Protein AF-A0A535DW64-F1 (afdb_monomer_lite)

pLDDT: mean 76.98, std 19.55, range [24.2, 96.94]

Foldseek 3Di:
DPPPPPVVVVLVVVVVVVVVVVVPDDPVVVVPDPPVVVVVVVVVSVVVCVVVVVDDPPDPVVVVVVVVCVVVPPPPPDVDDDDDDDPDDDPDDDDPAAAEFEEEEAEDLQCLLLLLLVVVLLVVRHQYKYFYDQCPDDDDQQLLLLLSLLPGLAYEYAAEDNDPLPDQDDLVSLCVSCQVVQVSVLSRVLSLHQAEYEHACSNPCVNPDDPNYHYDYDRPVQSPDPDNRPCSVVVSVSSNVSSVVSVVSVVVQVVDDDDADPQEEEEDDPDQPDPQSVLQVVLVVCLSVVVPHHYHYADPPHDPDPVVVVVLRNGSAYEHEQADLSCQVVLLVCSNNSHRYAYEYEDEDDPDDPDPDDDDRSNCCSVPVPRDPDDDPRYHYDHGSVRSNVSVNVSVCSSPDDTDIDSDSVSSSVVSQLSSAAAAAEEEQDDPVCCVLCVQLLVLNVNHHNHYDDLPPPVQADPPDPSVVSNVVSLVRGAEYEYEDDPRQVPDPVSVVSVVSQVVCVVVVRHDYEYEYSDPDPDDPSCVVDDYHYVVPDGSNVVVVVVVQVVCVVVPHDRPPDD

Sequence (563 aa):
MPERLAAPLLAIAAAVTLYLGLVVLPPDLRRDLDQWRWIEVLAVALGLLGLYGLVGPRSVAVRLAAGAVRRLGLGLRSPIYRSQQDRSAPRLTAAPAKPTFEAFLSHRYQCPDDNLYFFHLLQDVANVQFQVDEDSSRSLSTTRLERLIRHADAFIGIYSIDYDRQRTPDRNELLRQSRYFRLELDMAIRSGRPTFLFFDERYGGLFGSLPGVTYCPYDAQEILSTAPPPARDRQERQLSEFCGRVAADQELRRIGPGVPANRVVGVFQPPLMAPDDLRSAEAIDDVLRGEGCSIRRFPWPPVLDLPTQTVLAGCDWILVETSAPECAAVVAHLHGRFIPMMRMRHAGPSVGSEGDGEPIPAADAVLFGGLEVGYVRDVLSWSGSDALRGSLRDRVRRTLEPATRMNDTQSAVAYFQKAAKRKERVFLSYAGVDTATAAPLVHAFEERFQFVFDFRNRSLIGHGRPWREVIFDTLSKATVGVPLMSHAAVTRERWRDEVEVMLTARDEGRMKVFPIKLDEVPTPVHLQPLQYLRVADYSPSEMVEQLIDQLDEMGGGPPRTRW

Structure (mmCIF, N/CA/C/O backbone):
data_AF-A0A535DW64-F1
#
_entry.id   AF-A0A535DW64-F1
#
loop_
_atom_site.group_PDB
_atom_site.id
_atom_site.type_symbol
_atom_site.label_atom_id
_atom_site.label_alt_id
_atom_site.label_comp_id
_atom_site.label_asym_id
_atom_site.label_entity_id
_atom_site.label_seq_id
_atom_site.pdbx_PDB_ins_code
_atom_site.Cartn_x
_atom_site.Cartn_y
_atom_site.Cartn_z
_atom_site.occupancy
_atom_site.B_iso_or_equiv
_atom_site.auth_seq_id
_atom_site.auth_comp_id
_atom_site.auth_asym_id
_atom_site.auth_atom_id
_atom_site.pdbx_PDB_model_num
ATOM 1 N N . MET A 1 1 ? -38.396 -40.139 37.213 1.00 41.16 1 MET A N 1
ATOM 2 C CA . MET A 1 1 ? -38.473 -38.812 36.560 1.00 41.16 1 MET A CA 1
ATOM 3 C C . MET A 1 1 ? -39.269 -37.796 37.407 1.00 41.16 1 MET A C 1
ATOM 5 O O . MET A 1 1 ? -40.357 -37.426 36.985 1.00 41.16 1 MET A O 1
ATOM 9 N N . PRO A 1 2 ? -38.793 -37.315 38.576 1.00 43.78 2 PRO A N 1
ATOM 10 C CA . PRO A 1 2 ? -39.519 -36.283 39.335 1.00 43.78 2 PRO A CA 1
ATOM 11 C C . PRO A 1 2 ? -38.955 -34.858 39.150 1.00 43.78 2 PRO A C 1
ATOM 13 O O . PRO A 1 2 ? -39.642 -33.887 39.440 1.00 43.78 2 PRO A O 1
ATOM 16 N N . GLU A 1 3 ? -37.740 -34.694 38.619 1.00 43.44 3 GLU A N 1
ATOM 17 C CA . GLU A 1 3 ? -37.036 -33.396 38.628 1.00 43.44 3 GLU A CA 1
ATOM 18 C C . GLU A 1 3 ? -37.447 -32.419 37.512 1.00 43.44 3 GLU A C 1
ATOM 20 O O . GLU A 1 3 ? -37.151 -31.231 37.593 1.00 43.44 3 GLU A O 1
ATOM 25 N N . ARG A 1 4 ? -38.185 -32.863 36.484 1.00 45.88 4 ARG A N 1
ATOM 26 C CA . ARG A 1 4 ? -38.565 -32.000 35.342 1.00 45.88 4 ARG A CA 1
ATOM 27 C C . ARG A 1 4 ? -39.824 -31.148 35.554 1.00 45.88 4 ARG A C 1
ATOM 29 O O . ARG A 1 4 ? -40.126 -30.319 34.703 1.00 45.88 4 ARG A O 1
ATOM 36 N N . LEU A 1 5 ? -40.541 -31.314 36.668 1.00 45.78 5 LEU A N 1
ATOM 37 C CA . LEU A 1 5 ? -41.765 -30.548 36.972 1.00 45.78 5 LEU A CA 1
ATOM 38 C C . LEU A 1 5 ? -41.598 -29.531 38.115 1.00 45.78 5 LEU A C 1
ATOM 40 O O . LEU A 1 5 ? -42.466 -28.682 38.296 1.00 45.78 5 LEU A O 1
ATOM 44 N N . ALA A 1 6 ? -40.481 -29.560 38.849 1.00 48.09 6 ALA A N 1
ATOM 45 C CA . ALA A 1 6 ? -40.267 -28.692 40.010 1.00 48.09 6 ALA A CA 1
ATOM 46 C C . ALA A 1 6 ? -40.044 -27.216 39.628 1.00 48.09 6 ALA A C 1
ATOM 48 O O . ALA A 1 6 ? -40.668 -26.328 40.202 1.00 48.09 6 ALA A O 1
ATOM 49 N N . ALA A 1 7 ? -39.212 -26.946 38.618 1.00 48.66 7 ALA A N 1
ATOM 50 C CA . ALA A 1 7 ? -38.900 -25.587 38.167 1.00 48.66 7 ALA A CA 1
ATOM 51 C C . ALA A 1 7 ? -40.116 -24.790 37.629 1.00 48.66 7 ALA A C 1
ATOM 53 O O . ALA A 1 7 ? -40.302 -23.648 38.054 1.00 48.66 7 ALA A O 1
ATOM 54 N N . PRO A 1 8 ? -40.988 -25.346 36.759 1.00 49.00 8 PRO A N 1
ATOM 55 C CA . PRO A 1 8 ? -42.156 -24.608 36.272 1.00 49.00 8 PRO A CA 1
ATOM 56 C C . PRO A 1 8 ? -43.218 -24.380 37.358 1.00 49.00 8 PRO A C 1
ATOM 58 O O . PRO A 1 8 ? -43.843 -23.321 37.379 1.00 49.00 8 PRO A O 1
ATOM 61 N N . LEU A 1 9 ? -43.392 -25.313 38.302 1.00 48.22 9 LEU A N 1
ATOM 62 C CA . LEU A 1 9 ? -44.293 -25.117 39.445 1.00 48.22 9 LEU A CA 1
ATOM 63 C C . LEU A 1 9 ? -43.782 -24.027 40.400 1.00 48.22 9 LEU A C 1
ATOM 65 O O . LEU A 1 9 ? -44.583 -23.233 40.891 1.00 48.22 9 LEU A O 1
ATOM 69 N N . LEU A 1 10 ? -42.462 -23.927 40.599 1.00 54.41 10 LEU A N 1
ATOM 70 C CA . LEU A 1 10 ? -41.847 -22.857 41.391 1.00 54.41 10 LEU A CA 1
ATOM 71 C C . LEU A 1 10 ? -42.025 -21.479 40.732 1.00 54.41 10 LEU A C 1
ATOM 73 O O . LEU A 1 10 ? -42.316 -20.501 41.416 1.00 54.41 10 LEU A O 1
ATOM 77 N N . ALA A 1 11 ? -41.900 -21.405 39.403 1.00 50.72 11 ALA A N 1
ATOM 78 C CA . ALA A 1 11 ? -42.095 -20.169 38.643 1.00 50.72 11 ALA A CA 1
ATOM 79 C C . ALA A 1 11 ? -43.559 -19.694 38.671 1.00 50.72 11 ALA A C 1
ATOM 81 O O . ALA A 1 11 ? -43.822 -18.502 38.837 1.00 50.72 11 ALA A O 1
ATOM 82 N N . ILE A 1 12 ? -44.517 -20.623 38.575 1.00 55.94 12 ILE A N 1
ATOM 83 C CA . ILE A 1 12 ? -45.949 -20.319 38.709 1.00 55.94 12 ILE A CA 1
ATOM 84 C C . ILE A 1 12 ? -46.266 -19.861 40.138 1.00 55.94 12 ILE A C 1
ATOM 86 O O . ILE A 1 12 ? -46.943 -18.849 40.314 1.00 55.94 12 ILE A O 1
ATOM 90 N N . ALA A 1 13 ? -45.736 -20.540 41.159 1.00 51.91 13 ALA A N 1
ATOM 91 C CA . ALA A 1 13 ? -45.915 -20.141 42.553 1.00 51.91 13 ALA A CA 1
ATOM 92 C C . ALA A 1 13 ? -45.314 -18.752 42.837 1.00 51.91 13 ALA A C 1
ATOM 94 O O . ALA A 1 13 ? -45.956 -17.935 43.495 1.00 51.91 13 ALA A O 1
ATOM 95 N N . ALA A 1 14 ? -44.136 -18.438 42.288 1.00 54.94 14 ALA A N 1
ATOM 96 C CA . ALA A 1 14 ? -43.512 -17.122 42.413 1.00 54.94 14 ALA A CA 1
ATOM 97 C C . ALA A 1 14 ? -44.342 -16.023 41.727 1.00 54.94 14 ALA A C 1
ATOM 99 O O . ALA A 1 14 ? -44.580 -14.978 42.328 1.00 54.94 14 ALA A O 1
ATOM 100 N N . ALA A 1 15 ? -44.857 -16.273 40.518 1.00 53.28 15 ALA A N 1
ATOM 101 C CA . ALA A 1 15 ? -45.704 -15.322 39.795 1.00 53.28 15 ALA A CA 1
ATOM 102 C C . ALA A 1 15 ? -47.050 -15.073 40.501 1.00 53.28 15 ALA A C 1
ATOM 104 O O . ALA A 1 15 ? -47.497 -13.930 40.596 1.00 53.28 15 ALA A O 1
ATOM 105 N N . VAL A 1 16 ? -47.672 -16.122 41.050 1.00 56.59 16 VAL A N 1
ATOM 106 C CA . VAL A 1 16 ? -48.921 -16.026 41.826 1.00 56.59 16 VAL A CA 1
ATOM 107 C C . VAL A 1 16 ? -48.692 -15.306 43.157 1.00 56.59 16 VAL A C 1
ATOM 109 O O . VAL A 1 16 ? -49.518 -14.487 43.551 1.00 56.59 16 VAL A O 1
ATOM 112 N N . THR A 1 17 ? -47.555 -15.537 43.817 1.00 56.41 17 THR A N 1
ATOM 113 C CA . THR A 1 17 ? -47.187 -14.844 45.064 1.00 56.41 17 THR A CA 1
ATOM 114 C C . THR A 1 17 ? -46.896 -13.362 44.811 1.00 56.41 17 THR A C 1
ATOM 116 O O . THR A 1 17 ? -47.346 -12.517 45.582 1.00 56.41 17 THR A O 1
ATOM 119 N N . LEU A 1 18 ? -46.232 -13.023 43.698 1.00 55.97 18 LEU A N 1
ATOM 120 C CA . LEU A 1 18 ? -46.012 -11.632 43.288 1.00 55.97 18 LEU A CA 1
ATOM 121 C C . LEU A 1 18 ? -47.347 -10.931 42.996 1.00 55.97 18 LEU A C 1
ATOM 123 O O . LEU A 1 18 ? -47.587 -9.821 43.464 1.00 55.97 18 LEU A O 1
ATOM 127 N N . TYR A 1 19 ? -48.244 -11.609 42.274 1.00 56.12 19 TYR A N 1
ATOM 128 C CA . TYR A 1 19 ? -49.575 -11.100 41.944 1.00 56.12 19 TYR A CA 1
ATOM 129 C C . TYR A 1 19 ? -50.445 -10.895 43.193 1.00 56.12 19 TYR A C 1
ATOM 131 O O . TYR A 1 19 ? -51.049 -9.838 43.353 1.00 56.12 19 TYR A O 1
ATOM 139 N N . LEU A 1 20 ? -50.472 -11.859 44.118 1.00 50.44 20 LEU A N 1
ATOM 140 C CA . LEU A 1 20 ? -51.238 -11.755 45.365 1.00 50.44 20 LEU A CA 1
ATOM 141 C C . LEU A 1 20 ? -50.657 -10.701 46.319 1.00 50.44 20 LEU A C 1
ATOM 143 O O . LEU A 1 20 ? -51.424 -9.935 46.896 1.00 50.44 20 LEU A O 1
ATOM 147 N N . GLY A 1 21 ? -49.328 -10.584 46.424 1.00 53.72 21 GLY A N 1
ATOM 148 C CA . GLY A 1 21 ? -48.677 -9.508 47.182 1.00 53.72 21 GLY A CA 1
ATOM 149 C C . GLY A 1 21 ? -49.010 -8.111 46.640 1.00 53.72 21 GLY A C 1
ATOM 150 O O . GLY A 1 21 ? -49.184 -7.168 47.408 1.00 53.72 21 GLY A O 1
ATOM 151 N N . LEU A 1 22 ? -49.197 -7.993 45.322 1.00 51.09 22 LEU A N 1
ATOM 152 C CA . LEU A 1 22 ? -49.601 -6.756 44.646 1.00 51.09 22 LEU A CA 1
ATOM 153 C C . LEU A 1 22 ? -51.104 -6.442 44.798 1.00 51.09 22 LEU A C 1
ATOM 155 O O . LEU A 1 22 ? -51.495 -5.273 44.850 1.00 51.09 22 LEU A O 1
ATOM 159 N N . VAL A 1 23 ? -51.958 -7.464 44.925 1.00 51.62 23 VAL A N 1
ATOM 160 C CA . VAL A 1 23 ? -53.409 -7.311 45.150 1.00 51.62 23 VAL A CA 1
ATOM 161 C C . VAL A 1 23 ? -53.739 -6.918 46.601 1.00 51.62 23 VAL A C 1
ATOM 163 O O . VAL A 1 23 ? -54.774 -6.297 46.834 1.00 51.62 23 VAL A O 1
ATOM 166 N N . VAL A 1 24 ? -52.852 -7.176 47.564 1.00 50.56 24 VAL A N 1
ATOM 167 C CA . VAL A 1 24 ? -53.069 -6.865 48.994 1.00 50.56 24 VAL A CA 1
ATOM 168 C C . VAL A 1 24 ? -52.539 -5.476 49.404 1.00 50.56 24 VAL A C 1
ATOM 170 O O . VAL A 1 24 ? -52.786 -5.023 50.519 1.00 50.56 24 VAL A O 1
ATOM 173 N N . LEU A 1 25 ? -51.870 -4.743 48.505 1.00 48.91 25 LEU A N 1
ATOM 174 C CA . LEU A 1 25 ? -51.393 -3.385 48.795 1.00 48.91 25 LEU A CA 1
ATOM 175 C C . LEU A 1 25 ? -52.553 -2.409 49.092 1.00 48.91 25 LEU A C 1
ATOM 177 O O . LEU A 1 25 ? -53.516 -2.372 48.313 1.00 48.91 25 LEU A O 1
ATOM 181 N N . PRO A 1 26 ? -52.447 -1.588 50.161 1.00 49.00 26 PRO A N 1
ATOM 182 C CA . PRO A 1 26 ? -53.436 -0.570 50.496 1.00 49.00 26 PRO A CA 1
ATOM 183 C C . PRO A 1 26 ? -53.686 0.395 49.323 1.00 49.00 26 PRO A C 1
ATOM 185 O O . PRO A 1 26 ? -52.753 0.680 48.563 1.00 49.00 26 PRO A O 1
ATOM 188 N N . PRO A 1 27 ? -54.910 0.938 49.174 1.00 53.22 27 PRO A N 1
ATOM 189 C CA . PRO A 1 27 ? -55.294 1.795 48.045 1.00 53.22 27 PRO A CA 1
ATOM 190 C C . PRO A 1 27 ? -54.370 3.002 47.833 1.00 53.22 27 PRO A C 1
ATOM 192 O O . PRO A 1 27 ? -54.187 3.447 46.700 1.00 53.22 27 PRO A O 1
ATOM 195 N N . ASP A 1 28 ? -53.755 3.485 48.909 1.00 49.34 28 ASP A N 1
ATOM 196 C CA . ASP A 1 28 ? -52.926 4.688 48.915 1.00 49.34 28 ASP A CA 1
ATOM 197 C C . ASP A 1 28 ? -51.543 4.451 48.284 1.00 49.34 28 ASP A C 1
ATOM 199 O O . ASP A 1 28 ? -51.034 5.318 47.584 1.00 49.34 28 ASP A O 1
ATOM 203 N N . LEU A 1 29 ? -50.989 3.235 48.397 1.00 50.09 29 LEU A N 1
ATOM 204 C CA . LEU A 1 29 ? -49.731 2.841 47.741 1.00 50.09 29 LEU A CA 1
ATOM 205 C C . LEU A 1 29 ? -49.901 2.483 46.254 1.00 50.09 29 LEU A C 1
ATOM 207 O O . LEU A 1 29 ? -48.919 2.409 45.519 1.00 50.09 29 LEU A O 1
ATOM 211 N N . ARG A 1 30 ? -51.137 2.267 45.780 1.00 53.59 30 ARG A N 1
ATOM 212 C CA . ARG A 1 30 ? -51.415 2.007 44.355 1.00 53.59 30 ARG A CA 1
ATOM 213 C C . ARG A 1 30 ? -51.407 3.266 43.491 1.00 53.59 30 ARG A C 1
ATOM 215 O O . ARG A 1 30 ? -51.307 3.134 42.274 1.00 53.59 30 ARG A O 1
ATOM 222 N N . ARG A 1 31 ? -51.531 4.457 44.085 1.00 49.44 31 ARG A N 1
ATOM 223 C CA . ARG A 1 31 ? -51.543 5.732 43.347 1.00 49.44 31 ARG A CA 1
ATOM 224 C C . ARG A 1 31 ? -50.153 6.208 42.917 1.00 49.44 31 ARG A C 1
ATOM 226 O O . ARG A 1 31 ? -50.071 6.868 41.890 1.00 49.44 31 ARG A O 1
ATOM 233 N N . ASP A 1 32 ? -49.097 5.811 43.628 1.00 48.31 32 ASP A N 1
ATOM 234 C CA . ASP A 1 32 ? -47.711 6.247 43.365 1.00 48.31 32 ASP A CA 1
ATOM 235 C C . ASP A 1 32 ? -46.925 5.325 42.414 1.00 48.31 32 ASP A C 1
ATOM 237 O O . ASP A 1 32 ? -45.773 5.592 42.068 1.00 48.31 32 ASP A O 1
ATOM 241 N N . LEU A 1 33 ? -47.533 4.228 41.957 1.00 50.16 33 LEU A N 1
ATOM 242 C CA . LEU A 1 33 ? -46.955 3.366 40.930 1.00 50.16 33 LEU A CA 1
ATOM 243 C C . LEU A 1 33 ? -47.497 3.771 39.559 1.00 50.16 33 LEU A C 1
ATOM 245 O O . LEU A 1 33 ? -48.623 3.423 39.201 1.00 50.16 33 LEU A O 1
ATOM 249 N N . ASP A 1 34 ? -46.665 4.484 38.796 1.00 51.19 34 ASP A N 1
ATOM 250 C CA . ASP A 1 34 ? -46.931 4.881 37.412 1.00 51.19 34 ASP A CA 1
ATOM 251 C C . ASP A 1 34 ? -47.498 3.714 36.590 1.00 51.19 34 ASP A C 1
ATOM 253 O O . ASP A 1 34 ? -46.949 2.607 36.580 1.00 51.19 34 ASP A O 1
ATOM 257 N N . GLN A 1 35 ? -48.579 3.971 35.846 1.00 49.97 35 GLN A N 1
ATOM 258 C CA . GLN A 1 35 ? -49.263 2.978 35.001 1.00 49.97 35 GLN A CA 1
ATOM 259 C C . GLN A 1 35 ? -48.318 2.263 34.014 1.00 49.97 35 GLN A C 1
ATOM 261 O O . GLN A 1 35 ? -48.587 1.133 33.610 1.00 49.97 35 GLN A O 1
ATOM 266 N N . TRP A 1 36 ? -47.182 2.879 33.679 1.00 44.06 36 TRP A N 1
ATOM 267 C CA . TRP A 1 36 ? -46.125 2.308 32.844 1.00 44.06 36 TRP A CA 1
ATOM 268 C C . TRP A 1 36 ? -45.369 1.149 33.508 1.00 44.06 36 TRP A C 1
ATOM 270 O O . TRP A 1 36 ? -45.087 0.150 32.846 1.00 44.06 36 TRP A O 1
ATOM 280 N N . ARG A 1 37 ? -45.133 1.201 34.827 1.00 50.91 37 ARG A N 1
ATOM 281 C CA . ARG A 1 37 ? -44.439 0.125 35.560 1.00 50.91 37 ARG A CA 1
ATOM 282 C C . ARG A 1 37 ? -45.274 -1.151 35.652 1.00 50.91 37 ARG A C 1
ATOM 284 O O . ARG A 1 37 ? -44.727 -2.250 35.629 1.00 50.91 37 ARG A O 1
ATOM 291 N N . TRP A 1 38 ? -46.602 -1.028 35.674 1.00 48.97 38 TRP A N 1
ATOM 292 C CA . TRP A 1 38 ? -47.511 -2.179 35.621 1.00 48.97 38 TRP A CA 1
ATOM 293 C C . TRP A 1 38 ? -47.435 -2.934 34.290 1.00 48.97 38 TRP A C 1
ATOM 295 O O . TRP A 1 38 ? -47.546 -4.160 34.267 1.00 48.97 38 TRP A O 1
ATOM 305 N N . ILE A 1 39 ? -47.215 -2.213 33.189 1.00 51.62 39 ILE A N 1
ATOM 306 C CA . ILE A 1 39 ? -47.109 -2.785 31.842 1.00 51.62 39 ILE A CA 1
ATOM 307 C C . ILE A 1 39 ? -45.762 -3.493 31.666 1.00 51.62 39 ILE A C 1
ATOM 309 O O . ILE A 1 39 ? -45.723 -4.587 31.105 1.00 51.62 39 ILE A O 1
ATOM 313 N N . GLU A 1 40 ? -44.679 -2.927 32.202 1.00 48.56 40 GLU A N 1
ATOM 314 C CA . GLU A 1 40 ? -43.347 -3.545 32.169 1.00 48.56 40 GLU A CA 1
ATOM 315 C C . GLU A 1 40 ? -43.293 -4.841 32.983 1.00 48.56 40 GLU A C 1
ATOM 317 O O . GLU A 1 40 ? -42.812 -5.859 32.488 1.00 48.56 40 GLU A O 1
ATOM 322 N N . VAL A 1 41 ? -43.871 -4.857 34.188 1.00 51.44 41 VAL A N 1
ATOM 323 C CA . VAL A 1 41 ? -43.932 -6.070 35.021 1.00 51.44 41 VAL A CA 1
ATOM 324 C C . VAL A 1 41 ? -44.756 -7.171 34.340 1.00 51.44 41 VAL A C 1
ATOM 326 O O . VAL A 1 41 ? -44.363 -8.340 34.353 1.00 51.44 41 VAL A O 1
ATOM 329 N N . LEU A 1 42 ? -45.862 -6.816 33.678 1.00 53.91 42 LEU A N 1
ATOM 330 C CA . LEU A 1 42 ? -46.692 -7.774 32.943 1.00 53.91 42 LEU A CA 1
ATOM 331 C C . LEU A 1 42 ? -45.997 -8.291 31.669 1.00 53.91 42 LEU A C 1
ATOM 333 O O . LEU A 1 42 ? -46.096 -9.478 31.352 1.00 53.91 42 LEU A O 1
ATOM 337 N N . ALA A 1 43 ? -45.266 -7.427 30.958 1.00 52.75 43 ALA A N 1
ATOM 338 C CA . ALA A 1 43 ? -44.497 -7.789 29.769 1.00 52.75 43 ALA A CA 1
ATOM 339 C C . ALA A 1 43 ? -43.316 -8.710 30.109 1.00 52.75 43 ALA A C 1
ATOM 341 O O . ALA A 1 43 ? -43.075 -9.681 29.393 1.00 52.75 43 ALA A O 1
ATOM 342 N N . VAL A 1 44 ? -42.632 -8.467 31.232 1.00 52.44 44 VAL A N 1
ATOM 343 C CA . VAL A 1 44 ? -41.552 -9.329 31.734 1.00 52.44 44 VAL A CA 1
ATOM 344 C C . VAL A 1 44 ? -42.100 -10.688 32.176 1.00 52.44 44 VAL A C 1
ATOM 346 O O . VAL A 1 44 ? -41.532 -11.718 31.820 1.00 52.44 44 VAL A O 1
ATOM 349 N N . ALA A 1 45 ? -43.245 -10.725 32.865 1.00 53.09 45 ALA A N 1
ATOM 350 C CA . ALA A 1 45 ? -43.889 -11.980 33.261 1.00 53.09 45 ALA A CA 1
ATOM 351 C C . ALA A 1 45 ? -44.348 -12.820 32.051 1.00 53.09 45 ALA A C 1
ATOM 353 O O . ALA A 1 45 ? -44.148 -14.036 32.022 1.00 53.09 45 ALA A O 1
ATOM 354 N N . LEU A 1 46 ? -44.917 -12.183 31.021 1.00 54.72 46 LEU A N 1
ATOM 355 C CA . LEU A 1 46 ? -45.324 -12.851 29.778 1.00 54.72 46 LEU A CA 1
ATOM 356 C C . LEU A 1 46 ? -44.124 -13.270 28.916 1.00 54.72 46 LEU A C 1
ATOM 358 O O . LEU A 1 46 ? -44.157 -14.341 28.309 1.00 54.72 46 LEU A O 1
ATOM 362 N N . GLY A 1 47 ? -43.056 -12.469 28.901 1.00 51.44 47 GLY A N 1
ATOM 363 C CA . GLY A 1 47 ? -41.790 -12.796 28.246 1.00 51.44 47 GLY A CA 1
ATOM 364 C C . GLY A 1 47 ? -41.115 -14.010 28.879 1.00 51.44 47 GLY A C 1
ATOM 365 O O . GLY A 1 47 ? -40.695 -14.915 28.164 1.00 51.44 47 GLY A O 1
ATOM 366 N N . LEU A 1 48 ? -41.108 -14.091 30.213 1.00 48.12 48 LEU A N 1
ATOM 367 C CA . LEU A 1 48 ? -40.608 -15.252 30.953 1.00 48.12 48 LEU A CA 1
ATOM 368 C C . LEU A 1 48 ? -41.451 -16.509 30.681 1.00 48.12 48 LEU A C 1
ATOM 370 O O . LEU A 1 48 ? -40.891 -17.575 30.447 1.00 48.12 48 LEU A O 1
ATOM 374 N N . LEU A 1 49 ? -42.782 -16.397 30.613 1.00 50.78 49 LEU A N 1
ATOM 375 C CA . LEU A 1 49 ? -43.663 -17.522 30.254 1.00 50.78 49 LEU A CA 1
ATOM 376 C C . LEU A 1 49 ? -43.471 -18.006 28.803 1.00 50.78 49 LEU A C 1
ATOM 378 O O . LEU A 1 49 ? -43.592 -19.204 28.536 1.00 50.78 49 LEU A O 1
ATOM 382 N N . GLY A 1 50 ? -43.146 -17.097 27.878 1.00 51.28 50 GLY A N 1
ATOM 383 C CA . GLY A 1 50 ? -42.783 -17.427 26.497 1.00 51.28 50 GLY A CA 1
ATOM 384 C C . GLY A 1 50 ? -41.407 -18.091 26.376 1.00 51.28 50 GLY A C 1
ATOM 385 O O . GLY A 1 50 ? -41.263 -19.054 25.624 1.00 51.28 50 GLY A O 1
ATOM 386 N N . LEU A 1 51 ? -40.419 -17.636 27.157 1.00 44.19 51 LEU A N 1
ATOM 387 C CA . LEU A 1 51 ? -39.042 -18.152 27.145 1.00 44.19 51 LEU A CA 1
ATOM 388 C C . LEU A 1 51 ? -38.949 -19.623 27.592 1.00 44.19 51 LEU A C 1
ATOM 390 O O . LEU A 1 51 ? -38.098 -20.362 27.110 1.00 44.19 51 LEU A O 1
ATOM 394 N N . TYR A 1 52 ? -39.851 -20.056 28.479 1.00 46.12 52 TYR A N 1
ATOM 395 C CA . TYR A 1 52 ? -39.941 -21.443 28.954 1.00 46.12 52 TYR A CA 1
ATOM 396 C C . TYR A 1 52 ? -40.859 -22.340 28.099 1.00 46.12 52 TYR A C 1
ATOM 398 O O . TYR A 1 52 ? -41.141 -23.475 28.483 1.00 46.12 52 TYR A O 1
ATOM 406 N N . GLY A 1 53 ? -41.337 -21.861 26.942 1.00 44.62 53 GLY A N 1
ATOM 407 C CA . GLY A 1 53 ? -42.090 -22.670 25.972 1.00 44.62 53 GLY A CA 1
ATOM 408 C C . GLY A 1 53 ? -43.489 -23.108 26.426 1.00 44.62 53 GLY A C 1
ATOM 409 O O . GLY A 1 53 ? -44.103 -23.959 25.785 1.00 44.62 53 GLY A O 1
ATOM 410 N N . LEU A 1 54 ? -44.013 -22.532 27.512 1.00 49.94 54 LEU A N 1
ATOM 411 C CA . LEU A 1 54 ? -45.291 -22.928 28.117 1.00 49.94 54 LEU A CA 1
ATOM 412 C C . LEU A 1 54 ? -46.519 -22.368 27.384 1.00 49.94 54 LEU A C 1
ATOM 414 O O . LEU A 1 54 ? -47.630 -22.854 27.594 1.00 49.94 54 LEU A O 1
ATOM 418 N N . VAL A 1 55 ? -46.353 -21.372 26.505 1.00 47.91 55 VAL A N 1
ATOM 419 C CA . VAL A 1 55 ? -47.461 -20.776 25.745 1.00 47.91 55 VAL A CA 1
ATOM 420 C C . VAL A 1 55 ? -47.027 -20.460 24.313 1.00 47.91 55 VAL A C 1
ATOM 422 O O . VAL A 1 55 ? -46.206 -19.580 24.075 1.00 47.91 55 VAL A O 1
ATOM 425 N N . GLY A 1 56 ? -47.616 -21.153 23.336 1.00 45.06 56 GLY A N 1
ATOM 426 C CA . GLY A 1 56 ? -47.387 -20.867 21.919 1.00 45.06 56 GLY A CA 1
ATOM 427 C C . GLY A 1 56 ? -48.011 -19.531 21.466 1.00 45.06 56 GLY A C 1
ATOM 428 O O . GLY A 1 56 ? -49.033 -19.108 22.020 1.00 45.06 56 GLY A O 1
ATOM 429 N N . PRO A 1 57 ? -47.486 -18.901 20.395 1.00 46.28 57 PRO A N 1
ATOM 430 C CA . PRO A 1 57 ? -47.857 -17.552 19.927 1.00 46.28 57 PRO A CA 1
ATOM 431 C C . PRO A 1 57 ? -49.316 -17.390 19.451 1.00 46.28 57 PRO A C 1
ATOM 433 O O . PRO A 1 57 ? -49.728 -16.309 19.038 1.00 46.28 57 PRO A O 1
ATOM 436 N N . ARG A 1 58 ? -50.127 -18.454 19.501 1.00 43.94 58 ARG A N 1
ATOM 437 C CA . ARG A 1 58 ? -51.544 -18.464 19.098 1.00 43.94 58 ARG A CA 1
ATOM 438 C C . ARG A 1 58 ? -52.535 -18.471 20.266 1.00 43.94 58 ARG A C 1
ATOM 440 O O . ARG A 1 58 ? -53.744 -18.491 20.007 1.00 43.94 58 ARG A O 1
ATOM 447 N N . SER A 1 59 ? -52.057 -18.460 21.510 1.00 48.03 59 SER A N 1
ATOM 448 C CA . SER A 1 59 ? -52.898 -18.614 22.699 1.00 48.03 59 SER A CA 1
ATOM 449 C C . SER A 1 59 ? -53.870 -17.445 22.917 1.00 48.03 59 SER A C 1
ATOM 451 O O . SER A 1 59 ? -53.619 -16.288 22.570 1.00 48.03 59 SER A O 1
ATOM 453 N N . VAL A 1 60 ? -55.016 -17.770 23.518 1.00 42.25 60 VAL A N 1
ATOM 454 C CA . VAL A 1 60 ? -56.107 -16.834 23.836 1.00 42.25 60 VAL A CA 1
ATOM 455 C C . VAL A 1 60 ? -55.640 -15.717 24.784 1.00 42.25 60 VAL A C 1
ATOM 457 O O . VAL A 1 60 ? -56.118 -14.591 24.676 1.00 42.25 60 VAL A O 1
ATOM 460 N N . ALA A 1 61 ? -54.639 -15.983 25.631 1.00 41.62 61 ALA A N 1
ATOM 461 C CA . ALA A 1 61 ? -54.057 -15.010 26.556 1.00 41.62 61 ALA A CA 1
ATOM 462 C C . ALA A 1 61 ? -53.385 -13.821 25.839 1.00 41.62 61 ALA A C 1
ATOM 464 O O . ALA A 1 61 ? -53.587 -12.675 26.234 1.00 41.62 61 ALA A O 1
ATOM 465 N N . VAL A 1 62 ? -52.673 -14.064 24.729 1.00 49.31 62 VAL A N 1
ATOM 466 C CA . VAL A 1 62 ? -52.043 -12.998 23.922 1.00 49.31 62 VAL A CA 1
ATOM 467 C C . VAL A 1 62 ? -53.103 -12.138 23.221 1.00 49.31 62 VAL A C 1
ATOM 469 O O . VAL A 1 62 ? -52.959 -10.920 23.114 1.00 49.31 62 VAL A O 1
ATOM 472 N N . ARG A 1 63 ? -54.224 -12.742 22.802 1.00 45.34 63 ARG A N 1
ATOM 473 C CA . ARG A 1 63 ? -55.345 -12.012 22.180 1.00 45.34 63 ARG A CA 1
ATOM 474 C C . ARG A 1 63 ? -56.144 -11.191 23.191 1.00 45.34 63 ARG A C 1
ATOM 476 O O . ARG A 1 63 ? -56.594 -10.099 22.854 1.00 45.34 63 ARG A O 1
ATOM 483 N N . LEU A 1 64 ? -56.290 -11.681 24.422 1.00 40.81 64 LEU A N 1
ATOM 484 C CA . LEU A 1 64 ? -56.914 -10.935 25.518 1.00 40.81 64 LEU A CA 1
ATOM 485 C C . LEU A 1 64 ? -56.044 -9.745 25.952 1.00 40.81 64 LEU A C 1
ATOM 487 O O . LEU A 1 64 ? -56.579 -8.656 26.152 1.00 40.81 64 LEU A O 1
ATOM 491 N N . ALA A 1 65 ? -54.716 -9.908 25.982 1.00 44.09 65 ALA A N 1
ATOM 492 C CA . ALA A 1 65 ? -53.777 -8.814 26.230 1.00 44.09 65 ALA A CA 1
ATOM 493 C C . ALA A 1 65 ? -53.833 -7.737 25.126 1.00 44.09 65 ALA A C 1
ATOM 495 O O . ALA A 1 65 ? -53.950 -6.548 25.421 1.00 44.09 65 ALA A O 1
ATOM 496 N N . ALA A 1 66 ? -53.869 -8.139 23.849 1.00 44.84 66 ALA A N 1
ATOM 497 C CA . ALA A 1 66 ? -54.036 -7.213 22.723 1.00 44.84 66 ALA A CA 1
ATOM 498 C C . ALA A 1 66 ? -55.410 -6.503 22.722 1.00 44.84 66 ALA A C 1
ATOM 500 O O . ALA A 1 66 ? -55.522 -5.341 22.325 1.00 44.84 66 ALA A O 1
ATOM 501 N N . GLY A 1 67 ? -56.462 -7.180 23.198 1.00 37.00 67 GLY A N 1
ATOM 502 C CA . GLY A 1 67 ? -57.804 -6.614 23.358 1.00 37.00 67 GLY A CA 1
ATOM 503 C C . GLY A 1 67 ? -57.910 -5.585 24.490 1.00 37.00 67 GLY A C 1
ATOM 504 O O . GLY A 1 67 ? -58.617 -4.587 24.339 1.00 37.00 67 GLY A O 1
ATOM 505 N N . ALA A 1 68 ? -57.176 -5.785 25.589 1.00 39.56 68 ALA A N 1
ATOM 506 C CA . ALA A 1 68 ? -57.110 -4.843 26.707 1.00 39.56 68 ALA A CA 1
ATOM 507 C C . ALA A 1 68 ? -56.373 -3.545 26.324 1.00 39.56 68 ALA A C 1
ATOM 509 O O . ALA A 1 68 ? -56.859 -2.456 26.625 1.00 39.56 68 ALA A O 1
ATOM 510 N N . VAL A 1 69 ? -55.279 -3.648 25.557 1.00 43.25 69 VAL A N 1
ATOM 511 C CA . VAL A 1 69 ? -54.524 -2.488 25.037 1.00 43.25 69 VAL A CA 1
ATOM 512 C C . VAL A 1 69 ? -55.385 -1.625 24.100 1.00 43.25 69 VAL A C 1
ATOM 514 O O . VAL A 1 69 ? -55.322 -0.399 24.154 1.00 43.25 69 VAL A O 1
ATOM 517 N N . ARG A 1 70 ? -56.268 -2.243 23.299 1.00 40.66 70 ARG A N 1
ATOM 518 C CA . ARG A 1 70 ? -57.208 -1.524 22.415 1.00 40.66 70 ARG A CA 1
ATOM 519 C C . ARG A 1 70 ? -58.340 -0.802 23.151 1.00 40.66 70 ARG A C 1
ATOM 521 O O . ARG A 1 70 ? -58.789 0.235 22.672 1.00 40.66 70 ARG A O 1
ATOM 528 N N . ARG A 1 71 ? -58.825 -1.335 24.279 1.00 36.03 71 ARG A N 1
ATOM 529 C CA . ARG A 1 71 ? -59.917 -0.716 25.062 1.00 36.03 71 ARG A CA 1
ATOM 530 C C . ARG A 1 71 ? -59.450 0.432 25.958 1.00 36.03 71 ARG A C 1
ATOM 532 O O . ARG A 1 71 ? -60.270 1.268 26.314 1.00 36.03 71 ARG A O 1
ATOM 539 N N . LEU A 1 72 ? -58.156 0.504 26.274 1.00 37.12 72 LEU A N 1
ATOM 540 C CA . LEU A 1 72 ? -57.558 1.562 27.101 1.00 37.12 72 LEU A CA 1
ATOM 541 C C . LEU A 1 72 ? -57.141 2.818 26.310 1.00 37.12 72 LEU A C 1
ATOM 543 O O . LEU A 1 72 ? -56.469 3.685 26.854 1.00 37.12 72 LEU A O 1
ATOM 547 N N . GLY A 1 73 ? -57.524 2.944 25.033 1.00 32.03 73 GLY A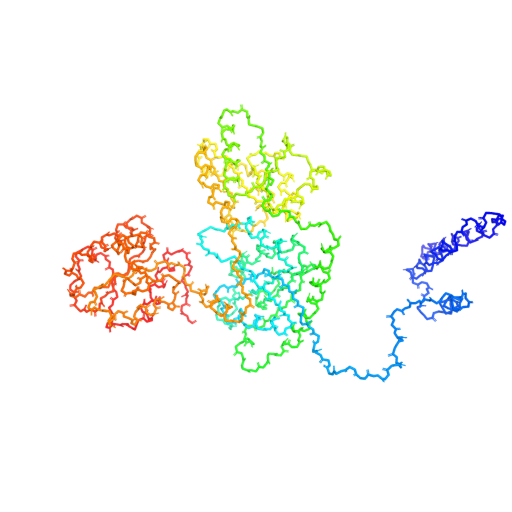 N 1
ATOM 548 C CA . GLY A 1 73 ? -57.268 4.159 24.246 1.00 32.03 73 GLY A CA 1
ATOM 549 C C . GLY A 1 73 ? -55.789 4.429 23.934 1.00 32.03 73 GLY A C 1
ATOM 550 O O . GLY A 1 73 ? -55.456 5.501 23.434 1.00 32.03 73 GLY A O 1
ATOM 551 N N . LEU A 1 74 ? -54.901 3.460 24.175 1.00 39.94 74 LEU A N 1
ATOM 552 C CA . LEU A 1 74 ? -53.491 3.531 23.803 1.00 39.94 74 LEU A CA 1
ATOM 553 C C . LEU A 1 74 ? -53.356 3.255 22.304 1.00 39.94 74 LEU A C 1
ATOM 555 O O . LEU A 1 74 ? -53.068 2.145 21.855 1.00 39.94 74 LEU A O 1
ATOM 559 N N . GLY A 1 75 ? -53.595 4.297 21.512 1.00 29.30 75 GLY A N 1
ATOM 560 C CA . GLY A 1 75 ? -53.155 4.342 20.129 1.00 29.30 75 GLY A CA 1
ATOM 561 C C . GLY A 1 75 ? -51.633 4.259 20.091 1.00 29.30 75 GLY A C 1
ATOM 562 O O . GLY A 1 75 ? -50.956 5.277 20.210 1.00 29.30 75 GLY A O 1
ATOM 563 N N . LEU A 1 76 ? -51.093 3.054 19.900 1.00 31.05 76 LEU A N 1
ATOM 564 C CA . LEU A 1 76 ? -49.753 2.868 19.357 1.00 31.05 76 LEU A CA 1
ATOM 565 C C . LEU A 1 76 ? -49.727 3.595 18.009 1.00 31.05 76 LEU A C 1
ATOM 567 O O . LEU A 1 76 ? -50.185 3.059 16.999 1.00 31.05 76 LEU A O 1
ATOM 571 N N . ARG A 1 77 ? -49.231 4.837 18.001 1.00 28.38 77 ARG A N 1
ATOM 572 C CA . ARG A 1 77 ? -48.813 5.538 16.787 1.00 28.38 77 ARG A CA 1
ATOM 573 C C . ARG A 1 77 ? -47.647 4.755 16.195 1.00 28.38 77 ARG A C 1
ATOM 575 O O . ARG A 1 77 ? -46.485 5.036 16.453 1.00 28.38 77 ARG A O 1
ATOM 582 N N . SER A 1 78 ? -47.988 3.728 15.434 1.00 27.72 78 SER A N 1
ATOM 583 C CA . SER A 1 78 ? -47.104 3.103 14.463 1.00 27.72 78 SER A CA 1
ATOM 584 C C . SER A 1 78 ? -46.972 4.104 13.309 1.00 27.72 78 SER A C 1
ATOM 586 O O . SER A 1 78 ? -48.000 4.519 12.769 1.00 27.72 78 SER A O 1
ATOM 588 N N . PRO A 1 79 ? -45.765 4.538 12.911 1.00 27.39 79 PRO A N 1
ATOM 589 C CA . PRO A 1 79 ? -45.602 5.438 11.779 1.00 27.39 79 PRO A CA 1
ATOM 590 C C . PRO A 1 79 ? -45.602 4.624 10.482 1.00 27.39 79 PRO A C 1
ATOM 592 O O . PRO A 1 79 ? -44.640 4.651 9.732 1.00 27.39 79 PRO A O 1
ATOM 595 N N . ILE A 1 80 ? -46.655 3.845 10.227 1.00 32.22 80 ILE A N 1
ATOM 596 C CA . ILE A 1 80 ? -46.860 3.167 8.946 1.00 32.22 80 ILE A CA 1
ATOM 597 C C . ILE A 1 80 ? -48.370 3.189 8.661 1.00 32.22 80 ILE A C 1
ATOM 599 O O . ILE A 1 80 ? -49.158 2.658 9.437 1.00 32.22 80 ILE A O 1
ATOM 603 N N . TYR A 1 81 ? -48.740 3.815 7.536 1.00 29.14 81 TYR A N 1
ATOM 604 C CA . TYR A 1 81 ? -50.087 3.957 6.951 1.00 29.14 81 TYR A CA 1
ATOM 605 C C . TYR A 1 81 ? -51.029 5.061 7.490 1.00 29.14 81 TYR A C 1
ATOM 607 O O . TYR A 1 81 ? -52.024 4.799 8.164 1.00 29.14 81 TYR A O 1
ATOM 615 N N . ARG A 1 82 ? -50.801 6.306 7.035 1.00 24.20 82 ARG A N 1
ATOM 616 C CA . ARG A 1 82 ? -51.874 7.239 6.616 1.00 24.20 82 ARG A CA 1
ATOM 617 C C . ARG A 1 82 ? -51.318 8.389 5.760 1.00 24.20 82 ARG A C 1
ATOM 619 O O . ARG A 1 82 ? -50.896 9.406 6.290 1.00 24.20 82 ARG A O 1
ATOM 626 N N . SER A 1 83 ? -51.385 8.238 4.439 1.00 29.92 83 SER A N 1
ATOM 627 C CA . SER A 1 83 ? -51.591 9.353 3.497 1.00 29.92 83 SER A CA 1
ATOM 628 C C . SER A 1 83 ? -52.032 8.820 2.124 1.00 29.92 83 SER A C 1
ATOM 630 O O . SER A 1 83 ? -51.325 8.881 1.127 1.00 29.92 83 SER A O 1
ATOM 632 N N . GLN A 1 84 ? -53.255 8.293 2.059 1.00 34.75 84 GLN A N 1
ATOM 633 C CA . GLN A 1 84 ? -54.032 8.304 0.819 1.00 34.75 84 GLN A CA 1
ATOM 634 C C . GLN A 1 84 ? -55.186 9.279 1.015 1.00 34.75 84 GLN A C 1
ATOM 636 O O . GLN A 1 84 ? -56.244 8.893 1.496 1.00 34.75 84 GLN A O 1
ATOM 641 N N . GLN A 1 85 ? -54.921 10.550 0.715 1.00 33.91 85 GLN A N 1
ATOM 642 C CA . GLN A 1 85 ? -55.844 11.539 0.149 1.00 33.91 85 GLN A CA 1
ATOM 643 C C . GLN A 1 85 ? -55.164 12.907 0.222 1.00 33.91 85 GLN A C 1
ATOM 645 O O . GLN A 1 85 ? -55.479 13.732 1.067 1.00 33.91 85 GLN A O 1
ATOM 650 N N . ASP A 1 86 ? -54.218 13.129 -0.688 1.00 29.22 86 ASP A N 1
ATOM 651 C CA . ASP A 1 86 ? -54.022 14.465 -1.232 1.00 29.22 86 ASP A CA 1
ATOM 652 C C . ASP A 1 86 ? -53.685 14.323 -2.721 1.00 29.22 86 ASP A C 1
ATOM 654 O O . ASP A 1 86 ? -52.612 13.865 -3.115 1.00 29.22 86 ASP A O 1
ATOM 658 N N . ARG A 1 87 ? -54.692 14.562 -3.567 1.00 36.09 87 ARG A N 1
ATOM 659 C CA . ARG A 1 87 ? -54.569 14.531 -5.027 1.00 36.09 87 ARG A CA 1
ATOM 660 C C . ARG A 1 87 ? -54.072 15.898 -5.483 1.00 36.09 87 ARG A C 1
ATOM 662 O O . ARG A 1 87 ? -54.849 16.731 -5.930 1.00 36.09 87 ARG A O 1
ATOM 669 N N . SER A 1 88 ? -52.766 16.090 -5.427 1.00 31.72 88 SER A N 1
ATOM 670 C CA . SER A 1 88 ? -52.059 17.029 -6.294 1.00 31.72 88 SER A CA 1
ATOM 671 C C . SER A 1 88 ? -50.726 16.383 -6.658 1.00 31.72 88 SER A C 1
ATOM 673 O O . SER A 1 88 ? -49.878 16.135 -5.811 1.00 31.72 88 SER A O 1
ATOM 675 N N . ALA A 1 89 ? -50.607 15.963 -7.917 1.00 34.38 89 ALA A N 1
ATOM 676 C CA . ALA A 1 89 ? -49.508 15.139 -8.400 1.00 34.38 89 ALA A CA 1
ATOM 677 C C . ALA A 1 89 ? -48.155 15.867 -8.275 1.00 34.38 89 ALA A C 1
ATOM 679 O O . ALA A 1 89 ? -47.958 16.873 -8.964 1.00 34.38 89 ALA A O 1
ATOM 680 N N . PRO A 1 90 ? -47.183 15.352 -7.496 1.00 35.06 90 PRO A N 1
ATOM 681 C CA . PRO A 1 90 ? -45.792 15.693 -7.705 1.00 35.06 90 PRO A CA 1
ATOM 682 C C . PRO A 1 90 ? -45.279 14.867 -8.887 1.00 35.06 90 PRO A C 1
ATOM 684 O O . PRO A 1 90 ? -45.485 13.656 -8.984 1.00 35.06 90 PRO A O 1
ATOM 687 N N . ARG A 1 91 ? -44.641 15.568 -9.818 1.00 34.28 91 ARG A N 1
ATOM 688 C CA . ARG A 1 91 ? -43.988 15.019 -11.004 1.00 34.28 91 ARG A CA 1
ATOM 689 C C . ARG A 1 91 ? -43.021 13.890 -10.625 1.00 34.28 91 ARG A C 1
ATOM 691 O O . ARG A 1 91 ? -42.252 14.039 -9.685 1.00 34.28 91 ARG A O 1
ATOM 698 N N . LEU A 1 92 ? -43.093 12.810 -11.407 1.00 36.59 92 LEU A N 1
ATOM 699 C CA . LEU A 1 92 ? -42.084 11.773 -11.658 1.00 36.59 92 LEU A CA 1
ATOM 700 C C . LEU A 1 92 ? -40.848 11.809 -10.741 1.00 36.59 92 LEU A C 1
ATOM 702 O O . LEU A 1 92 ? -39.926 12.604 -10.904 1.00 36.59 92 LEU A O 1
ATOM 706 N N . THR A 1 93 ? -40.881 10.870 -9.804 1.00 37.44 93 THR A N 1
ATOM 707 C CA . THR A 1 93 ? -39.834 10.402 -8.900 1.00 37.44 93 THR A CA 1
ATOM 708 C C . THR A 1 93 ? -38.461 10.278 -9.562 1.00 37.44 93 THR A C 1
ATOM 710 O O . THR A 1 93 ? -38.283 9.486 -10.489 1.00 37.44 93 THR A O 1
ATOM 713 N N . ALA A 1 94 ? -37.473 10.990 -9.017 1.00 42.78 94 ALA A N 1
ATOM 714 C CA . ALA A 1 94 ? -36.074 10.603 -9.146 1.00 42.78 94 ALA A CA 1
ATOM 715 C C . ALA A 1 94 ? -35.885 9.209 -8.521 1.00 42.78 94 ALA A C 1
ATOM 717 O O . ALA A 1 94 ? -36.493 8.911 -7.488 1.00 42.78 94 ALA A O 1
ATOM 718 N N . ALA A 1 95 ? -35.072 8.353 -9.145 1.00 44.53 95 ALA A N 1
ATOM 719 C CA . ALA A 1 95 ? -34.645 7.095 -8.536 1.00 44.53 95 ALA A CA 1
ATOM 720 C C . ALA A 1 95 ? -34.074 7.366 -7.126 1.00 44.53 95 ALA A C 1
ATOM 722 O O . ALA A 1 95 ? -33.461 8.423 -6.932 1.00 44.53 95 ALA A O 1
ATOM 723 N N . PRO A 1 96 ? -34.272 6.468 -6.138 1.00 57.72 96 PRO A N 1
ATOM 724 C CA . PRO A 1 96 ? -33.658 6.637 -4.826 1.00 57.72 96 PRO A CA 1
ATOM 725 C C . PRO A 1 96 ? -32.153 6.845 -5.009 1.00 57.72 96 PRO A C 1
ATOM 727 O O . PRO A 1 96 ? -31.501 6.095 -5.738 1.00 57.72 96 PRO A O 1
ATOM 730 N N . ALA A 1 97 ? -31.620 7.910 -4.408 1.00 73.44 97 ALA A N 1
ATOM 731 C CA . ALA A 1 97 ? -30.208 8.235 -4.534 1.00 73.44 97 ALA A CA 1
ATOM 732 C C . ALA A 1 97 ? -29.373 7.060 -4.007 1.00 73.44 97 ALA A C 1
ATOM 734 O O . ALA A 1 97 ? -29.621 6.572 -2.902 1.00 73.44 97 ALA A O 1
ATOM 735 N N . LYS A 1 98 ? -28.403 6.603 -4.806 1.00 83.69 98 LYS A N 1
ATOM 736 C CA . LYS A 1 98 ? -27.460 5.559 -4.396 1.00 83.69 98 LYS A CA 1
ATOM 737 C C . LYS A 1 98 ? -26.750 5.981 -3.099 1.00 83.69 98 LYS A C 1
ATOM 739 O O . LYS A 1 98 ? -26.386 7.156 -2.984 1.00 83.69 98 LYS A O 1
ATOM 744 N N . PRO A 1 99 ? -26.542 5.063 -2.139 1.00 88.69 99 PRO A N 1
ATOM 745 C CA . PRO A 1 99 ? -25.801 5.366 -0.920 1.00 88.69 99 PRO A CA 1
ATOM 746 C C . PRO A 1 99 ? -24.381 5.814 -1.276 1.00 88.69 99 PRO A C 1
ATOM 748 O O . PRO A 1 99 ? -23.782 5.284 -2.210 1.00 88.69 99 PRO A O 1
ATOM 751 N N . THR A 1 100 ? -23.853 6.785 -0.534 1.00 92.50 100 THR A N 1
ATOM 752 C CA . THR A 1 100 ? -22.528 7.369 -0.774 1.00 92.50 100 THR A CA 1
ATOM 753 C C . THR A 1 100 ? -21.661 7.175 0.460 1.00 92.50 100 THR A C 1
ATOM 755 O O . THR A 1 100 ? -22.057 7.575 1.556 1.00 92.50 100 THR A O 1
ATOM 758 N N . PHE A 1 101 ? -20.484 6.580 0.289 1.00 94.12 101 PHE A N 1
ATOM 759 C CA . PHE A 1 101 ? -19.547 6.340 1.385 1.00 94.12 101 PHE A CA 1
ATOM 760 C C . PHE A 1 101 ? -18.114 6.169 0.878 1.00 94.12 101 PHE A C 1
ATOM 762 O O . PHE A 1 101 ? -17.873 5.932 -0.310 1.00 94.12 101 PHE A O 1
ATOM 769 N N . GLU A 1 102 ? -17.163 6.290 1.796 1.00 94.69 102 GLU A N 1
ATOM 770 C CA . GLU A 1 102 ? -15.742 6.083 1.538 1.00 94.69 102 GLU A CA 1
ATOM 771 C C . GLU A 1 102 ? -15.310 4.680 1.982 1.00 94.69 102 GLU A C 1
ATOM 773 O O . GLU A 1 102 ? -15.577 4.269 3.112 1.00 94.69 102 GLU A O 1
ATOM 778 N N . ALA A 1 103 ? -14.626 3.933 1.117 1.00 96.06 103 ALA A N 1
ATOM 779 C CA . ALA A 1 103 ? -14.161 2.586 1.434 1.00 96.06 103 ALA A CA 1
ATOM 780 C C . ALA A 1 103 ? -12.650 2.454 1.261 1.00 96.06 103 ALA A C 1
ATOM 782 O O . ALA A 1 103 ? -12.104 2.847 0.231 1.00 96.06 103 ALA A O 1
ATOM 783 N N . PHE A 1 104 ? -11.978 1.835 2.231 1.00 96.12 104 PHE A N 1
ATOM 784 C CA . PHE A 1 104 ? -10.619 1.350 2.017 1.00 96.12 104 PHE A CA 1
ATOM 785 C C . PHE A 1 104 ? -10.665 0.094 1.139 1.00 96.12 104 PHE A C 1
ATOM 787 O O . PHE A 1 104 ? -11.408 -0.842 1.447 1.00 96.12 104 PHE A O 1
ATOM 794 N N . LEU A 1 105 ? -9.883 0.079 0.058 1.00 95.50 105 LEU A N 1
ATOM 795 C CA . LEU A 1 105 ? -9.830 -1.012 -0.908 1.00 95.50 105 LEU A CA 1
ATOM 796 C C . LEU A 1 105 ? -8.542 -1.826 -0.766 1.00 95.50 105 LEU A C 1
ATOM 798 O O . LEU A 1 105 ? -7.471 -1.417 -1.216 1.00 95.50 105 LEU A O 1
ATOM 802 N N . SER A 1 106 ? -8.685 -3.033 -0.233 1.00 94.31 106 SER A N 1
ATOM 803 C CA . SER A 1 106 ? -7.649 -4.065 -0.229 1.00 94.31 106 SER A CA 1
ATOM 804 C C . SER A 1 106 ? -7.802 -4.936 -1.477 1.00 94.31 106 SER A C 1
ATOM 806 O O . SER A 1 106 ? -8.860 -5.522 -1.691 1.00 94.31 106 SER A O 1
ATOM 808 N N . HIS A 1 107 ? -6.795 -5.009 -2.345 1.00 92.81 107 HIS A N 1
ATOM 809 C CA . HIS A 1 107 ? -6.924 -5.727 -3.618 1.00 92.81 107 HIS A CA 1
ATOM 810 C C . HIS A 1 107 ? -5.584 -6.232 -4.156 1.00 92.81 107 HIS A C 1
ATOM 812 O O . HIS A 1 107 ? -4.517 -5.794 -3.719 1.00 92.81 107 HIS A O 1
ATOM 818 N N . ARG A 1 108 ? -5.624 -7.165 -5.118 1.00 89.56 108 ARG A N 1
ATOM 819 C CA . ARG A 1 108 ? -4.409 -7.658 -5.782 1.00 89.56 108 ARG A CA 1
ATOM 820 C C . ARG A 1 108 ? -4.029 -6.744 -6.939 1.00 89.56 108 ARG A C 1
ATOM 822 O O . ARG A 1 108 ? -4.778 -6.644 -7.905 1.00 89.56 108 ARG A O 1
ATOM 829 N N . TYR A 1 109 ? -2.831 -6.167 -6.910 1.00 86.25 109 TYR A N 1
ATOM 830 C CA . TYR A 1 109 ? -2.346 -5.332 -8.014 1.00 86.25 109 TYR A CA 1
ATOM 831 C C . TYR A 1 109 ? -2.243 -6.091 -9.345 1.00 86.25 109 TYR A C 1
ATOM 833 O O . TYR A 1 109 ? -2.562 -5.533 -10.386 1.00 86.25 109 TYR A O 1
ATOM 841 N N . GLN A 1 110 ? -1.876 -7.373 -9.314 1.00 85.81 110 GLN A N 1
ATOM 842 C CA . GLN A 1 110 ? -1.685 -8.207 -10.508 1.00 85.81 110 GLN A CA 1
ATOM 843 C C . GLN A 1 110 ? -2.990 -8.675 -11.183 1.00 85.81 110 GLN A C 1
ATOM 845 O O . GLN A 1 110 ? -2.924 -9.314 -12.227 1.00 85.81 110 GLN A O 1
ATOM 850 N N . CYS A 1 111 ? -4.168 -8.360 -10.632 1.00 87.69 111 CYS A N 1
ATOM 851 C CA . CYS A 1 111 ? -5.462 -8.796 -11.178 1.00 87.69 111 CYS A CA 1
ATOM 852 C C . CYS A 1 111 ? -6.357 -7.601 -11.561 1.00 87.69 111 CYS A C 1
ATOM 854 O O . CYS A 1 111 ? -7.442 -7.450 -10.996 1.00 87.69 111 CYS A O 1
ATOM 856 N N . PRO A 1 112 ? -5.927 -6.722 -12.490 1.00 90.12 112 PRO A N 1
ATOM 857 C CA . PRO A 1 112 ? -6.668 -5.505 -12.823 1.00 90.12 112 PRO A CA 1
ATOM 858 C C . PRO A 1 112 ? -8.087 -5.784 -13.340 1.00 90.12 112 PRO A C 1
ATOM 860 O O . PRO A 1 112 ? -8.994 -5.028 -13.005 1.00 90.12 112 PRO A O 1
ATOM 863 N N . ASP A 1 113 ? -8.296 -6.874 -14.083 1.00 89.19 113 ASP A N 1
ATOM 864 C CA . ASP A 1 113 ? -9.610 -7.234 -14.634 1.00 89.19 113 ASP A CA 1
ATOM 865 C C . ASP A 1 113 ? -10.624 -7.576 -13.535 1.00 89.19 113 ASP A C 1
ATOM 867 O O . ASP A 1 113 ? -11.745 -7.069 -13.540 1.00 89.19 113 ASP A O 1
ATOM 871 N N . ASP A 1 114 ? -10.213 -8.376 -12.547 1.00 90.88 114 ASP A N 1
ATOM 872 C CA . ASP A 1 114 ? -11.060 -8.731 -11.406 1.00 90.88 114 ASP A CA 1
ATOM 873 C C . ASP A 1 114 ? -11.389 -7.487 -10.571 1.00 90.88 114 ASP A C 1
ATOM 875 O O . ASP A 1 114 ? -12.540 -7.266 -10.187 1.00 90.88 114 ASP A O 1
ATOM 879 N N . ASN A 1 115 ? -10.385 -6.635 -10.334 1.00 92.56 115 ASN A N 1
ATOM 880 C CA . ASN A 1 115 ? -10.565 -5.384 -9.601 1.00 92.56 115 ASN A CA 1
ATOM 881 C C . ASN A 1 115 ? -11.570 -4.463 -10.300 1.00 92.56 115 ASN A C 1
ATOM 883 O O . ASN A 1 115 ? -12.440 -3.891 -9.644 1.00 92.56 115 ASN A O 1
ATOM 887 N N . LEU A 1 116 ? -11.471 -4.338 -11.627 1.00 91.81 116 LEU A N 1
ATOM 888 C CA . LEU A 1 116 ? -12.382 -3.529 -12.431 1.00 91.81 116 LEU A CA 1
ATOM 889 C C . LEU A 1 116 ? -13.796 -4.105 -12.448 1.00 91.81 116 LEU A C 1
ATOM 891 O O . LEU A 1 116 ? -14.751 -3.348 -12.279 1.00 91.81 116 LEU A O 1
ATOM 895 N N . TYR A 1 117 ? -13.944 -5.423 -12.585 1.00 91.25 117 TYR A N 1
ATOM 896 C CA . TYR A 1 117 ? -15.248 -6.083 -12.532 1.00 91.25 117 TYR A CA 1
ATOM 897 C C . TYR A 1 117 ? -15.992 -5.753 -11.229 1.00 91.25 117 TYR A C 1
ATOM 899 O O . TYR A 1 117 ? -17.119 -5.250 -11.260 1.00 91.25 117 TYR A O 1
ATOM 907 N N . PHE A 1 118 ? -15.351 -5.958 -10.073 1.00 92.44 118 PHE A N 1
ATOM 908 C CA . PHE A 1 118 ? -15.987 -5.679 -8.782 1.00 92.44 118 PHE A CA 1
ATOM 909 C C . PHE A 1 118 ? -16.126 -4.184 -8.494 1.00 92.44 118 PHE A C 1
ATOM 911 O O . PHE A 1 118 ? -17.092 -3.783 -7.842 1.00 92.44 118 PHE A O 1
ATOM 918 N N . PHE A 1 119 ? -15.222 -3.344 -9.008 1.00 92.31 119 PHE A N 1
ATOM 919 C CA . PHE A 1 119 ? -15.395 -1.894 -8.973 1.00 92.31 119 PHE A CA 1
ATOM 920 C C . PHE A 1 119 ? -16.692 -1.485 -9.682 1.00 92.31 119 PHE A C 1
ATOM 922 O O . PHE A 1 119 ? -17.498 -0.762 -9.098 1.00 92.31 119 PHE A O 1
ATOM 929 N N . HIS A 1 120 ? -16.935 -1.979 -10.900 1.00 90.19 120 HIS A N 1
ATOM 930 C CA . HIS A 1 120 ? -18.161 -1.688 -11.646 1.00 90.19 120 HIS A CA 1
ATOM 931 C C . HIS A 1 120 ? -19.408 -2.195 -10.925 1.00 90.19 120 HIS A C 1
ATOM 933 O O . HIS A 1 120 ? -20.363 -1.438 -10.755 1.00 90.19 120 HIS A O 1
ATOM 939 N N . LEU A 1 121 ? -19.363 -3.427 -10.415 1.00 90.06 121 LEU A N 1
ATOM 940 C CA . LEU A 1 121 ? -20.459 -4.005 -9.642 1.00 90.06 121 LEU A CA 1
ATOM 941 C C . LEU A 1 121 ? -20.816 -3.156 -8.407 1.00 90.06 121 LEU A C 1
ATOM 943 O O . LEU A 1 121 ? -21.988 -2.965 -8.092 1.00 90.06 121 LEU A O 1
ATOM 947 N N . LEU A 1 122 ? -19.814 -2.613 -7.712 1.00 91.75 122 LEU A N 1
ATOM 948 C CA . LEU A 1 122 ? -20.027 -1.716 -6.575 1.00 91.75 122 LEU A CA 1
ATOM 949 C C . LEU A 1 122 ? -20.611 -0.368 -7.000 1.00 91.75 122 LEU A C 1
ATOM 951 O O . LEU A 1 122 ? -21.543 0.110 -6.353 1.00 91.75 122 LEU A O 1
ATOM 955 N N . GLN A 1 123 ? -20.108 0.221 -8.089 1.00 89.75 123 GLN A N 1
ATOM 956 C CA . GLN A 1 123 ? -20.624 1.487 -8.625 1.00 89.75 123 GLN A CA 1
ATOM 957 C C . GLN A 1 123 ? -22.076 1.368 -9.119 1.00 89.75 123 GLN A C 1
ATOM 959 O O . GLN A 1 123 ? -22.830 2.347 -9.095 1.00 89.75 123 GLN A O 1
ATOM 964 N N . ASP A 1 124 ? -22.519 0.172 -9.517 1.00 88.25 124 ASP A N 1
ATOM 965 C CA . ASP A 1 124 ? -23.915 -0.093 -9.878 1.00 88.25 124 ASP A CA 1
ATOM 966 C C . ASP A 1 124 ? -24.862 0.030 -8.673 1.00 88.25 124 ASP A C 1
ATOM 968 O O . ASP A 1 124 ? -25.979 0.529 -8.829 1.00 88.25 124 ASP A O 1
ATOM 972 N N . VAL A 1 125 ? -24.404 -0.318 -7.466 1.00 89.06 125 VAL A N 1
ATOM 973 C CA . VAL A 1 125 ? -25.228 -0.341 -6.243 1.00 89.06 125 VAL A CA 1
ATOM 974 C C . VAL A 1 125 ? -25.044 0.916 -5.380 1.00 89.06 125 VAL A C 1
ATOM 976 O O . VAL A 1 125 ? -25.997 1.370 -4.745 1.00 89.06 125 VAL A O 1
ATOM 979 N N . ALA A 1 126 ? -23.849 1.512 -5.364 1.00 91.19 126 ALA A N 1
ATOM 980 C CA . ALA A 1 126 ? -23.485 2.615 -4.476 1.00 91.19 126 ALA A CA 1
ATOM 981 C C . ALA A 1 126 ? -22.510 3.607 -5.131 1.00 91.19 126 ALA A C 1
ATOM 983 O O . ALA A 1 126 ? -21.739 3.251 -6.012 1.00 91.19 126 ALA A O 1
ATOM 984 N N . ASN A 1 127 ? -22.497 4.852 -4.656 1.00 91.62 127 ASN A N 1
ATOM 985 C CA . ASN A 1 127 ? -21.488 5.847 -5.018 1.00 91.62 127 ASN A CA 1
ATOM 986 C C . ASN A 1 127 ? -20.294 5.721 -4.059 1.00 91.62 127 ASN A C 1
ATOM 988 O O . ASN A 1 127 ? -20.214 6.427 -3.049 1.00 91.62 127 ASN A O 1
ATOM 992 N N . VAL A 1 128 ? -19.389 4.787 -4.344 1.00 92.94 128 VAL A N 1
ATOM 993 C CA . VAL A 1 128 ? -18.242 4.501 -3.469 1.00 92.94 128 VAL A CA 1
ATOM 994 C C . VAL A 1 128 ? -17.025 5.314 -3.898 1.00 92.94 128 VAL A C 1
ATOM 996 O O . VAL A 1 128 ? -16.636 5.271 -5.065 1.00 92.94 128 VAL A O 1
ATOM 999 N N . GLN A 1 129 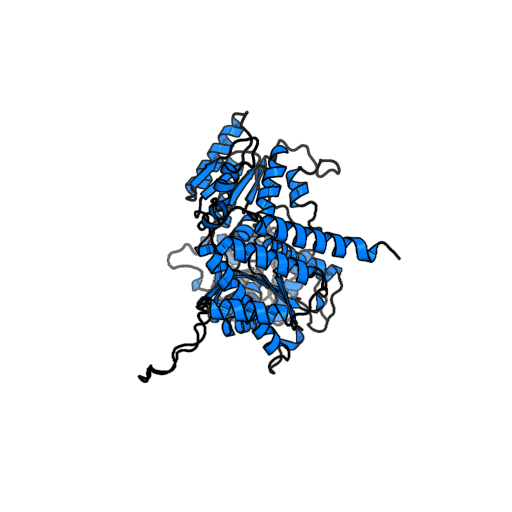? -16.396 6.016 -2.954 1.00 93.75 129 GLN A N 1
ATOM 1000 C CA . GLN A 1 129 ? -15.053 6.575 -3.133 1.00 93.75 129 GLN A CA 1
ATOM 1001 C C . GLN A 1 129 ? -14.036 5.606 -2.540 1.00 93.75 129 GLN A C 1
ATOM 1003 O O . GLN A 1 129 ? -14.030 5.380 -1.329 1.00 93.75 129 GLN A O 1
ATOM 1008 N N . PHE A 1 130 ? -13.180 5.025 -3.377 1.00 93.88 130 PHE A N 1
ATOM 1009 C CA . PHE A 1 130 ? -12.192 4.062 -2.899 1.00 93.88 130 PHE A CA 1
ATOM 1010 C C . PHE A 1 130 ? -10.892 4.751 -2.520 1.00 93.88 130 PHE A C 1
ATOM 1012 O O . PHE A 1 130 ? -10.348 5.538 -3.295 1.00 93.88 130 PHE A O 1
ATOM 1019 N N . GLN A 1 131 ? -10.376 4.403 -1.348 1.00 93.31 131 GLN A N 1
ATOM 1020 C CA . GLN A 1 131 ? -9.044 4.759 -0.890 1.00 93.31 131 GLN A CA 1
ATOM 1021 C C . GLN A 1 131 ? -8.114 3.560 -0.954 1.00 93.31 131 GLN A C 1
ATOM 1023 O O . GLN A 1 131 ? -8.478 2.462 -0.542 1.00 93.31 131 GLN A O 1
ATOM 1028 N N . VAL A 1 132 ? -6.897 3.795 -1.425 1.00 89.38 132 VAL A N 1
ATOM 1029 C CA . VAL A 1 132 ? -5.844 2.782 -1.524 1.00 89.38 132 VAL A CA 1
ATOM 1030 C C . VAL A 1 132 ? -4.554 3.314 -0.916 1.00 89.38 132 VAL A C 1
ATOM 1032 O O . VAL A 1 132 ? -4.253 4.509 -1.011 1.00 89.38 132 VAL A O 1
ATOM 1035 N N . ASP A 1 133 ? -3.774 2.421 -0.312 1.00 83.62 133 ASP A N 1
ATOM 1036 C CA . ASP A 1 133 ? -2.383 2.711 0.027 1.00 83.62 133 ASP A CA 1
ATOM 1037 C C . ASP A 1 133 ? -1.505 2.368 -1.178 1.00 83.62 133 ASP A C 1
ATOM 1039 O O . ASP A 1 133 ? -1.034 1.241 -1.334 1.00 83.62 133 ASP A O 1
ATOM 1043 N N . GLU A 1 134 ? -1.344 3.329 -2.092 1.00 74.19 134 GLU A N 1
ATOM 1044 C CA . GLU A 1 134 ? -0.447 3.159 -3.231 1.00 74.19 134 GLU A CA 1
ATOM 1045 C C . GLU A 1 134 ? 0.978 2.979 -2.700 1.00 74.19 134 GLU A C 1
ATOM 1047 O O . GLU A 1 134 ? 1.591 3.908 -2.176 1.00 74.19 134 GLU A O 1
ATOM 1052 N N . ASP A 1 135 ? 1.487 1.751 -2.796 1.00 61.50 135 ASP A N 1
ATOM 1053 C CA . ASP A 1 135 ? 2.803 1.396 -2.278 1.00 61.50 135 ASP A CA 1
ATOM 1054 C C . ASP A 1 135 ? 3.896 2.110 -3.099 1.00 61.50 135 ASP A C 1
ATOM 1056 O O . ASP A 1 135 ? 4.338 1.648 -4.155 1.00 61.50 135 ASP A O 1
ATOM 1060 N N . SER A 1 136 ? 4.251 3.301 -2.614 1.00 49.03 136 SER A N 1
ATOM 1061 C CA . SER A 1 136 ? 5.175 4.269 -3.203 1.00 49.03 136 SER A CA 1
ATOM 1062 C C . SER A 1 136 ? 6.622 4.073 -2.734 1.00 49.03 136 SER A C 1
ATOM 1064 O O . SER A 1 136 ? 7.537 4.702 -3.269 1.00 49.03 136 SER A O 1
ATOM 1066 N N . SER A 1 137 ? 6.866 3.210 -1.740 1.00 48.09 137 SER A N 1
ATOM 1067 C CA . SER A 1 137 ? 8.198 3.001 -1.161 1.00 48.09 137 SER A CA 1
ATOM 1068 C C . SER A 1 137 ? 8.356 1.626 -0.512 1.00 48.09 137 SER A C 1
ATOM 1070 O O . SER A 1 137 ? 7.439 1.110 0.111 1.00 48.09 137 SER A O 1
ATOM 1072 N N . ARG A 1 138 ? 9.578 1.077 -0.618 1.00 49.06 138 ARG A N 1
ATOM 1073 C CA . ARG A 1 138 ? 10.012 -0.311 -0.329 1.00 49.06 138 ARG A CA 1
ATOM 1074 C C . ARG A 1 138 ? 9.641 -0.925 1.044 1.00 49.06 138 ARG A C 1
ATOM 1076 O O . ARG A 1 138 ? 10.019 -2.064 1.290 1.00 49.06 138 ARG A O 1
ATOM 1083 N N . SER A 1 139 ? 8.951 -0.230 1.948 1.00 60.09 139 SER A N 1
ATOM 1084 C CA . SER A 1 139 ? 8.550 -0.752 3.267 1.00 60.09 139 SER A CA 1
ATOM 1085 C C . SER A 1 139 ? 7.059 -0.541 3.524 1.00 60.09 139 SER A C 1
ATOM 1087 O O . SER A 1 139 ? 6.534 0.508 3.205 1.00 60.09 139 SER A O 1
ATOM 1089 N N . LEU A 1 140 ? 6.344 -1.501 4.105 1.00 70.31 140 LEU A N 1
ATOM 1090 C CA . LEU A 1 140 ? 4.936 -1.327 4.490 1.00 70.31 140 LEU A CA 1
ATOM 1091 C C . LEU A 1 140 ? 4.828 -0.352 5.676 1.00 70.31 140 LEU A C 1
ATOM 1093 O O . LEU A 1 140 ? 5.593 -0.492 6.629 1.00 70.31 140 LEU A O 1
ATOM 1097 N N . SER A 1 141 ? 3.869 0.586 5.663 1.00 83.75 141 SER A N 1
ATOM 1098 C CA . SER A 1 141 ? 3.571 1.414 6.842 1.00 83.75 141 SER A CA 1
ATOM 1099 C C . SER A 1 141 ? 2.274 0.996 7.525 1.00 83.75 141 SER A C 1
ATOM 1101 O O . SER A 1 141 ? 1.188 1.435 7.156 1.00 83.75 141 SER A O 1
ATOM 1103 N N . THR A 1 142 ? 2.390 0.180 8.572 1.00 87.19 142 THR A N 1
ATOM 1104 C CA . THR A 1 142 ? 1.246 -0.328 9.345 1.00 87.19 142 THR A CA 1
ATOM 1105 C C . THR A 1 142 ? 0.449 0.798 9.993 1.00 87.19 142 THR A C 1
ATOM 1107 O O . THR A 1 142 ? -0.772 0.793 9.911 1.00 87.19 142 THR A O 1
ATOM 1110 N N . THR A 1 143 ? 1.116 1.815 10.550 1.00 90.56 143 THR A N 1
ATOM 1111 C CA . THR A 1 143 ? 0.448 2.993 11.127 1.00 90.56 143 THR A CA 1
ATOM 1112 C C . THR A 1 143 ? -0.397 3.729 10.090 1.00 90.56 143 THR A C 1
ATOM 1114 O O . THR A 1 143 ? -1.495 4.187 10.397 1.00 90.56 143 THR A O 1
ATOM 1117 N N . ARG A 1 144 ? 0.097 3.849 8.849 1.00 90.44 144 ARG A N 1
ATOM 1118 C CA . ARG A 1 144 ? -0.641 4.491 7.753 1.00 90.44 144 ARG A CA 1
ATOM 1119 C C . ARG A 1 144 ? -1.881 3.678 7.391 1.00 90.44 144 ARG A C 1
ATOM 1121 O O . ARG A 1 144 ? -2.963 4.251 7.340 1.00 90.44 144 ARG A O 1
ATOM 1128 N N . LEU A 1 145 ? -1.735 2.368 7.206 1.00 90.94 145 LEU A N 1
ATOM 1129 C CA . LEU A 1 145 ? -2.856 1.470 6.911 1.00 90.94 145 LEU A CA 1
ATOM 1130 C C . LEU A 1 145 ? -3.921 1.494 8.011 1.00 90.94 145 LEU A C 1
ATOM 1132 O O . LEU A 1 145 ? -5.099 1.685 7.719 1.00 90.94 145 LEU A O 1
ATOM 1136 N N . GLU A 1 146 ? -3.508 1.393 9.279 1.00 92.56 146 GLU A N 1
ATOM 1137 C CA . GLU A 1 146 ? -4.400 1.508 10.438 1.00 92.56 146 GLU A CA 1
ATOM 1138 C C . GLU A 1 146 ? -5.176 2.840 10.400 1.00 92.56 146 GLU A C 1
ATOM 1140 O O . GLU A 1 146 ? -6.389 2.852 10.615 1.00 92.56 146 GLU A O 1
ATOM 1145 N N . ARG A 1 147 ? -4.515 3.961 10.064 1.00 92.12 147 ARG A N 1
ATOM 1146 C CA . ARG A 1 147 ? -5.182 5.267 9.902 1.00 92.12 147 ARG A CA 1
ATOM 1147 C C . ARG A 1 147 ? -6.180 5.274 8.747 1.00 92.12 147 ARG A C 1
ATOM 1149 O O . ARG A 1 147 ? -7.305 5.717 8.952 1.00 92.12 147 ARG A O 1
ATOM 1156 N N . LEU A 1 148 ? -5.792 4.807 7.560 1.00 92.19 148 LEU A N 1
ATOM 1157 C CA . LEU A 1 148 ? -6.665 4.801 6.380 1.00 92.19 148 LEU A CA 1
ATOM 1158 C C . LEU A 1 148 ? -7.933 3.974 6.636 1.00 92.19 148 LEU A C 1
ATOM 1160 O O . LEU A 1 148 ? -9.039 4.463 6.428 1.00 92.19 148 LEU A O 1
ATOM 1164 N N . ILE A 1 149 ? -7.787 2.768 7.191 1.00 93.38 149 ILE A N 1
ATOM 1165 C CA . ILE A 1 149 ? -8.921 1.895 7.529 1.00 93.38 149 ILE A CA 1
ATOM 1166 C C . ILE A 1 149 ? -9.790 2.518 8.633 1.00 93.38 149 ILE A C 1
ATOM 1168 O O . ILE A 1 149 ? -11.015 2.469 8.556 1.00 93.38 149 ILE A O 1
ATOM 1172 N N . ARG A 1 150 ? -9.185 3.137 9.659 1.00 90.81 150 ARG A N 1
ATOM 1173 C CA . ARG A 1 150 ? -9.929 3.779 10.759 1.00 90.81 150 ARG A CA 1
ATOM 1174 C C . ARG A 1 150 ? -10.747 4.983 10.293 1.00 90.81 150 ARG A C 1
ATOM 1176 O O . ARG A 1 150 ? -11.767 5.286 10.913 1.00 90.81 150 ARG A O 1
ATOM 1183 N N . HIS A 1 151 ? -10.300 5.697 9.266 1.00 89.38 151 HIS A N 1
ATOM 1184 C CA . HIS A 1 151 ? -10.994 6.885 8.762 1.00 89.38 151 HIS A CA 1
ATOM 1185 C C . HIS A 1 151 ? -12.007 6.573 7.654 1.00 89.38 151 HIS A C 1
ATOM 1187 O O . HIS A 1 151 ? -12.930 7.360 7.473 1.00 89.38 151 HIS A O 1
ATOM 1193 N N . ALA A 1 152 ? -11.905 5.416 6.995 1.00 92.88 152 ALA A N 1
ATOM 1194 C CA . ALA A 1 152 ? -12.889 4.961 6.015 1.00 92.88 152 ALA A CA 1
ATOM 1195 C C . ALA A 1 152 ? -14.240 4.604 6.664 1.00 92.88 152 ALA A C 1
ATOM 1197 O O . ALA A 1 152 ? -14.311 4.209 7.831 1.00 92.88 152 ALA A O 1
ATOM 1198 N N . ASP A 1 153 ? -15.331 4.688 5.903 1.00 94.31 153 ASP A N 1
ATOM 1199 C CA . ASP A 1 153 ? -16.650 4.238 6.359 1.00 94.31 153 ASP A CA 1
ATOM 1200 C C . ASP A 1 153 ? -16.763 2.714 6.332 1.00 94.31 153 ASP A C 1
ATOM 1202 O O . ASP A 1 153 ? -17.429 2.129 7.186 1.00 94.31 153 ASP A O 1
ATOM 1206 N N . ALA A 1 154 ? -16.090 2.077 5.373 1.00 95.69 154 ALA A N 1
ATOM 1207 C CA . ALA A 1 154 ? -16.119 0.638 5.176 1.00 95.69 154 ALA A CA 1
ATOM 1208 C C . ALA A 1 154 ? -14.769 0.076 4.708 1.00 95.69 154 ALA A C 1
ATOM 1210 O O . ALA A 1 154 ? -13.906 0.799 4.206 1.00 95.69 154 ALA A O 1
ATOM 1211 N N . PHE A 1 155 ? -14.614 -1.241 4.831 1.00 96.88 155 PHE A N 1
ATOM 1212 C CA . PHE A 1 155 ? -13.511 -1.991 4.236 1.00 96.88 155 PHE A CA 1
ATOM 1213 C C . PHE A 1 155 ? -14.042 -2.903 3.133 1.00 96.88 155 PHE A C 1
ATOM 1215 O O . PHE A 1 155 ? -15.014 -3.635 3.339 1.00 96.88 155 PHE A O 1
ATOM 1222 N N . ILE A 1 156 ? -13.390 -2.886 1.973 1.00 96.94 156 ILE A N 1
ATOM 1223 C CA . ILE A 1 156 ? -13.713 -3.761 0.849 1.00 96.94 156 ILE A CA 1
ATOM 1224 C C . ILE A 1 156 ? -12.442 -4.491 0.423 1.00 96.94 156 ILE A C 1
ATOM 1226 O O . ILE A 1 156 ? -11.441 -3.861 0.087 1.00 96.94 156 ILE A O 1
ATOM 1230 N N . GLY A 1 157 ? -12.486 -5.821 0.443 1.00 95.88 157 GLY A N 1
ATOM 1231 C CA . GLY A 1 157 ? -11.412 -6.674 -0.055 1.00 95.88 157 GLY A CA 1
ATOM 1232 C C . GLY A 1 157 ? -11.790 -7.358 -1.368 1.00 95.88 157 GLY A C 1
ATOM 1233 O O . GLY A 1 157 ? -12.888 -7.902 -1.474 1.00 95.88 157 GLY A O 1
ATOM 1234 N N . ILE A 1 158 ? -10.882 -7.344 -2.346 1.00 95.06 158 ILE A N 1
ATOM 1235 C CA . ILE A 1 158 ? -10.950 -8.111 -3.597 1.00 95.06 158 ILE A CA 1
ATOM 1236 C C . ILE A 1 158 ? -9.751 -9.059 -3.630 1.00 95.06 158 ILE A C 1
ATOM 1238 O O . ILE A 1 158 ? -8.641 -8.705 -4.037 1.00 95.06 158 ILE A O 1
ATOM 1242 N N . TYR A 1 159 ? -9.955 -10.268 -3.116 1.00 94.12 159 TYR A N 1
ATOM 1243 C CA . TYR A 1 159 ? -8.897 -11.253 -2.922 1.00 94.12 159 TYR A CA 1
ATOM 1244 C C . TYR A 1 159 ? -8.882 -12.223 -4.095 1.00 94.12 159 TYR A C 1
ATOM 1246 O O . TYR A 1 159 ? -9.473 -13.301 -4.044 1.00 94.12 159 TYR A O 1
ATOM 1254 N N . SER A 1 160 ? -8.206 -11.801 -5.160 1.00 91.56 160 SER A N 1
ATOM 1255 C CA . SER A 1 160 ? -7.942 -12.605 -6.357 1.00 91.56 160 SER A CA 1
ATOM 1256 C C . SER A 1 160 ? -6.683 -13.457 -6.220 1.00 91.56 160 SER A C 1
ATOM 1258 O O . SER A 1 160 ? -5.799 -13.163 -5.406 1.00 91.56 160 SER A O 1
ATOM 1260 N N . ILE A 1 161 ? -6.575 -14.475 -7.071 1.00 88.81 161 ILE A N 1
ATOM 1261 C CA . ILE A 1 161 ? -5.392 -15.322 -7.239 1.00 88.81 161 ILE A CA 1
ATOM 1262 C C . ILE A 1 161 ? -4.739 -14.991 -8.587 1.00 88.81 161 ILE A C 1
ATOM 1264 O O . ILE A 1 161 ? -5.375 -15.087 -9.632 1.00 88.81 161 ILE A O 1
ATOM 1268 N N . ASP A 1 162 ? -3.455 -14.636 -8.561 1.00 78.56 162 ASP A N 1
ATOM 1269 C CA . ASP A 1 162 ? -2.646 -14.294 -9.744 1.00 78.56 162 ASP A CA 1
ATOM 1270 C C . ASP A 1 162 ? -2.045 -15.558 -10.384 1.00 78.56 162 ASP A C 1
ATOM 1272 O O . ASP A 1 162 ? -0.838 -15.789 -10.351 1.00 78.56 162 ASP A O 1
ATOM 1276 N N . TYR A 1 163 ? -2.922 -16.425 -10.895 1.00 72.62 163 TYR A N 1
ATOM 1277 C CA . TYR A 1 163 ? -2.580 -17.617 -11.676 1.00 72.62 163 TYR A CA 1
ATOM 1278 C C . TYR A 1 163 ? -3.600 -17.846 -12.781 1.00 72.62 163 TYR A C 1
ATOM 1280 O O . TYR A 1 163 ? -4.669 -17.233 -12.797 1.00 72.62 163 TYR A O 1
ATOM 1288 N N . ASP A 1 164 ? -3.292 -18.816 -13.643 1.00 74.56 164 ASP A N 1
ATOM 1289 C CA . ASP A 1 164 ? -4.300 -19.460 -14.471 1.00 74.56 164 ASP A CA 1
ATOM 1290 C C . ASP A 1 164 ? -5.559 -19.763 -13.635 1.00 74.56 164 ASP A C 1
ATOM 1292 O O . ASP A 1 164 ? -5.511 -20.358 -12.550 1.00 74.56 164 ASP A O 1
ATOM 1296 N N . ARG A 1 165 ? -6.698 -19.299 -14.146 1.00 80.31 165 ARG A N 1
ATOM 1297 C CA . ARG A 1 165 ? -8.022 -19.405 -13.530 1.00 80.31 165 ARG A CA 1
ATOM 1298 C C . ARG A 1 165 ? -8.491 -20.862 -13.431 1.00 80.31 165 ARG A C 1
ATOM 1300 O O . ARG A 1 165 ? -9.382 -21.151 -12.641 1.00 80.31 165 ARG A O 1
ATOM 1307 N N . GLN A 1 166 ? -7.872 -21.781 -14.176 1.00 79.38 166 GLN A N 1
ATOM 1308 C CA . GLN A 1 166 ? -8.160 -23.220 -14.120 1.00 79.38 166 GLN A CA 1
ATOM 1309 C C . GLN A 1 166 ? -7.255 -23.986 -13.149 1.00 79.38 166 GLN A C 1
ATOM 1311 O O . GLN A 1 166 ? -7.597 -25.085 -12.703 1.00 79.38 166 GLN A O 1
ATOM 1316 N N . ARG A 1 167 ? -6.103 -23.418 -12.780 1.00 84.19 167 ARG A N 1
ATOM 1317 C CA . ARG A 1 167 ? -5.172 -24.064 -11.856 1.00 84.19 167 ARG A CA 1
ATOM 1318 C C . ARG A 1 167 ? -5.716 -24.004 -10.430 1.00 84.19 167 ARG A C 1
ATOM 1320 O O . ARG A 1 167 ? -6.202 -22.970 -9.972 1.00 84.19 167 ARG A O 1
ATOM 1327 N N . THR A 1 168 ? -5.563 -25.108 -9.702 1.00 81.00 168 THR A N 1
ATOM 1328 C CA . THR A 1 168 ? -5.792 -25.162 -8.252 1.00 81.00 168 THR A CA 1
ATOM 1329 C C . THR A 1 168 ? -4.448 -25.004 -7.533 1.00 81.00 168 THR A C 1
ATOM 1331 O O . THR A 1 168 ? -3.616 -25.909 -7.632 1.00 81.00 168 THR A O 1
ATOM 1334 N N . PRO A 1 169 ? -4.185 -23.868 -6.860 1.00 83.31 169 PRO A N 1
ATOM 1335 C CA . PRO A 1 169 ? -2.936 -23.661 -6.131 1.00 83.31 169 PRO A CA 1
ATOM 1336 C C . PRO A 1 169 ? -2.874 -24.556 -4.891 1.00 83.31 169 PRO A C 1
ATOM 1338 O O . PRO A 1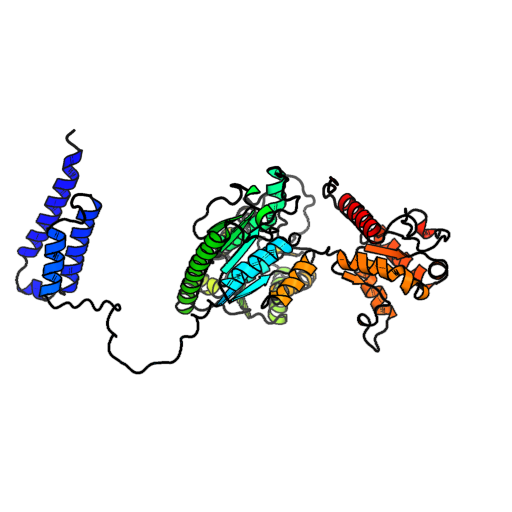 169 ? -3.906 -24.907 -4.313 1.00 83.31 169 PRO A O 1
ATOM 1341 N N . ASP A 1 170 ? -1.667 -24.903 -4.450 1.00 87.75 170 ASP A N 1
ATOM 1342 C CA . ASP A 1 170 ? -1.515 -25.634 -3.193 1.00 87.75 170 ASP A CA 1
ATOM 1343 C C . ASP A 1 170 ? -1.750 -24.721 -1.974 1.00 87.75 170 ASP A C 1
ATOM 1345 O O . ASP A 1 170 ? -1.728 -23.490 -2.050 1.00 87.75 170 ASP A O 1
ATOM 1349 N N . ARG A 1 171 ? -1.964 -25.320 -0.798 1.00 85.69 171 ARG A N 1
ATOM 1350 C CA . ARG A 1 171 ? -2.275 -24.555 0.417 1.00 85.69 171 ARG A CA 1
ATOM 1351 C C . ARG A 1 171 ? -1.148 -23.608 0.846 1.00 85.69 171 ARG A C 1
ATOM 1353 O O . ARG A 1 171 ? -1.439 -22.512 1.316 1.00 85.69 171 ARG A O 1
ATOM 1360 N N . ASN A 1 172 ? 0.116 -24.004 0.713 1.00 84.56 172 ASN A N 1
ATOM 1361 C CA . ASN A 1 172 ? 1.256 -23.173 1.116 1.00 84.56 172 ASN A CA 1
ATOM 1362 C C . ASN A 1 172 ? 1.437 -21.981 0.170 1.00 84.56 172 ASN A C 1
ATOM 1364 O O . ASN A 1 172 ? 1.827 -20.891 0.585 1.00 84.56 172 ASN A O 1
ATOM 1368 N N . GLU A 1 173 ? 1.134 -22.172 -1.106 1.00 84.81 173 GLU A N 1
ATOM 1369 C CA . GLU A 1 173 ? 1.063 -21.128 -2.114 1.00 84.81 173 GLU A CA 1
ATOM 1370 C C . GLU A 1 173 ? -0.047 -20.124 -1.789 1.00 84.81 173 GLU A C 1
ATOM 1372 O O . GLU A 1 173 ? 0.231 -18.928 -1.701 1.00 84.81 173 GLU A O 1
ATOM 1377 N N . LEU A 1 174 ? -1.259 -20.597 -1.476 1.00 87.44 174 LEU A N 1
ATOM 1378 C CA . LEU A 1 174 ? -2.363 -19.734 -1.041 1.00 87.44 174 LEU A CA 1
ATOM 1379 C C . LEU A 1 174 ? -2.019 -18.944 0.230 1.00 87.44 174 LEU A C 1
ATOM 1381 O O . LEU A 1 174 ? -2.322 -17.753 0.308 1.00 87.44 174 LEU A O 1
ATOM 1385 N N . LEU A 1 175 ? -1.358 -19.564 1.215 1.00 84.94 175 LEU A N 1
ATOM 1386 C CA . LEU A 1 175 ? -0.900 -18.888 2.437 1.00 84.94 175 LEU A CA 1
ATOM 1387 C C . LEU A 1 175 ? 0.099 -17.767 2.123 1.00 84.94 175 LEU A C 1
ATOM 1389 O O . LEU A 1 175 ? -0.071 -16.640 2.585 1.00 84.94 175 LEU A O 1
ATOM 1393 N N . ARG A 1 176 ? 1.100 -18.041 1.277 1.00 81.62 176 ARG A N 1
ATOM 1394 C CA . ARG A 1 176 ? 2.075 -17.026 0.847 1.00 81.62 176 ARG A CA 1
ATOM 1395 C C . ARG A 1 176 ? 1.403 -15.876 0.103 1.00 81.62 176 ARG A C 1
ATOM 1397 O O . ARG A 1 176 ? 1.679 -14.713 0.390 1.00 81.62 176 ARG A O 1
ATOM 1404 N N . GLN A 1 177 ? 0.493 -16.189 -0.813 1.00 80.56 177 GLN A N 1
ATOM 1405 C CA . GLN A 1 177 ? -0.196 -15.190 -1.624 1.00 80.56 177 GLN A CA 1
ATOM 1406 C C . GLN A 1 177 ? -1.195 -14.339 -0.841 1.00 80.56 177 GLN A C 1
ATOM 1408 O O . GLN A 1 177 ? -1.385 -13.170 -1.174 1.00 80.56 177 GLN A O 1
ATOM 1413 N N . SER A 1 178 ? -1.852 -14.913 0.165 1.00 86.38 178 SER A N 1
ATOM 1414 C CA . SER A 1 178 ? -2.871 -14.233 0.975 1.00 86.38 178 SER A CA 1
ATOM 1415 C C . SER A 1 178 ? -2.290 -13.475 2.165 1.00 86.38 178 SER A C 1
ATOM 1417 O O . SER A 1 178 ? -3.039 -12.846 2.906 1.00 86.38 178 SER A O 1
ATOM 1419 N N . ARG A 1 179 ? -0.969 -13.492 2.370 1.00 83.62 179 ARG A N 1
ATOM 1420 C CA . ARG A 1 179 ? -0.339 -12.897 3.550 1.00 83.62 179 ARG A CA 1
ATOM 1421 C C . ARG A 1 179 ? -0.735 -11.431 3.768 1.00 83.62 179 ARG A C 1
ATOM 1423 O O . ARG A 1 179 ? -1.174 -11.070 4.854 1.00 83.62 179 ARG A O 1
ATOM 1430 N N . TYR A 1 180 ? -0.643 -10.573 2.756 1.00 83.19 180 TYR A N 1
ATOM 1431 C CA . TYR A 1 180 ? -1.044 -9.167 2.921 1.00 83.19 180 TYR A CA 1
ATOM 1432 C C . TYR A 1 180 ? -2.556 -9.008 3.131 1.00 83.19 180 TYR A C 1
ATOM 1434 O O . TYR A 1 180 ? -2.971 -8.278 4.024 1.00 83.19 180 TYR A O 1
ATOM 1442 N N . PHE A 1 181 ? -3.373 -9.781 2.416 1.00 88.81 181 PHE A N 1
ATOM 1443 C CA . PHE A 1 181 ? -4.827 -9.797 2.594 1.00 88.81 181 PHE A CA 1
ATOM 1444 C C . PHE A 1 181 ? -5.255 -10.177 4.001 1.00 88.81 181 PHE A C 1
ATOM 1446 O O . PHE A 1 181 ? -6.133 -9.551 4.578 1.00 88.81 181 PHE A O 1
ATOM 1453 N N . ARG A 1 182 ? -4.598 -11.165 4.598 1.00 87.75 182 ARG A N 1
ATOM 1454 C CA . ARG A 1 182 ? -4.890 -11.577 5.969 1.00 87.75 182 ARG A CA 1
ATOM 1455 C C . ARG A 1 182 ? -4.525 -10.511 6.992 1.00 87.75 182 ARG A C 1
ATOM 1457 O O . ARG A 1 182 ? -5.250 -10.366 7.969 1.00 87.75 182 ARG A O 1
ATOM 1464 N N . LEU A 1 183 ? -3.445 -9.760 6.759 1.00 85.94 183 LEU A N 1
ATOM 1465 C CA . LEU A 1 183 ? -3.085 -8.618 7.604 1.00 85.94 183 LEU A CA 1
ATOM 1466 C C . LEU A 1 183 ? -4.158 -7.534 7.541 1.00 85.94 183 LEU A C 1
ATOM 1468 O O . LEU A 1 183 ? -4.609 -7.045 8.572 1.00 85.94 183 LEU A O 1
ATOM 1472 N N . GLU A 1 184 ? -4.553 -7.152 6.331 1.00 89.75 184 GLU A N 1
ATOM 1473 C CA . GLU A 1 184 ? -5.523 -6.079 6.123 1.00 89.75 184 GLU A CA 1
ATOM 1474 C C . GLU A 1 184 ? -6.925 -6.492 6.580 1.00 89.75 184 GLU A C 1
ATOM 1476 O O . GLU A 1 184 ? -7.635 -5.676 7.161 1.00 89.75 184 GLU A O 1
ATOM 1481 N N . LEU A 1 185 ? -7.299 -7.766 6.417 1.00 90.25 185 LEU A N 1
ATOM 1482 C CA . LEU A 1 185 ? -8.539 -8.316 6.959 1.00 90.25 185 LEU A CA 1
ATOM 1483 C C . LEU A 1 185 ? -8.540 -8.294 8.494 1.00 90.25 185 LEU A C 1
ATOM 1485 O O . LEU A 1 185 ? -9.524 -7.857 9.084 1.00 90.25 185 LEU A O 1
ATOM 1489 N N . ASP A 1 186 ? -7.447 -8.704 9.149 1.00 88.44 186 ASP A N 1
ATOM 1490 C CA . ASP A 1 186 ? -7.301 -8.588 10.610 1.00 88.44 186 ASP A CA 1
ATOM 1491 C C . ASP A 1 186 ? -7.458 -7.131 11.079 1.00 88.44 186 ASP A C 1
ATOM 1493 O O . ASP A 1 186 ? -8.196 -6.844 12.026 1.00 88.44 186 ASP A O 1
ATOM 1497 N N . MET A 1 187 ? -6.827 -6.191 10.368 1.00 90.31 187 MET A N 1
ATOM 1498 C CA . MET A 1 187 ? -6.993 -4.761 10.621 1.00 90.31 187 MET A CA 1
ATOM 1499 C C . MET A 1 187 ? -8.454 -4.317 10.455 1.00 90.31 187 MET A C 1
ATOM 1501 O O . MET A 1 187 ? -8.987 -3.630 11.327 1.00 90.31 187 MET A O 1
ATOM 1505 N N . ALA A 1 188 ? -9.127 -4.741 9.383 1.00 91.50 188 ALA A N 1
ATOM 1506 C CA . ALA A 1 188 ? -10.530 -4.428 9.126 1.00 91.50 188 ALA A CA 1
ATOM 1507 C C . ALA A 1 188 ? -11.444 -4.921 10.257 1.00 91.50 188 ALA A C 1
ATOM 1509 O O . ALA A 1 188 ? -12.275 -4.164 10.758 1.00 91.50 188 ALA A O 1
ATOM 1510 N N . ILE A 1 189 ? -11.238 -6.147 10.736 1.00 89.81 189 ILE A N 1
ATOM 1511 C CA . ILE A 1 189 ? -12.021 -6.722 11.836 1.00 89.81 189 ILE A CA 1
ATOM 1512 C C . ILE A 1 189 ? -11.816 -5.921 13.122 1.00 89.81 189 ILE A C 1
ATOM 1514 O O . ILE A 1 189 ? -12.792 -5.516 13.757 1.00 89.81 189 ILE A O 1
ATOM 1518 N N . ARG A 1 190 ? -10.560 -5.639 13.492 1.00 90.19 190 ARG A N 1
ATOM 1519 C CA . ARG A 1 190 ? -10.247 -4.850 14.695 1.00 90.19 190 ARG A CA 1
ATOM 1520 C C . ARG A 1 190 ? -10.798 -3.428 14.615 1.00 90.19 190 ARG A C 1
ATOM 1522 O O . ARG A 1 190 ? -11.203 -2.875 15.633 1.00 90.19 190 ARG A O 1
ATOM 1529 N N . SER A 1 191 ? -10.856 -2.849 13.417 1.00 91.19 191 SER A N 1
ATOM 1530 C CA . SER A 1 191 ? -11.403 -1.507 13.191 1.00 91.19 191 SER A CA 1
ATOM 1531 C C . SER A 1 191 ? -12.908 -1.389 13.451 1.00 91.19 191 SER A C 1
ATOM 1533 O O . SER A 1 191 ? -13.417 -0.273 13.599 1.00 91.19 191 SER A O 1
ATOM 1535 N N . GLY A 1 192 ? -13.622 -2.520 13.480 1.00 90.19 192 GLY A N 1
ATOM 1536 C CA . GLY A 1 192 ? -15.075 -2.569 13.623 1.00 90.19 192 GLY A CA 1
ATOM 1537 C C . GLY A 1 192 ? -15.838 -1.991 12.429 1.00 90.19 192 GLY A C 1
ATOM 1538 O O . GLY A 1 192 ? -17.040 -1.754 12.546 1.00 90.19 192 GLY A O 1
ATOM 1539 N N . ARG A 1 193 ? -15.170 -1.728 11.295 1.00 90.88 193 ARG A N 1
ATOM 1540 C CA . ARG A 1 193 ? -15.821 -1.199 10.093 1.00 90.88 193 ARG A CA 1
ATOM 1541 C C . ARG A 1 193 ? -16.648 -2.283 9.400 1.00 90.88 193 ARG A C 1
ATOM 1543 O O . ARG A 1 193 ? -16.207 -3.435 9.334 1.00 90.88 193 ARG A O 1
ATOM 1550 N N . PRO A 1 194 ? -17.821 -1.938 8.833 1.00 95.06 194 PRO A N 1
ATOM 1551 C CA . PRO A 1 194 ? -18.521 -2.824 7.916 1.00 95.06 194 PRO A CA 1
ATOM 1552 C C . PRO A 1 194 ? -17.550 -3.329 6.845 1.00 95.06 194 PRO A C 1
ATOM 1554 O O . PRO A 1 194 ? -16.922 -2.538 6.142 1.00 95.06 194 PRO A O 1
ATOM 1557 N N . THR A 1 195 ? -17.413 -4.650 6.751 1.00 96.31 195 THR A N 1
ATOM 1558 C CA . THR A 1 195 ? -16.399 -5.295 5.911 1.00 96.31 195 THR A CA 1
ATOM 1559 C C . THR A 1 195 ? -17.078 -6.172 4.865 1.00 96.31 195 THR A C 1
ATOM 1561 O O . THR A 1 195 ? -17.891 -7.039 5.206 1.00 96.31 195 THR A O 1
ATOM 1564 N N . PHE A 1 196 ? -16.741 -5.964 3.594 1.00 96.38 196 PHE A N 1
ATOM 1565 C CA . PHE A 1 196 ? -17.179 -6.803 2.480 1.00 96.38 196 PHE A CA 1
ATOM 1566 C C . PHE A 1 196 ? -15.976 -7.451 1.807 1.00 96.38 196 PHE A C 1
ATOM 1568 O O . PHE A 1 196 ? -15.000 -6.774 1.493 1.00 96.38 196 PHE A O 1
ATOM 1575 N N . LEU A 1 197 ? -16.050 -8.756 1.571 1.00 95.56 197 LEU A N 1
ATOM 1576 C CA . LEU A 1 197 ? -14.963 -9.516 0.986 1.00 95.56 197 LEU A CA 1
ATOM 1577 C C . LEU A 1 197 ? -15.424 -10.271 -0.252 1.00 95.56 197 LEU A C 1
ATOM 1579 O O . LEU A 1 197 ? -16.106 -11.288 -0.141 1.00 95.56 197 LEU A O 1
ATOM 1583 N N . PHE A 1 198 ? -14.985 -9.807 -1.416 1.00 94.62 198 PHE A N 1
ATOM 1584 C CA . PHE A 1 198 ? -14.928 -10.626 -2.617 1.00 94.62 198 PHE A CA 1
ATOM 1585 C C . PHE A 1 198 ? -13.666 -11.468 -2.544 1.00 94.62 198 PHE A C 1
ATOM 1587 O O . PHE A 1 198 ? -12.571 -10.929 -2.390 1.00 94.62 198 PHE A O 1
ATOM 1594 N N . PHE A 1 199 ? -13.792 -12.782 -2.648 1.00 93.75 199 PHE A N 1
ATOM 1595 C CA . PHE A 1 199 ? -12.620 -13.645 -2.691 1.00 93.75 199 PHE A CA 1
ATOM 1596 C C . PHE A 1 199 ? -12.831 -14.792 -3.663 1.00 93.75 199 PHE A C 1
ATOM 1598 O O . PHE A 1 199 ? -13.936 -15.318 -3.791 1.00 93.75 199 PHE A O 1
ATOM 1605 N N . ASP A 1 200 ? -11.750 -15.159 -4.336 1.00 92.50 200 ASP A N 1
ATOM 1606 C CA . ASP A 1 200 ? -11.712 -16.318 -5.211 1.00 92.50 200 ASP A CA 1
ATOM 1607 C C . ASP A 1 200 ? -12.014 -17.580 -4.393 1.00 92.50 200 ASP A C 1
ATOM 1609 O O . ASP A 1 200 ? -11.352 -17.854 -3.384 1.00 92.50 200 ASP A O 1
ATOM 1613 N N . GLU A 1 201 ? -13.026 -18.346 -4.798 1.00 91.81 201 GLU A N 1
ATOM 1614 C CA . GLU A 1 201 ? -13.490 -19.516 -4.050 1.00 91.81 201 GLU A CA 1
ATOM 1615 C C . GLU A 1 201 ? -12.415 -20.599 -3.878 1.00 91.81 201 GLU A C 1
ATOM 1617 O O . GLU A 1 201 ? -12.481 -21.387 -2.930 1.00 91.81 201 GLU A O 1
ATOM 1622 N N . ARG A 1 202 ? -11.365 -20.588 -4.713 1.00 91.00 202 ARG A N 1
ATOM 1623 C CA . ARG A 1 202 ? -10.202 -21.480 -4.593 1.00 91.00 202 ARG A CA 1
ATOM 1624 C C . ARG A 1 202 ? -9.395 -21.242 -3.313 1.00 91.00 202 ARG A C 1
ATOM 1626 O O . ARG A 1 202 ? -8.678 -22.142 -2.879 1.00 91.00 202 ARG A O 1
ATOM 1633 N N . TYR A 1 203 ? -9.535 -20.087 -2.651 1.00 90.25 203 TYR A N 1
ATOM 1634 C CA . TYR A 1 203 ? -9.006 -19.894 -1.293 1.00 90.25 203 TYR A CA 1
ATOM 1635 C C . TYR A 1 203 ? -9.691 -20.800 -0.253 1.00 90.25 203 TYR A C 1
ATOM 1637 O O . TYR A 1 203 ? -9.149 -21.013 0.837 1.00 90.25 203 TYR A O 1
ATOM 1645 N N . GLY A 1 204 ? -10.871 -21.345 -0.565 1.00 86.38 204 GLY A N 1
ATOM 1646 C CA . GLY A 1 204 ? -11.624 -22.237 0.306 1.00 86.38 204 GLY A CA 1
ATOM 1647 C C . GLY A 1 204 ? -11.888 -21.618 1.680 1.00 86.38 204 GLY A C 1
ATOM 1648 O O . GLY A 1 204 ? -12.297 -20.466 1.805 1.00 86.38 204 GLY A O 1
ATOM 1649 N N . GLY A 1 205 ? -11.629 -22.384 2.741 1.00 84.56 205 GLY A N 1
ATOM 1650 C CA . GLY A 1 205 ? -11.844 -21.954 4.128 1.00 84.56 205 GLY A CA 1
ATOM 1651 C C . GLY A 1 205 ? -10.739 -21.078 4.732 1.00 84.56 205 GLY A C 1
ATOM 1652 O O . GLY A 1 205 ? -10.726 -20.902 5.948 1.00 84.56 205 GLY A O 1
ATOM 1653 N N . LEU A 1 206 ? -9.790 -20.565 3.940 1.00 86.69 206 LEU A N 1
ATOM 1654 C CA . LEU A 1 206 ? -8.584 -19.900 4.452 1.00 86.69 206 LEU A CA 1
ATOM 1655 C C . LEU A 1 206 ? -8.876 -18.626 5.263 1.00 86.69 206 LEU A C 1
ATOM 1657 O O . LEU A 1 206 ? -8.194 -18.368 6.251 1.00 86.69 206 LEU A O 1
ATOM 1661 N N . PHE A 1 207 ? -9.903 -17.859 4.889 1.00 84.81 207 PHE A N 1
ATOM 1662 C CA . PHE A 1 207 ? -10.295 -16.629 5.593 1.00 84.81 207 PHE A CA 1
ATOM 1663 C C . PHE A 1 207 ? -11.296 -16.859 6.740 1.00 84.81 207 PHE A C 1
ATOM 1665 O O . PHE A 1 207 ? -11.653 -15.912 7.443 1.00 84.81 207 PHE A O 1
ATOM 1672 N N . GLY A 1 208 ? -11.741 -18.106 6.942 1.00 81.25 208 GLY A N 1
ATOM 1673 C CA . GLY A 1 208 ? -12.747 -18.464 7.941 1.00 81.25 208 GLY A CA 1
ATOM 1674 C C . GLY A 1 208 ? -14.098 -17.764 7.737 1.00 81.25 208 GLY A C 1
ATOM 1675 O O . GLY A 1 208 ? -14.394 -17.235 6.670 1.00 81.25 208 GLY A O 1
ATOM 1676 N N . SER A 1 209 ? -14.928 -17.773 8.781 1.00 81.06 209 SER A N 1
ATOM 1677 C CA . SER A 1 209 ? -16.183 -17.015 8.844 1.00 81.06 209 SER A CA 1
ATOM 1678 C C . SER A 1 209 ? -16.190 -16.201 10.128 1.00 81.06 209 SER A C 1
ATOM 1680 O O . SER A 1 209 ? -16.417 -16.746 11.210 1.00 81.06 209 SER A O 1
ATOM 1682 N N . LEU A 1 210 ? -15.931 -14.902 10.010 1.00 81.69 210 LEU A N 1
ATOM 1683 C CA . LEU A 1 210 ? -15.848 -13.993 11.147 1.00 81.69 210 LEU A CA 1
ATOM 1684 C C . LEU A 1 210 ? -17.102 -13.109 11.248 1.00 81.69 210 LEU A C 1
ATOM 1686 O O . LEU A 1 210 ? -17.607 -12.638 10.224 1.00 81.69 210 LEU A O 1
ATOM 1690 N N . PRO A 1 211 ? -17.629 -12.869 12.466 1.00 76.31 211 PRO A N 1
ATOM 1691 C CA . PRO A 1 211 ? -18.759 -11.967 12.659 1.00 76.31 211 PRO A CA 1
ATOM 1692 C C . PRO A 1 211 ? -18.462 -10.564 12.117 1.00 76.31 211 PRO A C 1
ATOM 1694 O O . PRO A 1 211 ? -17.370 -10.039 12.305 1.00 76.31 211 PRO A O 1
ATOM 1697 N N . GLY A 1 212 ? -19.446 -9.943 11.465 1.00 80.94 212 GLY A N 1
ATOM 1698 C CA . GLY A 1 212 ? -19.321 -8.581 10.926 1.00 80.94 212 GLY A CA 1
ATOM 1699 C C . GLY A 1 212 ? -18.690 -8.483 9.531 1.00 80.94 212 GLY A C 1
ATOM 1700 O O . GLY A 1 212 ? -18.786 -7.426 8.908 1.00 80.94 212 GLY A O 1
ATOM 1701 N N . VAL A 1 213 ? -18.131 -9.575 9.000 1.00 91.75 213 VAL A N 1
ATOM 1702 C CA . VAL A 1 213 ? -17.606 -9.647 7.628 1.00 91.75 213 VAL A CA 1
ATOM 1703 C C . VAL A 1 213 ? -18.629 -10.316 6.713 1.00 91.75 213 VAL A C 1
ATOM 1705 O O . VAL A 1 213 ? -19.210 -11.347 7.049 1.00 91.75 213 VAL A O 1
ATOM 1708 N N . THR A 1 214 ? -18.874 -9.733 5.539 1.00 93.50 214 THR A N 1
ATOM 1709 C CA . THR A 1 214 ? -19.676 -10.374 4.486 1.00 93.50 214 THR A CA 1
ATOM 1710 C C . THR A 1 214 ? -18.780 -10.998 3.449 1.00 93.50 214 THR A C 1
ATOM 1712 O O . THR A 1 214 ? -18.088 -10.304 2.715 1.00 93.50 214 THR A O 1
ATOM 1715 N N . TYR A 1 215 ? -18.825 -12.320 3.410 1.00 92.44 215 TYR A N 1
ATOM 1716 C CA . TYR A 1 215 ? -18.049 -13.148 2.510 1.00 92.44 215 TYR A CA 1
ATOM 1717 C C . TYR A 1 215 ? -18.847 -13.403 1.233 1.00 92.44 215 TYR A C 1
ATOM 1719 O O . TYR A 1 215 ? -19.966 -13.919 1.271 1.00 92.44 215 TYR A O 1
ATOM 1727 N N . CYS A 1 216 ? -18.252 -13.040 0.106 1.00 92.94 216 CYS A N 1
ATOM 1728 C CA . CYS A 1 216 ? -18.800 -13.214 -1.224 1.00 92.94 216 CYS A CA 1
ATOM 1729 C C . CYS A 1 216 ? -17.797 -14.009 -2.076 1.00 92.94 216 CYS A C 1
ATOM 1731 O O . CYS A 1 216 ? -16.990 -13.406 -2.791 1.00 92.94 216 CYS A O 1
ATOM 1733 N N . PRO A 1 217 ? -17.816 -15.354 -1.992 1.00 92.12 217 PRO A N 1
ATOM 1734 C CA . PRO A 1 217 ? -17.005 -16.181 -2.873 1.00 92.12 217 PRO A CA 1
ATOM 1735 C C . PRO A 1 217 ? -17.445 -15.998 -4.329 1.00 92.12 217 PRO A C 1
ATOM 1737 O O . PRO A 1 217 ? -18.647 -15.866 -4.613 1.00 92.12 217 PRO A O 1
ATOM 1740 N N . TYR A 1 218 ? -16.477 -16.002 -5.239 1.00 91.00 218 TYR A N 1
ATOM 1741 C CA . TYR A 1 218 ? -16.705 -15.971 -6.681 1.00 91.00 218 TYR A CA 1
ATOM 1742 C C . TYR A 1 218 ? -15.804 -16.975 -7.406 1.00 91.00 218 TYR A C 1
ATOM 1744 O O . TYR A 1 218 ? -14.697 -17.264 -6.948 1.00 91.00 218 TYR A O 1
ATOM 1752 N N . ASP A 1 219 ? -16.273 -17.459 -8.555 1.00 89.12 219 ASP A N 1
ATOM 1753 C CA . ASP A 1 219 ? -15.465 -18.232 -9.496 1.00 89.12 219 ASP A CA 1
ATOM 1754 C C . ASP A 1 219 ? -14.740 -17.267 -10.445 1.00 89.12 219 ASP A C 1
ATOM 1756 O O . ASP A 1 219 ? -15.358 -16.433 -11.115 1.00 89.12 219 ASP A O 1
ATOM 1760 N N . ALA A 1 220 ? -13.411 -17.359 -10.506 1.00 86.88 220 ALA A N 1
ATOM 1761 C CA . ALA A 1 220 ? -12.604 -16.525 -11.387 1.00 86.88 220 ALA A CA 1
ATOM 1762 C C . ALA A 1 220 ? -12.958 -16.715 -12.873 1.00 86.88 220 ALA A C 1
ATOM 1764 O O . ALA A 1 220 ? -12.762 -15.792 -13.663 1.00 86.88 220 ALA A O 1
ATOM 1765 N N . GLN A 1 221 ? -13.494 -17.867 -13.287 1.00 84.44 221 GLN A N 1
ATOM 1766 C CA . GLN A 1 221 ? -13.894 -18.108 -14.679 1.00 84.44 221 GLN A CA 1
ATOM 1767 C C . GLN A 1 221 ? -15.115 -17.275 -15.097 1.00 84.44 221 GLN A C 1
ATOM 1769 O O . GLN A 1 221 ? -15.272 -16.958 -16.276 1.00 84.44 221 GLN A O 1
ATOM 1774 N N . GLU A 1 222 ? -15.946 -16.857 -14.140 1.00 83.75 222 GLU A N 1
ATOM 1775 C CA . GLU A 1 222 ? -17.158 -16.079 -14.401 1.00 83.75 222 GLU A CA 1
ATOM 1776 C C . GLU A 1 222 ? -16.873 -14.607 -14.755 1.00 83.75 222 GLU A C 1
ATOM 1778 O O . GLU A 1 222 ? -17.652 -13.992 -15.480 1.00 83.75 222 GLU A O 1
ATOM 1783 N N . ILE A 1 223 ? -15.750 -14.044 -14.295 1.00 80.50 223 ILE A N 1
ATOM 1784 C CA . ILE A 1 223 ? -15.427 -12.608 -14.427 1.00 80.50 223 ILE A CA 1
ATOM 1785 C C . ILE A 1 223 ? -15.146 -12.185 -15.879 1.00 80.50 223 ILE A C 1
ATOM 1787 O O . ILE A 1 223 ? -15.490 -11.072 -16.271 1.00 80.50 223 ILE A O 1
ATOM 1791 N N . LEU A 1 224 ? -14.526 -13.057 -16.682 1.00 70.06 224 LEU A N 1
ATOM 1792 C CA . LEU A 1 224 ? -14.193 -12.771 -18.089 1.00 70.06 224 LEU A CA 1
ATOM 1793 C C . LEU A 1 224 ? -15.286 -13.219 -19.067 1.00 70.06 224 LEU A C 1
ATOM 1795 O O . LEU A 1 224 ? -15.142 -13.055 -20.281 1.00 70.06 224 LEU A O 1
ATOM 1799 N N . SER A 1 225 ? -16.370 -13.809 -18.560 1.00 69.19 225 SER A N 1
ATOM 1800 C CA . SER A 1 225 ? -17.487 -14.221 -19.397 1.00 69.19 225 SER A CA 1
ATOM 1801 C C . SER A 1 225 ? -18.198 -13.000 -19.980 1.00 69.19 225 SER A C 1
ATOM 1803 O O . SER A 1 225 ? -18.449 -12.010 -19.298 1.00 69.19 225 SER A O 1
ATOM 1805 N N . THR A 1 226 ? -18.575 -13.081 -21.255 1.00 66.06 226 THR A N 1
ATOM 1806 C CA . THR A 1 226 ? -19.422 -12.066 -21.904 1.00 66.06 226 THR A CA 1
ATOM 1807 C C . THR A 1 226 ? -20.887 -12.167 -21.473 1.00 66.06 226 THR A C 1
ATOM 1809 O O . THR A 1 226 ? -21.657 -11.229 -21.680 1.00 66.06 226 THR A O 1
ATOM 1812 N N . ALA A 1 227 ? -21.285 -13.291 -20.870 1.00 68.50 227 ALA A N 1
ATOM 1813 C CA . ALA A 1 227 ? -22.607 -13.468 -20.291 1.00 68.50 227 ALA A CA 1
ATOM 1814 C C . ALA A 1 227 ? -22.633 -12.944 -18.844 1.00 68.50 227 ALA A C 1
ATOM 1816 O O . ALA A 1 227 ? -21.649 -13.125 -18.125 1.00 68.50 227 ALA A O 1
ATOM 1817 N N . PRO A 1 228 ? -23.753 -12.352 -18.379 1.00 67.25 228 PRO A N 1
ATOM 1818 C CA . PRO A 1 228 ? -23.910 -11.995 -16.975 1.00 67.25 228 PRO A CA 1
ATOM 1819 C C . PRO A 1 228 ? -23.653 -13.226 -16.097 1.00 67.25 228 PRO A C 1
ATOM 1821 O O . PRO A 1 228 ? -24.265 -14.272 -16.344 1.00 67.25 228 PRO A O 1
ATOM 1824 N N . PRO A 1 229 ? -22.764 -13.133 -15.098 1.00 72.75 229 PRO A N 1
ATOM 1825 C CA . PRO A 1 229 ? -22.421 -14.296 -14.308 1.00 72.75 229 PRO A CA 1
ATOM 1826 C C . PRO A 1 229 ? -23.630 -14.740 -13.476 1.00 72.75 229 PRO A C 1
ATOM 1828 O O . PRO A 1 229 ? -24.341 -13.886 -12.933 1.00 72.75 229 PRO A O 1
ATOM 1831 N N . PRO A 1 230 ? -23.882 -16.055 -13.339 1.00 72.38 230 PRO A N 1
ATOM 1832 C CA . PRO A 1 230 ? -25.015 -16.577 -12.572 1.00 72.38 230 PRO A CA 1
ATOM 1833 C C . PRO A 1 230 ? -25.073 -16.044 -11.135 1.00 72.38 230 PRO A C 1
ATOM 1835 O O . PRO A 1 230 ? -26.148 -15.914 -10.548 1.00 72.38 230 PRO A O 1
ATOM 1838 N N . ALA A 1 231 ? -23.913 -15.714 -10.560 1.00 80.12 231 ALA A N 1
ATOM 1839 C CA . ALA A 1 231 ? -23.803 -15.172 -9.217 1.00 80.12 231 ALA A CA 1
ATOM 1840 C C . ALA A 1 231 ? -24.195 -13.686 -9.091 1.00 80.12 231 ALA A C 1
ATOM 1842 O O . ALA A 1 231 ? -24.354 -13.224 -7.958 1.00 80.12 231 ALA A O 1
ATOM 1843 N N . ARG A 1 232 ? -24.380 -12.936 -10.189 1.00 81.88 232 ARG A N 1
ATOM 1844 C CA . ARG A 1 232 ? -24.549 -11.470 -10.157 1.00 81.88 232 ARG A CA 1
ATOM 1845 C C . ARG A 1 232 ? -25.698 -11.020 -9.255 1.00 81.88 232 ARG A C 1
ATOM 1847 O O . ARG A 1 232 ? -25.476 -10.249 -8.326 1.00 81.88 232 ARG A O 1
ATOM 1854 N N . ASP A 1 233 ? -26.891 -11.586 -9.422 1.00 83.44 233 ASP A N 1
ATOM 1855 C CA . ASP A 1 233 ? -28.071 -11.234 -8.612 1.00 83.44 233 ASP A CA 1
ATOM 1856 C C . ASP A 1 233 ? -27.876 -11.531 -7.113 1.00 83.44 233 ASP A C 1
ATOM 1858 O O . ASP A 1 233 ? -28.478 -10.905 -6.233 1.00 83.44 233 ASP A O 1
ATOM 1862 N N . ARG A 1 234 ? -27.065 -12.544 -6.781 1.00 86.88 234 ARG A N 1
ATOM 1863 C CA . ARG A 1 234 ? -26.690 -12.841 -5.391 1.00 86.88 234 ARG A CA 1
ATOM 1864 C C . ARG A 1 234 ? -25.728 -11.776 -4.868 1.00 86.88 234 ARG A C 1
ATOM 1866 O O . ARG A 1 234 ? -25.945 -11.278 -3.765 1.00 86.88 234 ARG A O 1
ATOM 1873 N N . GLN A 1 235 ? -24.713 -11.421 -5.654 1.00 89.12 235 GLN A N 1
ATOM 1874 C CA . GLN A 1 235 ? -23.716 -10.412 -5.299 1.00 89.12 235 GLN A CA 1
ATOM 1875 C C . GLN A 1 235 ? -24.367 -9.036 -5.090 1.00 89.12 235 GLN A C 1
ATOM 1877 O O . GLN A 1 235 ? -24.136 -8.403 -4.063 1.00 89.12 235 GLN A O 1
ATOM 1882 N N . GLU A 1 236 ? -25.257 -8.607 -5.989 1.00 88.88 236 GLU A N 1
ATOM 1883 C CA . GLU A 1 236 ? -25.971 -7.324 -5.892 1.00 88.88 236 GLU A CA 1
ATOM 1884 C C . GLU A 1 236 ? -26.863 -7.237 -4.644 1.00 88.88 236 GLU A C 1
ATOM 1886 O O . GLU A 1 236 ? -26.912 -6.199 -3.972 1.00 88.88 236 GLU A O 1
ATOM 1891 N N . ARG A 1 237 ? -27.529 -8.338 -4.266 1.00 89.25 237 ARG A N 1
ATOM 1892 C CA . ARG A 1 237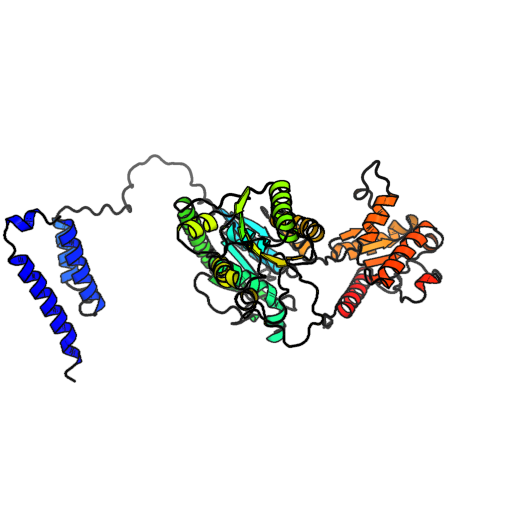 ? -28.308 -8.403 -3.018 1.00 89.25 237 ARG A CA 1
ATOM 1893 C C . ARG A 1 237 ? -27.423 -8.284 -1.781 1.00 89.25 237 ARG A C 1
ATOM 1895 O O . ARG A 1 237 ? -27.717 -7.469 -0.909 1.00 89.25 237 ARG A O 1
ATOM 1902 N N . GLN A 1 238 ? -26.327 -9.042 -1.719 1.00 92.69 238 GLN A N 1
ATOM 1903 C CA . GLN A 1 238 ? -25.379 -8.966 -0.600 1.00 92.69 238 GLN A CA 1
ATOM 1904 C C . GLN A 1 238 ? -24.753 -7.569 -0.482 1.00 92.69 238 GLN A C 1
ATOM 1906 O O . GLN A 1 238 ? -24.582 -7.057 0.626 1.00 92.69 238 GLN A O 1
ATOM 1911 N N . LEU A 1 239 ? -24.453 -6.929 -1.613 1.00 93.44 239 LEU A N 1
ATOM 1912 C CA . LEU A 1 239 ? -23.968 -5.552 -1.659 1.00 93.44 239 LEU A CA 1
ATOM 1913 C C . LEU A 1 239 ? -25.006 -4.551 -1.162 1.00 93.44 239 LEU A C 1
ATOM 1915 O O . LEU A 1 239 ? -24.666 -3.653 -0.395 1.00 93.44 239 LEU A O 1
ATOM 1919 N N . SER A 1 240 ? -26.269 -4.716 -1.546 1.00 91.38 240 SER A N 1
ATOM 1920 C CA . SER A 1 240 ? -27.355 -3.849 -1.081 1.00 91.38 240 SER A CA 1
ATOM 1921 C C . SER A 1 240 ? -27.527 -3.934 0.441 1.00 91.38 240 SER A C 1
ATOM 1923 O O . SER A 1 240 ? -27.610 -2.907 1.118 1.00 91.38 240 SER A O 1
ATOM 1925 N N . GLU A 1 241 ? -27.500 -5.146 1.005 1.00 92.62 241 GLU A N 1
ATOM 1926 C CA . GLU A 1 241 ? -27.525 -5.364 2.460 1.00 92.62 241 GLU A CA 1
ATOM 1927 C C . GLU A 1 241 ? -26.303 -4.750 3.154 1.00 92.62 241 GLU A C 1
ATOM 1929 O O . GLU A 1 241 ? -26.415 -4.117 4.208 1.00 92.62 241 GLU A O 1
ATOM 1934 N N . PHE A 1 242 ? -25.125 -4.893 2.547 1.00 95.19 242 PHE A N 1
ATOM 1935 C CA . PHE A 1 242 ? -23.902 -4.274 3.035 1.00 95.19 242 PHE A CA 1
ATOM 1936 C C . PHE A 1 242 ? -23.988 -2.749 3.060 1.00 95.19 242 PHE A C 1
ATOM 1938 O O . PHE A 1 242 ? -23.694 -2.162 4.100 1.00 95.19 242 PHE A O 1
ATOM 1945 N N . CYS A 1 243 ? -24.464 -2.119 1.987 1.00 94.56 243 CYS A N 1
ATOM 1946 C CA . CYS A 1 243 ? -24.646 -0.671 1.930 1.00 94.56 243 CYS A CA 1
ATOM 1947 C C . CYS A 1 243 ? -25.609 -0.177 3.019 1.00 94.56 243 CYS A C 1
ATOM 1949 O O . CYS A 1 243 ? -25.366 0.861 3.633 1.00 94.56 243 CYS A O 1
ATOM 1951 N N . GLY A 1 244 ? -26.661 -0.949 3.322 1.00 92.50 244 GLY A N 1
ATOM 1952 C CA . GLY A 1 244 ? -27.558 -0.667 4.445 1.00 92.50 244 GLY A CA 1
ATOM 1953 C C . GLY A 1 244 ? -26.841 -0.651 5.802 1.00 92.50 244 GLY A C 1
ATOM 1954 O O . GLY A 1 244 ? -27.096 0.231 6.623 1.00 92.50 244 GLY A O 1
ATOM 1955 N N . ARG A 1 245 ? -25.898 -1.576 6.033 1.00 93.12 245 ARG A N 1
ATOM 1956 C CA . ARG A 1 245 ? -25.075 -1.582 7.257 1.00 93.12 245 ARG A CA 1
ATOM 1957 C C . ARG A 1 245 ? -24.086 -0.423 7.308 1.00 93.12 245 ARG A C 1
ATOM 1959 O O . ARG A 1 245 ? -23.916 0.144 8.381 1.00 93.12 245 ARG A O 1
ATOM 1966 N N . VAL A 1 246 ? -23.474 -0.055 6.180 1.00 94.62 246 VAL A N 1
ATOM 1967 C CA . VAL A 1 246 ? -22.593 1.125 6.107 1.00 94.62 246 VAL A CA 1
ATOM 1968 C C . VAL A 1 246 ? -23.367 2.388 6.476 1.00 94.62 246 VAL A C 1
ATOM 1970 O O . VAL A 1 246 ? -22.919 3.151 7.324 1.00 94.62 246 VAL A O 1
ATOM 1973 N N . ALA A 1 247 ? -24.565 2.572 5.919 1.00 93.00 247 ALA A N 1
ATOM 1974 C CA . ALA A 1 247 ? -25.404 3.726 6.234 1.00 93.00 247 ALA A CA 1
ATOM 1975 C C . ALA A 1 247 ? -25.793 3.785 7.725 1.00 93.00 247 ALA A C 1
ATOM 1977 O O . ALA A 1 247 ? -25.757 4.855 8.334 1.00 93.00 247 ALA A O 1
ATOM 1978 N N . ALA A 1 248 ? -26.131 2.642 8.334 1.00 91.44 248 ALA A N 1
ATOM 1979 C CA . ALA A 1 248 ? -26.449 2.571 9.762 1.00 91.44 248 ALA A CA 1
ATOM 1980 C C . ALA A 1 248 ? -25.238 2.908 10.653 1.00 91.44 248 ALA A C 1
ATOM 1982 O O . ALA A 1 248 ? -25.375 3.609 11.655 1.00 91.44 248 ALA A O 1
ATOM 1983 N N . ASP A 1 249 ? -24.052 2.432 10.279 1.00 91.00 249 ASP A N 1
ATOM 1984 C CA . ASP A 1 249 ? -22.797 2.698 10.984 1.00 91.00 249 ASP A CA 1
ATOM 1985 C C . ASP A 1 249 ? -22.348 4.167 10.848 1.00 91.00 249 ASP A C 1
ATOM 1987 O O . ASP A 1 249 ? -21.963 4.792 11.839 1.00 91.00 249 ASP A O 1
ATOM 1991 N N . GLN A 1 250 ? -22.494 4.769 9.662 1.00 90.50 250 GLN A N 1
ATOM 1992 C CA . GLN A 1 250 ? -22.293 6.209 9.461 1.00 90.50 250 GLN A CA 1
ATOM 1993 C C . GLN A 1 250 ? -23.212 7.039 10.369 1.00 90.50 250 GLN A C 1
ATOM 1995 O O . GLN A 1 250 ? -22.757 7.995 10.998 1.00 90.50 250 GLN A O 1
ATOM 2000 N N . GLU A 1 251 ? -24.493 6.673 10.476 1.00 89.56 251 GLU A N 1
ATOM 2001 C CA . GLU A 1 251 ? -25.444 7.384 11.335 1.00 89.56 251 GLU A CA 1
ATOM 2002 C C . GLU A 1 251 ? -25.092 7.246 12.822 1.00 89.56 251 GLU A C 1
ATOM 2004 O O . GLU A 1 251 ? -25.085 8.237 13.555 1.00 89.56 251 GLU A O 1
ATOM 2009 N N . LEU A 1 252 ? -24.693 6.048 13.264 1.00 87.31 252 LEU A N 1
ATOM 2010 C CA . LEU A 1 252 ? -24.218 5.830 14.631 1.00 87.31 252 LEU A CA 1
ATOM 2011 C C . LEU A 1 252 ? -23.014 6.727 14.964 1.00 87.31 252 LEU A C 1
ATOM 2013 O O . LEU A 1 252 ? -22.952 7.301 16.052 1.00 87.31 252 LEU A O 1
ATOM 2017 N N . ARG A 1 253 ? -22.074 6.895 14.027 1.00 84.00 253 ARG A N 1
ATOM 2018 C CA . ARG A 1 253 ? -20.895 7.760 14.208 1.00 84.00 253 ARG A CA 1
ATOM 2019 C C . ARG A 1 253 ? -21.214 9.246 14.221 1.00 84.00 253 ARG A C 1
ATOM 2021 O O . ARG A 1 253 ? -20.509 9.991 14.892 1.00 84.00 253 ARG A O 1
ATOM 2028 N N . ARG A 1 254 ? -22.257 9.683 13.511 1.00 81.44 254 ARG A N 1
ATOM 2029 C CA . ARG A 1 254 ? -22.717 11.080 13.565 1.00 81.44 254 ARG A CA 1
ATOM 2030 C C . ARG A 1 254 ? -23.243 11.455 14.948 1.00 81.44 254 ARG A C 1
ATOM 2032 O O . ARG A 1 254 ? -23.079 12.597 15.362 1.00 81.44 254 ARG A O 1
ATOM 2039 N N . ILE A 1 255 ? -23.876 10.506 15.636 1.00 79.06 255 ILE A N 1
ATOM 2040 C CA . ILE A 1 255 ? -24.467 10.698 16.970 1.00 79.06 255 ILE A CA 1
ATOM 2041 C C . ILE A 1 255 ? -23.439 10.425 18.084 1.00 79.06 255 ILE A C 1
ATOM 2043 O O . ILE A 1 255 ? -23.545 10.972 19.182 1.00 79.06 255 ILE A O 1
ATOM 2047 N N . GLY A 1 256 ? -22.452 9.566 17.814 1.00 67.44 256 GLY A N 1
ATOM 2048 C CA . GLY A 1 256 ? -21.393 9.184 18.744 1.00 67.44 256 GLY A CA 1
ATOM 2049 C C . GLY A 1 256 ? -20.365 10.288 19.043 1.00 67.44 256 GLY A C 1
ATOM 2050 O O . GLY A 1 256 ? -20.443 11.395 18.507 1.00 67.44 256 GLY A O 1
ATOM 2051 N N . PRO A 1 257 ? -19.378 10.006 19.919 1.00 59.56 257 PRO A N 1
ATOM 2052 C CA . PRO A 1 257 ? -18.271 10.926 20.161 1.00 59.56 257 PRO A CA 1
ATOM 2053 C C . PRO A 1 257 ? -17.576 11.253 18.833 1.00 59.56 257 PRO A C 1
ATOM 2055 O O . PRO A 1 257 ? -17.329 10.358 18.026 1.00 59.56 257 PRO A O 1
ATOM 2058 N N . GLY A 1 258 ? -17.317 12.545 18.609 1.00 59.12 258 GLY A N 1
ATOM 2059 C CA . GLY A 1 258 ? -16.866 13.074 17.322 1.00 59.12 258 GLY A CA 1
ATOM 2060 C C . GLY A 1 258 ? -15.616 12.391 16.759 1.00 59.12 258 GLY A C 1
ATOM 2061 O O . GLY A 1 258 ? -14.834 11.770 17.480 1.00 59.12 258 GLY A O 1
ATOM 2062 N N . VAL A 1 259 ? -15.430 12.533 15.444 1.00 63.69 259 VAL A N 1
ATOM 2063 C CA . VAL A 1 259 ? -14.261 12.028 14.706 1.00 63.69 259 VAL A CA 1
ATOM 2064 C C . VAL A 1 259 ? -12.965 12.474 15.408 1.00 63.69 259 VAL A C 1
ATOM 2066 O O . VAL A 1 259 ? -12.890 13.638 15.818 1.00 63.69 259 VAL A O 1
ATOM 2069 N N . PRO A 1 260 ? -11.950 11.594 15.559 1.00 66.12 260 PRO A N 1
ATOM 2070 C CA . PRO A 1 260 ? -10.671 11.965 16.155 1.00 66.12 260 PRO A CA 1
ATOM 2071 C C . PRO A 1 260 ? -10.116 13.245 15.533 1.00 66.12 260 PRO A C 1
ATOM 2073 O O . PRO A 1 260 ? -10.223 13.462 14.323 1.00 66.12 260 PRO A O 1
ATOM 2076 N N . A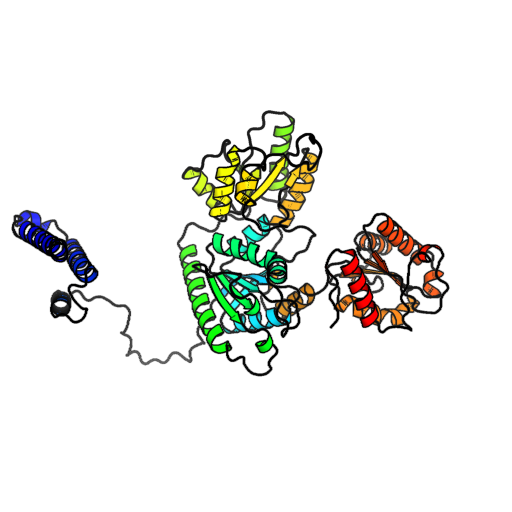LA A 1 261 ? -9.514 14.099 16.358 1.00 68.44 261 ALA A N 1
ATOM 2077 C CA . ALA A 1 261 ? -8.980 15.361 15.879 1.00 68.44 261 ALA A CA 1
ATOM 2078 C C . ALA A 1 261 ? -7.815 15.090 14.917 1.00 68.44 261 ALA A C 1
ATOM 2080 O O . ALA A 1 261 ? -6.815 14.470 15.290 1.00 68.44 261 ALA A O 1
ATOM 2081 N N . ASN A 1 262 ? -7.949 15.555 13.674 1.00 78.44 262 ASN A N 1
ATOM 2082 C CA . ASN A 1 262 ? -6.933 15.354 12.647 1.00 78.44 262 ASN A CA 1
ATOM 2083 C C . ASN A 1 262 ? -5.585 15.923 13.122 1.00 78.44 262 ASN A C 1
ATOM 2085 O O . ASN A 1 262 ? -5.535 17.033 13.656 1.00 78.44 262 ASN A O 1
ATOM 2089 N N . ARG A 1 263 ? -4.496 15.169 12.925 1.00 87.06 263 ARG A N 1
ATOM 2090 C CA . ARG A 1 263 ? -3.126 15.552 13.311 1.00 87.06 263 ARG A CA 1
ATOM 2091 C C . ARG A 1 263 ? -2.880 15.750 14.814 1.00 87.06 263 ARG A C 1
ATOM 2093 O O . ARG A 1 263 ? -1.891 16.385 15.185 1.00 87.06 263 ARG A O 1
ATOM 2100 N N . VAL A 1 264 ? -3.723 15.206 15.695 1.00 93.25 264 VAL A N 1
ATOM 2101 C CA . VAL A 1 264 ? -3.397 15.094 17.127 1.00 93.25 264 VAL A CA 1
ATOM 2102 C C . VAL A 1 264 ? -2.683 13.770 17.381 1.00 93.25 264 VAL A C 1
ATOM 2104 O O . VAL A 1 264 ? -3.269 12.704 17.205 1.00 93.25 264 VAL A O 1
ATOM 2107 N N . VAL A 1 265 ? -1.425 13.844 17.808 1.00 95.62 265 VAL A N 1
ATOM 2108 C CA . VAL A 1 265 ? -0.547 12.692 18.024 1.00 95.62 265 VAL A CA 1
ATOM 2109 C C . VAL A 1 265 ? -0.321 12.481 19.511 1.00 95.62 265 VAL A C 1
ATOM 2111 O O . VAL A 1 265 ? 0.154 13.375 20.217 1.00 95.62 265 VAL A O 1
ATOM 2114 N N . GLY A 1 266 ? -0.664 11.289 19.986 1.00 95.12 266 GLY A N 1
ATOM 2115 C CA . GLY A 1 266 ? -0.331 10.852 21.335 1.00 95.12 266 GLY A CA 1
ATOM 2116 C C . GLY A 1 266 ? 1.113 10.372 21.427 1.00 95.12 266 GLY A C 1
ATOM 2117 O O . GLY A 1 266 ? 1.600 9.765 20.482 1.00 95.12 266 GLY A O 1
ATOM 2118 N N . VAL A 1 267 ? 1.796 10.605 22.545 1.00 94.88 267 VAL A N 1
ATOM 2119 C CA . VAL A 1 267 ? 3.178 10.147 22.754 1.00 94.88 267 VAL A CA 1
ATOM 2120 C C . VAL A 1 267 ? 3.290 9.421 24.090 1.00 94.88 267 VAL A C 1
ATOM 2122 O O . VAL A 1 267 ? 3.083 10.032 25.141 1.00 94.88 267 VAL A O 1
ATOM 2125 N N . PHE A 1 268 ? 3.639 8.133 24.035 1.00 91.94 268 PHE A N 1
ATOM 2126 C CA . PHE A 1 268 ? 4.103 7.345 25.176 1.00 91.94 268 PHE A CA 1
ATOM 2127 C C . PHE A 1 268 ? 5.607 7.140 25.067 1.00 91.94 268 PHE A C 1
ATOM 2129 O O . PHE A 1 268 ? 6.080 6.439 24.169 1.00 91.94 268 PHE A O 1
ATOM 2136 N N . GLN A 1 269 ? 6.337 7.732 26.005 1.00 88.31 269 GLN A N 1
ATOM 2137 C CA . GLN A 1 269 ? 7.785 7.626 26.087 1.00 88.31 269 GLN A CA 1
ATOM 2138 C C . GLN A 1 269 ? 8.190 7.385 27.552 1.00 88.31 269 GLN A C 1
ATOM 2140 O O . GLN A 1 269 ? 7.642 8.063 28.428 1.00 88.31 269 GLN A O 1
ATOM 2145 N N . PRO A 1 270 ? 9.091 6.429 27.844 1.00 83.44 270 PRO A N 1
ATOM 2146 C CA . PRO A 1 270 ? 9.664 6.243 29.171 1.00 83.44 270 PRO A CA 1
ATOM 2147 C C . PRO A 1 270 ? 10.348 7.518 29.684 1.00 83.44 270 PRO A C 1
ATOM 2149 O O . PRO A 1 270 ? 10.790 8.353 28.890 1.00 83.44 270 PRO A O 1
ATOM 2152 N N . PRO A 1 271 ? 10.413 7.709 31.015 1.00 71.00 271 PRO A N 1
ATOM 2153 C CA . PRO A 1 271 ? 11.002 8.893 31.603 1.00 71.00 271 PRO A CA 1
ATOM 2154 C C . PRO A 1 271 ? 12.491 8.936 31.271 1.00 71.00 271 PRO A C 1
ATOM 2156 O O . PRO A 1 271 ? 13.238 7.984 31.483 1.00 71.00 271 PRO A O 1
ATOM 2159 N N . LEU A 1 272 ? 12.883 10.080 30.736 1.00 62.88 272 LEU A N 1
ATOM 2160 C CA . LEU A 1 272 ? 14.188 10.369 30.168 1.00 62.88 272 LEU A CA 1
ATOM 2161 C C . LEU A 1 272 ? 15.144 10.659 31.324 1.00 62.88 272 LEU A C 1
ATOM 2163 O O . LEU A 1 272 ? 15.067 11.727 31.931 1.00 62.88 272 LEU A O 1
ATOM 2167 N N . MET A 1 273 ? 15.967 9.680 31.695 1.00 54.81 273 MET A N 1
ATOM 2168 C CA . MET A 1 273 ? 16.854 9.783 32.861 1.00 54.81 273 MET A CA 1
ATOM 2169 C C . MET A 1 273 ? 18.276 10.208 32.465 1.00 54.81 273 MET A C 1
ATOM 2171 O O . MET A 1 273 ? 19.007 10.725 33.310 1.00 54.81 273 MET A O 1
ATOM 2175 N N . ALA A 1 274 ? 18.662 10.051 31.192 1.00 61.50 274 ALA A N 1
ATOM 2176 C CA . ALA A 1 274 ? 19.951 10.485 30.658 1.00 61.50 274 ALA A CA 1
ATOM 2177 C C . ALA A 1 274 ? 19.849 11.779 29.811 1.00 61.50 274 ALA A C 1
ATOM 2179 O O . ALA A 1 274 ? 18.807 12.066 29.219 1.00 61.50 274 ALA A O 1
ATOM 2180 N N . PRO A 1 275 ? 20.934 12.569 29.682 1.00 57.94 275 PRO A N 1
ATOM 2181 C CA . PRO A 1 275 ? 20.963 13.759 28.820 1.00 57.94 275 PRO A CA 1
ATOM 2182 C C . PRO A 1 275 ? 20.625 13.482 27.345 1.00 57.94 275 PRO A C 1
ATOM 2184 O O . PRO A 1 275 ? 20.009 14.322 26.688 1.00 57.94 275 PRO A O 1
ATOM 2187 N N . ASP A 1 276 ? 20.997 12.306 26.832 1.00 62.06 276 ASP A N 1
ATOM 2188 C CA . ASP A 1 276 ? 20.677 11.880 25.463 1.00 62.06 276 ASP A CA 1
ATOM 2189 C C . ASP A 1 276 ? 19.183 11.555 25.287 1.00 62.06 276 ASP A C 1
ATOM 2191 O O . ASP A 1 276 ? 18.618 11.772 24.211 1.00 62.06 276 ASP A O 1
ATOM 2195 N N . ASP A 1 277 ? 18.505 11.159 26.366 1.00 65.00 277 ASP A N 1
ATOM 2196 C CA . ASP A 1 277 ? 17.071 10.894 26.366 1.00 65.00 277 ASP A CA 1
ATOM 2197 C C . ASP A 1 277 ? 16.275 12.204 26.223 1.00 65.00 277 ASP A C 1
ATOM 2199 O O . ASP A 1 277 ? 15.337 12.272 25.429 1.00 65.00 277 ASP A O 1
ATOM 2203 N N . LEU A 1 278 ? 16.679 13.292 26.894 1.00 68.38 278 LEU A N 1
ATOM 2204 C CA . LEU A 1 278 ? 16.039 14.614 26.747 1.00 68.38 278 LEU A CA 1
ATOM 2205 C C . LEU A 1 278 ? 16.093 15.123 25.298 1.00 68.38 278 LEU A C 1
ATOM 2207 O O . LEU A 1 278 ? 15.092 15.611 24.767 1.00 68.38 278 LEU A O 1
ATOM 2211 N N . ARG A 1 279 ? 17.232 14.922 24.622 1.00 76.00 279 ARG A N 1
ATOM 2212 C CA . ARG A 1 279 ? 17.407 15.273 23.202 1.00 76.00 279 ARG A CA 1
ATOM 2213 C C . ARG A 1 279 ? 16.476 14.479 22.287 1.00 76.00 279 ARG A C 1
ATOM 2215 O O . ARG A 1 279 ? 16.074 14.985 21.239 1.00 76.00 279 ARG A O 1
ATOM 2222 N N . SER A 1 280 ? 16.117 13.253 22.668 1.00 80.38 280 SER A N 1
ATOM 2223 C CA . SER A 1 280 ? 15.180 12.425 21.903 1.00 80.38 280 SER A CA 1
ATOM 2224 C C . SER A 1 280 ? 13.738 12.944 21.985 1.00 80.38 280 SER A C 1
ATOM 2226 O O . SER A 1 280 ? 13.054 13.002 20.964 1.00 80.38 280 SER A O 1
ATOM 2228 N N . ALA A 1 281 ? 13.280 13.410 23.152 1.00 85.06 281 ALA A N 1
ATOM 2229 C CA . ALA A 1 281 ? 11.943 13.994 23.284 1.00 85.06 281 ALA A CA 1
ATOM 2230 C C . ALA A 1 281 ? 11.809 15.343 22.578 1.00 85.06 281 ALA A C 1
ATOM 2232 O O . ALA A 1 281 ? 10.760 15.618 21.991 1.00 85.06 281 ALA A O 1
ATOM 2233 N N . GLU A 1 282 ? 12.858 16.169 22.604 1.00 88.25 282 GLU A N 1
ATOM 2234 C CA . GLU A 1 282 ? 12.923 17.393 21.799 1.00 88.25 282 GLU A CA 1
ATOM 2235 C C . GLU A 1 282 ? 12.900 17.065 20.303 1.00 88.25 282 GLU A C 1
ATOM 2237 O O . GLU A 1 282 ? 12.139 17.667 19.550 1.00 88.25 282 GLU A O 1
ATOM 2242 N N . ALA A 1 283 ? 13.657 16.051 19.870 1.00 90.00 283 ALA A N 1
ATOM 2243 C CA . ALA A 1 283 ? 13.636 15.581 18.488 1.00 90.00 283 ALA A CA 1
ATOM 2244 C C . ALA A 1 283 ? 12.243 15.124 18.030 1.00 90.00 283 ALA A C 1
ATOM 2246 O O . ALA A 1 283 ? 11.827 15.475 16.923 1.00 90.00 283 ALA A O 1
ATOM 2247 N N . ILE A 1 284 ? 11.517 14.378 18.868 1.00 92.50 284 ILE A N 1
ATOM 2248 C CA . ILE A 1 284 ? 10.138 13.956 18.585 1.00 92.50 284 ILE A CA 1
ATOM 2249 C C . ILE A 1 284 ? 9.223 15.177 18.452 1.00 92.50 284 ILE A C 1
ATOM 2251 O O . ILE A 1 284 ? 8.496 15.288 17.463 1.00 92.50 284 ILE A O 1
ATOM 2255 N N . ASP A 1 285 ? 9.279 16.108 19.408 1.00 93.81 285 ASP A N 1
ATOM 2256 C CA . ASP A 1 285 ? 8.446 17.313 19.385 1.00 93.81 285 ASP A CA 1
ATOM 2257 C C . ASP A 1 285 ? 8.707 18.177 18.155 1.00 93.81 285 ASP A C 1
ATOM 2259 O O . ASP A 1 285 ? 7.759 18.614 17.499 1.00 93.81 285 ASP A O 1
ATOM 2263 N N . ASP A 1 286 ? 9.976 18.407 17.831 1.00 94.19 286 ASP A N 1
ATOM 2264 C CA . ASP A 1 286 ? 10.386 19.230 16.699 1.00 94.19 286 ASP A CA 1
ATOM 2265 C C . ASP A 1 286 ? 9.909 18.640 15.374 1.00 94.19 286 ASP A C 1
ATOM 2267 O O . ASP A 1 286 ? 9.411 19.368 14.515 1.00 94.19 286 ASP A O 1
ATOM 2271 N N . VAL A 1 287 ? 10.036 17.320 15.196 1.00 95.75 287 VAL A N 1
ATOM 2272 C CA . VAL A 1 287 ? 9.573 16.649 13.976 1.00 95.75 287 VAL A CA 1
ATOM 2273 C C . VAL A 1 287 ? 8.051 16.701 13.880 1.00 95.75 287 VAL A C 1
ATOM 2275 O O . VAL A 1 287 ? 7.523 17.111 12.847 1.00 95.75 287 VAL A O 1
ATOM 2278 N N . LEU A 1 288 ? 7.332 16.335 14.945 1.00 95.69 288 LEU A N 1
ATOM 2279 C CA . LEU A 1 288 ? 5.869 16.319 14.933 1.00 95.69 288 LEU A CA 1
ATOM 2280 C C . LEU A 1 288 ? 5.289 17.723 14.718 1.00 95.69 288 LEU A C 1
ATOM 2282 O O . LEU A 1 288 ? 4.421 17.896 13.862 1.00 95.69 288 LEU A O 1
ATOM 2286 N N . ARG A 1 289 ? 5.786 18.742 15.429 1.00 95.62 289 ARG A N 1
ATOM 2287 C CA . ARG A 1 289 ? 5.347 20.133 15.225 1.00 95.62 289 ARG A CA 1
ATOM 2288 C C . ARG A 1 289 ? 5.753 20.660 13.853 1.00 95.62 289 ARG A C 1
ATOM 2290 O O . ARG A 1 289 ? 4.957 21.354 13.226 1.00 95.62 289 ARG A O 1
ATOM 2297 N N . GLY A 1 290 ? 6.949 20.310 13.373 1.00 94.31 290 GLY A N 1
ATOM 2298 C CA . GLY A 1 290 ? 7.442 20.690 12.048 1.00 94.31 290 GLY A CA 1
ATOM 2299 C C . GLY A 1 290 ? 6.570 20.171 10.901 1.00 94.31 290 GLY A C 1
ATOM 2300 O O . GLY A 1 290 ? 6.409 20.860 9.900 1.00 94.31 290 GLY A O 1
ATOM 2301 N N . GLU A 1 291 ? 5.942 19.005 11.069 1.00 94.44 291 GLU A N 1
ATOM 2302 C CA . GLU A 1 291 ? 4.978 18.439 10.112 1.00 94.44 291 GLU A CA 1
ATOM 2303 C C . GLU A 1 291 ? 3.518 18.877 10.397 1.00 94.44 291 GLU A C 1
ATOM 2305 O O . GLU A 1 291 ? 2.567 18.445 9.735 1.00 94.44 291 GLU A O 1
ATOM 2310 N N . GLY A 1 292 ? 3.320 19.792 11.355 1.00 93.31 292 GLY A N 1
ATOM 2311 C CA . GLY A 1 292 ? 2.033 20.409 11.680 1.00 93.31 292 GLY A CA 1
ATOM 2312 C C . GLY A 1 292 ? 1.125 19.564 12.575 1.00 93.31 292 GLY A C 1
ATOM 2313 O O . GLY A 1 292 ? -0.097 19.701 12.492 1.00 93.31 292 GLY A O 1
ATOM 2314 N N . CYS A 1 293 ? 1.689 18.677 13.397 1.00 94.94 293 CYS A N 1
ATOM 2315 C CA . CYS A 1 293 ? 0.946 17.887 14.377 1.00 94.94 293 CYS A CA 1
ATOM 2316 C C . CYS A 1 293 ? 0.850 18.593 15.736 1.00 94.94 293 CYS A C 1
ATOM 2318 O O . CYS A 1 293 ? 1.797 19.220 16.215 1.00 94.94 293 CYS A O 1
ATOM 2320 N N . SER A 1 294 ? -0.292 18.421 16.398 1.00 94.44 294 SER A N 1
ATOM 2321 C CA . SER A 1 294 ? -0.470 18.750 17.815 1.00 94.44 294 SER A CA 1
ATOM 2322 C C . SER A 1 294 ? -0.109 17.543 18.672 1.00 94.44 294 SER A C 1
ATOM 2324 O O . SER A 1 294 ? -0.456 16.419 18.324 1.00 94.44 294 SER A O 1
ATOM 2326 N N . ILE A 1 295 ? 0.553 17.760 19.807 1.00 95.25 295 ILE A N 1
ATOM 2327 C CA . ILE A 1 295 ? 1.132 16.670 20.605 1.00 95.25 295 ILE A CA 1
ATOM 2328 C C . ILE A 1 295 ? 0.395 16.531 21.937 1.00 95.25 295 ILE A C 1
ATOM 2330 O O . ILE A 1 295 ? 0.172 17.517 22.644 1.00 95.25 295 ILE A O 1
ATOM 2334 N N . ARG A 1 296 ? 0.044 15.295 22.301 1.00 93.50 296 ARG A N 1
ATOM 2335 C CA . ARG A 1 296 ? -0.490 14.911 23.613 1.00 93.50 296 ARG A CA 1
ATOM 2336 C C . ARG A 1 296 ? 0.464 13.917 24.264 1.00 93.50 296 ARG A C 1
ATOM 2338 O O . ARG A 1 296 ? 0.513 12.757 23.873 1.00 93.50 296 ARG A O 1
ATOM 2345 N N . ARG A 1 297 ? 1.233 14.369 25.254 1.00 92.44 297 ARG A N 1
ATOM 2346 C CA . ARG A 1 297 ? 2.094 13.473 26.033 1.00 92.44 297 ARG A CA 1
ATOM 2347 C C . ARG A 1 297 ? 1.286 12.750 27.097 1.00 92.44 297 ARG A C 1
ATOM 2349 O O . ARG A 1 297 ? 0.476 13.373 27.782 1.00 92.44 297 ARG A O 1
ATOM 2356 N N . PHE A 1 298 ? 1.550 11.461 27.238 1.00 91.44 298 PHE A N 1
ATOM 2357 C CA . PHE A 1 298 ? 0.983 10.638 28.290 1.00 91.44 298 PHE A CA 1
ATOM 2358 C C . PHE A 1 298 ? 2.015 10.381 29.389 1.00 91.44 298 PHE A C 1
ATOM 2360 O O . PHE A 1 298 ? 3.214 10.336 29.103 1.00 91.44 298 PHE A O 1
ATOM 2367 N N . PRO A 1 299 ? 1.567 10.232 30.646 1.00 88.56 299 PRO A N 1
ATOM 2368 C CA . PRO A 1 299 ? 2.459 9.887 31.739 1.00 88.56 299 PRO A CA 1
ATOM 2369 C C . PRO A 1 299 ? 3.057 8.491 31.539 1.00 88.56 299 PRO A C 1
ATOM 2371 O O . PRO A 1 299 ? 2.451 7.615 30.915 1.00 88.56 299 PRO A O 1
ATOM 2374 N N . TRP A 1 300 ? 4.237 8.294 32.122 1.00 85.06 300 TRP A N 1
ATOM 2375 C CA . TRP A 1 300 ? 4.892 6.998 32.221 1.00 85.06 300 TRP A CA 1
ATOM 2376 C C . TRP A 1 300 ? 5.129 6.629 33.697 1.00 85.06 300 TRP A C 1
ATOM 2378 O O . TRP A 1 300 ? 5.545 7.504 34.459 1.00 85.06 300 TRP A O 1
ATOM 2388 N N . PRO A 1 301 ? 4.922 5.365 34.116 1.00 87.19 301 PRO A N 1
ATOM 2389 C CA . PRO A 1 301 ? 4.402 4.250 33.324 1.00 87.19 301 PRO A CA 1
ATOM 2390 C C . PRO A 1 301 ? 2.956 4.502 32.886 1.00 87.19 301 PRO A C 1
ATOM 2392 O O . PRO A 1 301 ? 2.229 5.256 33.539 1.00 87.19 301 PRO A O 1
ATOM 2395 N N . PRO A 1 302 ? 2.535 3.922 31.757 1.00 87.19 302 PRO A N 1
ATOM 2396 C CA . PRO A 1 302 ? 1.214 4.200 31.243 1.00 87.19 302 PRO A CA 1
ATOM 2397 C C . PRO A 1 302 ? 0.115 3.597 32.123 1.00 87.19 302 PRO A C 1
ATOM 2399 O O . PRO A 1 302 ? 0.185 2.439 32.532 1.00 87.19 302 PRO A O 1
ATOM 2402 N N . VAL A 1 303 ? -0.949 4.369 32.341 1.00 88.44 303 VAL A N 1
ATOM 2403 C CA . VAL A 1 303 ? -2.142 3.942 33.082 1.00 88.44 303 VAL A CA 1
ATOM 2404 C C . VAL A 1 303 ? -3.354 4.040 32.160 1.00 88.44 303 VAL A C 1
ATOM 2406 O O . VAL A 1 303 ? -3.641 5.099 31.616 1.00 88.44 303 VAL A O 1
ATOM 2409 N N . LEU A 1 304 ? -4.082 2.937 31.971 1.00 88.06 304 LEU A N 1
ATOM 2410 C CA . LEU A 1 304 ? -5.273 2.884 31.111 1.00 88.06 304 LEU A CA 1
ATOM 2411 C C . LEU A 1 304 ? -6.555 3.213 31.892 1.00 88.06 304 LEU A C 1
ATOM 2413 O O . LEU A 1 304 ? -7.511 2.436 31.905 1.00 88.06 304 LEU A O 1
ATOM 2417 N N . ASP A 1 305 ? -6.584 4.368 32.552 1.00 90.56 305 ASP A N 1
ATOM 2418 C CA . ASP A 1 305 ? -7.777 4.872 33.234 1.00 90.56 305 ASP A CA 1
ATOM 2419 C C . ASP A 1 305 ? -8.777 5.527 32.258 1.00 90.56 305 ASP A C 1
ATOM 2421 O O . ASP A 1 305 ? -8.522 5.672 31.059 1.00 90.56 305 ASP A O 1
ATOM 2425 N N . LEU A 1 306 ? -9.962 5.892 32.757 1.00 88.19 306 LEU A N 1
ATOM 2426 C CA . LEU A 1 306 ? -11.009 6.512 31.940 1.00 88.19 306 LEU A CA 1
ATOM 2427 C C . LEU A 1 306 ? -10.550 7.833 31.273 1.00 88.19 306 LEU A C 1
ATOM 2429 O O . LEU A 1 306 ? -10.782 7.985 30.067 1.00 88.19 306 LEU A O 1
ATOM 2433 N N . PRO A 1 307 ? -9.885 8.771 31.983 1.00 89.44 307 PRO A N 1
ATOM 2434 C CA . PRO A 1 307 ? -9.313 9.965 31.361 1.00 89.44 307 PRO A CA 1
ATOM 2435 C C . PRO A 1 307 ? -8.351 9.643 30.214 1.00 89.44 307 PRO A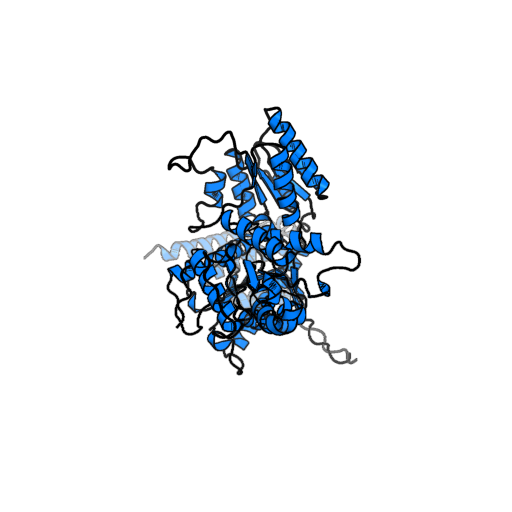 C 1
ATOM 2437 O O . PRO A 1 307 ? -8.514 10.173 29.114 1.00 89.44 307 PRO A O 1
ATOM 2440 N N . THR A 1 308 ? -7.396 8.735 30.431 1.00 89.88 308 THR A N 1
ATOM 2441 C CA . THR A 1 308 ? -6.406 8.360 29.416 1.00 89.88 308 THR A CA 1
ATOM 2442 C C . THR A 1 308 ? -7.083 7.746 28.199 1.00 89.88 308 THR A C 1
ATOM 2444 O O . THR A 1 308 ? -6.833 8.183 27.078 1.00 89.88 308 THR A O 1
ATOM 2447 N N . GLN A 1 309 ? -8.011 6.805 28.397 1.00 88.56 309 GLN A N 1
ATOM 2448 C CA . GLN A 1 309 ? -8.768 6.189 27.302 1.00 88.56 309 GLN A CA 1
ATOM 2449 C C . GLN A 1 309 ? -9.564 7.217 26.486 1.00 88.56 309 GLN A C 1
ATOM 2451 O O . GLN A 1 309 ? -9.621 7.119 25.259 1.00 88.56 309 GLN A O 1
ATOM 2456 N N . THR A 1 310 ? -10.135 8.228 27.144 1.00 85.62 310 THR A N 1
ATOM 2457 C CA . THR A 1 310 ? -10.880 9.302 26.468 1.00 85.62 310 THR A CA 1
ATOM 2458 C C . THR A 1 310 ? -9.965 10.128 25.561 1.00 85.62 310 THR A C 1
ATOM 2460 O O . THR A 1 310 ? -10.313 10.405 24.413 1.00 85.62 310 THR A O 1
ATOM 2463 N N . VAL A 1 311 ? -8.768 10.484 26.039 1.00 88.94 311 VAL A N 1
ATOM 2464 C CA . VAL A 1 311 ? -7.787 11.235 25.238 1.00 88.94 311 VAL A CA 1
ATOM 2465 C C . VAL A 1 311 ? -7.224 10.376 24.103 1.00 88.94 311 VAL A C 1
ATOM 2467 O O . VAL A 1 311 ? -7.089 10.869 22.983 1.00 88.94 311 VAL A O 1
ATOM 2470 N N . LEU A 1 312 ? -6.941 9.092 24.350 1.00 90.75 312 LEU A N 1
ATOM 2471 C CA . LEU A 1 312 ? -6.450 8.160 23.327 1.00 90.75 312 LEU A CA 1
ATOM 2472 C C . LEU A 1 312 ? -7.442 7.995 22.174 1.00 90.75 312 LEU A C 1
ATOM 2474 O O . LEU A 1 312 ? -7.034 8.023 21.014 1.00 90.75 312 LEU A O 1
ATOM 2478 N N . ALA A 1 313 ? -8.739 7.889 22.474 1.00 84.00 313 ALA A N 1
ATOM 2479 C CA . ALA A 1 313 ? -9.778 7.801 21.452 1.00 84.00 313 ALA A CA 1
ATOM 2480 C C . ALA A 1 313 ? -9.802 9.039 20.535 1.00 84.00 313 ALA A C 1
ATOM 2482 O O . ALA A 1 313 ? -10.034 8.901 19.333 1.00 84.00 313 ALA A O 1
ATOM 2483 N N . GLY A 1 314 ? -9.513 10.224 21.084 1.00 86.50 314 GLY A N 1
ATOM 2484 C CA . GLY A 1 314 ? -9.464 11.486 20.343 1.00 86.50 314 GLY A CA 1
ATOM 2485 C C . GLY A 1 314 ? -8.178 11.732 19.545 1.00 86.50 314 GLY A C 1
ATOM 2486 O O . GLY A 1 314 ? -8.154 12.656 18.732 1.00 86.50 314 GLY A O 1
ATOM 2487 N N . CYS A 1 315 ? -7.124 10.935 19.750 1.00 92.25 315 CYS A N 1
ATOM 2488 C CA . CYS A 1 315 ? -5.891 11.032 18.970 1.00 92.25 315 CYS A CA 1
ATOM 2489 C C . CYS A 1 315 ? -6.061 10.375 17.593 1.00 92.25 315 CYS A C 1
ATOM 2491 O O . CYS A 1 315 ? -6.702 9.328 17.451 1.00 92.25 315 CYS A O 1
ATOM 2493 N N . ASP A 1 316 ? -5.432 10.967 16.583 1.00 92.19 316 ASP A N 1
ATOM 2494 C CA . ASP A 1 316 ? -5.380 10.442 15.218 1.00 92.19 316 ASP A CA 1
ATOM 2495 C C . ASP A 1 316 ? -4.520 9.169 15.167 1.00 92.19 316 ASP A C 1
ATOM 2497 O O . ASP A 1 316 ? -4.958 8.127 14.675 1.00 92.19 316 ASP A O 1
ATOM 2501 N N . TRP A 1 317 ? -3.332 9.231 15.772 1.00 94.69 317 TRP A N 1
ATOM 2502 C CA . TRP A 1 317 ? -2.437 8.094 15.978 1.00 94.69 317 TRP A CA 1
ATOM 2503 C C . TRP A 1 317 ? -1.513 8.329 17.179 1.00 94.69 317 TRP A C 1
ATOM 2505 O O . TRP A 1 317 ? -1.424 9.443 17.704 1.00 94.69 317 TRP A O 1
ATOM 2515 N N . ILE A 1 318 ? -0.848 7.271 17.637 1.00 95.62 318 ILE A N 1
ATOM 2516 C CA . ILE A 1 318 ? -0.005 7.286 18.836 1.00 95.62 318 ILE A CA 1
ATOM 2517 C C . ILE A 1 318 ? 1.420 6.858 18.489 1.00 95.62 318 ILE A C 1
ATOM 2519 O O . ILE A 1 318 ? 1.635 5.831 17.855 1.00 95.62 318 ILE A O 1
ATOM 2523 N N . LEU A 1 319 ? 2.407 7.619 18.933 1.00 95.00 319 LEU A N 1
ATOM 2524 C CA . LEU A 1 319 ? 3.809 7.233 18.943 1.00 95.00 319 LEU A CA 1
ATOM 2525 C C . LEU A 1 319 ? 4.104 6.516 20.264 1.00 95.00 319 LEU A C 1
ATOM 2527 O O . LEU A 1 319 ? 3.861 7.072 21.338 1.00 95.00 319 LEU A O 1
ATOM 2531 N N . VAL A 1 320 ? 4.594 5.279 20.190 1.00 92.31 320 VAL A N 1
ATOM 2532 C CA . VAL A 1 320 ? 4.870 4.449 21.370 1.00 92.31 320 VAL A CA 1
ATOM 2533 C C . VAL A 1 320 ? 6.293 3.931 21.313 1.00 92.31 320 VAL A C 1
ATOM 2535 O O . VAL A 1 320 ? 6.667 3.222 20.375 1.00 92.31 320 VAL A O 1
ATOM 2538 N N . GLU A 1 321 ? 7.075 4.235 22.344 1.00 88.81 321 GLU A N 1
ATOM 2539 C CA . GLU A 1 321 ? 8.354 3.573 22.549 1.00 88.81 321 GLU A CA 1
ATOM 2540 C C . GLU A 1 321 ? 8.151 2.171 23.144 1.00 88.81 321 GLU A C 1
ATOM 2542 O O . GLU A 1 321 ? 7.562 1.997 24.210 1.00 88.81 321 GLU A O 1
ATOM 2547 N N . THR A 1 322 ? 8.647 1.160 22.429 1.00 87.50 322 THR A N 1
ATOM 2548 C CA . THR A 1 322 ? 8.445 -0.270 22.721 1.00 87.50 322 THR A CA 1
ATOM 2549 C C . THR A 1 322 ? 9.628 -0.930 23.429 1.00 87.50 322 THR A C 1
ATOM 2551 O O . THR A 1 322 ? 9.640 -2.148 23.598 1.00 87.50 322 THR A O 1
ATOM 2554 N N . SER A 1 323 ? 10.636 -0.143 23.815 1.00 80.75 323 SER A N 1
ATOM 2555 C CA . SER A 1 323 ? 11.873 -0.623 24.445 1.00 80.75 323 SER A CA 1
ATOM 2556 C C . SER A 1 323 ? 11.635 -1.166 25.863 1.00 80.75 323 SER A C 1
ATOM 2558 O O . SER A 1 323 ? 12.316 -2.089 26.297 1.00 80.75 323 SER A O 1
ATOM 2560 N N . ALA A 1 324 ? 10.662 -0.601 26.583 1.00 82.31 324 ALA A N 1
ATOM 2561 C CA . ALA A 1 324 ? 10.409 -0.886 27.992 1.00 82.31 324 ALA A CA 1
ATOM 2562 C C . ALA A 1 324 ? 9.180 -1.805 28.178 1.00 82.31 324 ALA A C 1
ATOM 2564 O O . ALA A 1 324 ? 8.154 -1.588 27.525 1.00 82.31 324 ALA A O 1
ATOM 2565 N N . PRO A 1 325 ? 9.239 -2.834 29.045 1.00 82.38 325 PRO A N 1
ATOM 2566 C CA . PRO A 1 325 ? 8.181 -3.843 29.175 1.00 82.38 325 PRO A CA 1
ATOM 2567 C C . PRO A 1 325 ? 6.830 -3.273 29.636 1.00 82.38 325 PRO A C 1
ATOM 2569 O O . PRO A 1 325 ? 5.783 -3.821 29.288 1.00 82.38 325 PRO A O 1
ATOM 2572 N N . GLU A 1 326 ? 6.824 -2.149 30.355 1.00 87.25 326 GLU A N 1
ATOM 2573 C CA . GLU A 1 326 ? 5.625 -1.475 30.862 1.00 87.25 326 GLU A CA 1
ATOM 2574 C C . GLU A 1 326 ? 4.694 -0.987 29.738 1.00 87.25 326 GLU A C 1
ATOM 2576 O O . GLU A 1 326 ? 3.498 -0.796 29.970 1.00 87.25 326 GLU A O 1
ATOM 2581 N N . CYS A 1 327 ? 5.190 -0.831 28.501 1.00 86.94 327 CYS A N 1
ATOM 2582 C CA . CYS A 1 327 ? 4.343 -0.442 27.370 1.00 86.94 327 CYS A CA 1
ATOM 2583 C C . CYS A 1 327 ? 3.418 -1.561 26.872 1.00 86.94 327 CYS A C 1
ATOM 2585 O O . CYS A 1 327 ? 2.457 -1.261 26.162 1.00 86.94 327 CYS A O 1
ATOM 2587 N N . ALA A 1 328 ? 3.673 -2.832 27.213 1.00 87.62 328 ALA A N 1
ATOM 2588 C CA . ALA A 1 328 ? 2.991 -3.971 26.594 1.00 87.62 328 ALA A CA 1
ATOM 2589 C C . ALA A 1 328 ? 1.461 -3.893 26.736 1.00 87.62 328 ALA A C 1
ATOM 2591 O O . ALA A 1 328 ? 0.733 -4.164 25.780 1.00 87.62 328 ALA A O 1
ATOM 2592 N N . ALA A 1 329 ? 0.968 -3.442 27.895 1.00 88.25 329 ALA A N 1
ATOM 2593 C CA . ALA A 1 329 ? -0.462 -3.261 28.142 1.00 88.25 329 ALA A CA 1
ATOM 2594 C C . ALA A 1 329 ? -1.081 -2.161 27.262 1.00 88.25 329 ALA A C 1
ATOM 2596 O O . ALA A 1 329 ? -2.173 -2.339 26.721 1.00 88.25 329 ALA A O 1
ATOM 2597 N N . VAL A 1 330 ? -0.378 -1.039 27.072 1.00 90.56 330 VAL A N 1
ATOM 2598 C CA . VAL A 1 330 ? -0.823 0.030 26.164 1.00 90.56 330 VAL A CA 1
ATOM 2599 C C . VAL A 1 330 ? -0.815 -0.450 24.733 1.00 90.56 330 VAL A C 1
ATOM 2601 O O . VAL A 1 330 ? -1.798 -0.259 24.030 1.00 90.56 330 VAL A O 1
ATOM 2604 N N . VAL A 1 331 ? 0.264 -1.094 24.301 1.00 91.06 331 VAL A N 1
ATOM 2605 C CA . VAL A 1 331 ? 0.391 -1.625 22.945 1.00 91.06 331 VAL A CA 1
ATOM 2606 C C . VAL A 1 331 ? -0.748 -2.605 22.644 1.00 91.06 331 VAL A C 1
ATOM 2608 O O . VAL A 1 331 ? -1.402 -2.473 21.609 1.00 91.06 331 VAL A O 1
ATOM 2611 N N . ALA A 1 332 ? -1.056 -3.519 23.571 1.00 89.69 332 ALA A N 1
ATOM 2612 C CA . ALA A 1 332 ? -2.200 -4.424 23.467 1.00 89.69 332 ALA A CA 1
ATOM 2613 C C . ALA A 1 332 ? -3.529 -3.660 23.346 1.00 89.69 332 ALA A C 1
ATOM 2615 O O . ALA A 1 332 ? -4.359 -3.970 22.490 1.00 89.69 332 ALA A O 1
ATOM 2616 N N . HIS A 1 333 ? -3.723 -2.636 24.181 1.00 91.62 333 HIS A N 1
ATOM 2617 C CA . HIS A 1 333 ? -4.934 -1.820 24.177 1.00 91.62 333 HIS A CA 1
ATOM 2618 C C . HIS A 1 333 ? -5.115 -1.048 22.866 1.00 91.62 333 HIS A C 1
ATOM 2620 O O . HIS A 1 333 ? -6.193 -1.102 22.275 1.00 91.62 333 HIS A O 1
ATOM 2626 N N . LEU A 1 334 ? -4.072 -0.361 22.391 1.00 92.69 334 LEU A N 1
ATOM 2627 C CA . LEU A 1 334 ? -4.090 0.383 21.130 1.00 92.69 334 LEU A CA 1
ATOM 2628 C C . LEU A 1 334 ? -4.369 -0.555 19.954 1.00 92.69 334 LEU A C 1
ATOM 2630 O O . LEU A 1 334 ? -5.237 -0.269 19.134 1.00 92.69 334 LEU A O 1
ATOM 2634 N N . HIS A 1 335 ? -3.703 -1.712 19.921 1.00 90.62 335 HIS A N 1
ATOM 2635 C CA . HIS A 1 335 ? -3.909 -2.723 18.889 1.00 90.62 335 HIS A CA 1
ATOM 2636 C C . HIS A 1 335 ? -5.349 -3.258 18.874 1.00 90.62 335 HIS A C 1
ATOM 2638 O O . HIS A 1 335 ? -5.969 -3.309 17.809 1.00 90.62 335 HIS A O 1
ATOM 2644 N N . GLY A 1 336 ? -5.896 -3.611 20.043 1.00 88.88 336 GLY A N 1
ATOM 2645 C CA . GLY A 1 336 ? -7.245 -4.166 20.183 1.00 88.88 336 GLY A CA 1
ATOM 2646 C C . GLY A 1 336 ? -8.371 -3.149 19.969 1.00 88.88 336 GLY A C 1
ATOM 2647 O O . GLY A 1 336 ? -9.429 -3.513 19.468 1.00 88.88 336 GLY A O 1
ATOM 2648 N N . ARG A 1 337 ? -8.155 -1.870 20.302 1.00 90.12 337 ARG A N 1
ATOM 2649 C CA . ARG A 1 337 ? -9.093 -0.765 20.009 1.00 90.12 337 ARG A CA 1
ATOM 2650 C C . ARG A 1 337 ? -8.891 -0.150 18.625 1.00 90.12 337 ARG A C 1
ATOM 2652 O O . ARG A 1 337 ? -9.556 0.834 18.307 1.00 90.12 337 ARG A O 1
ATOM 2659 N N . PHE A 1 338 ? -7.971 -0.704 17.836 1.00 91.88 338 PHE A N 1
ATOM 2660 C CA . PHE A 1 338 ? -7.604 -0.210 16.514 1.00 91.88 338 PHE A CA 1
ATOM 2661 C C . PHE A 1 338 ? -7.262 1.288 16.505 1.00 91.88 338 PHE A C 1
ATOM 2663 O O . PHE A 1 338 ? -7.680 2.052 15.636 1.00 91.88 338 PHE A O 1
ATOM 2670 N N . ILE A 1 339 ? -6.510 1.722 17.516 1.00 92.69 339 ILE A N 1
ATOM 2671 C CA . ILE A 1 339 ? -5.929 3.060 17.564 1.00 92.69 339 ILE A CA 1
ATOM 2672 C C . ILE A 1 339 ? -4.578 2.977 16.840 1.00 92.69 339 ILE A C 1
ATOM 2674 O O . ILE A 1 339 ? -3.701 2.248 17.312 1.00 92.69 339 ILE A O 1
ATOM 2678 N N . PRO A 1 340 ? -4.390 3.689 15.712 1.00 93.88 340 PRO A N 1
ATOM 2679 C CA . PRO A 1 340 ? -3.192 3.562 14.900 1.00 93.88 340 PRO A CA 1
ATOM 2680 C C . PRO A 1 340 ? -1.957 3.933 15.702 1.00 93.88 340 PRO A C 1
ATOM 2682 O O . PRO A 1 340 ? -1.965 4.944 16.415 1.00 93.88 340 PRO A O 1
ATOM 2685 N N . MET A 1 341 ? -0.890 3.147 15.579 1.00 93.31 341 MET A N 1
ATOM 2686 C CA . MET A 1 341 ? 0.325 3.411 16.342 1.00 93.31 341 MET A CA 1
ATOM 2687 C C . MET A 1 341 ? 1.610 3.265 15.540 1.00 93.31 341 MET A C 1
ATOM 2689 O O . MET A 1 341 ? 1.781 2.336 14.752 1.00 93.31 341 MET A O 1
ATOM 2693 N N . MET A 1 342 ? 2.533 4.194 15.765 1.00 93.50 342 MET A N 1
ATOM 2694 C CA . MET A 1 342 ? 3.907 4.140 15.287 1.00 93.50 342 MET A CA 1
ATOM 2695 C C . MET A 1 342 ? 4.782 3.598 16.410 1.00 93.50 342 MET A C 1
ATOM 2697 O O . MET A 1 342 ? 4.902 4.216 17.469 1.00 93.50 342 MET A O 1
ATOM 2701 N N . ARG A 1 343 ? 5.376 2.427 16.178 1.00 90.88 343 ARG A N 1
ATOM 2702 C CA . ARG A 1 343 ? 6.247 1.769 17.151 1.00 90.88 343 ARG A CA 1
ATOM 2703 C C . ARG A 1 343 ? 7.674 2.270 16.970 1.00 90.88 343 ARG A C 1
ATOM 2705 O O . ARG A 1 343 ? 8.199 2.253 15.857 1.00 90.88 343 ARG A O 1
ATOM 2712 N N . MET A 1 344 ? 8.298 2.687 18.061 1.00 89.12 344 MET A N 1
ATOM 2713 C CA . MET A 1 344 ? 9.695 3.105 18.097 1.00 89.12 344 MET A CA 1
ATOM 2714 C C . MET A 1 344 ? 10.501 2.230 19.048 1.00 89.12 344 MET A C 1
ATOM 2716 O O . MET A 1 344 ? 9.960 1.682 20.012 1.00 89.12 344 MET A O 1
ATOM 2720 N N . ARG A 1 345 ? 11.797 2.102 18.777 1.00 85.69 345 ARG A N 1
ATOM 2721 C CA . ARG A 1 345 ? 12.739 1.381 19.628 1.00 85.69 345 ARG A CA 1
ATOM 2722 C C . ARG A 1 345 ? 14.078 2.094 19.647 1.00 85.69 345 ARG A C 1
ATOM 2724 O O . ARG A 1 345 ? 14.633 2.394 18.592 1.00 85.69 345 ARG A O 1
ATOM 2731 N N . HIS A 1 346 ? 14.598 2.332 20.841 1.00 80.00 346 HIS A N 1
ATOM 2732 C CA . HIS A 1 346 ? 15.972 2.774 20.979 1.00 80.00 346 HIS A CA 1
ATOM 2733 C C . HIS A 1 346 ? 16.896 1.570 20.758 1.00 80.00 346 HIS A C 1
ATOM 2735 O O . HIS A 1 346 ? 16.821 0.571 21.475 1.00 80.00 346 HIS A O 1
ATOM 2741 N N . ALA A 1 347 ? 17.728 1.636 19.726 1.00 71.88 347 ALA A N 1
ATOM 2742 C CA . ALA A 1 347 ? 18.821 0.709 19.507 1.00 71.88 347 ALA A CA 1
ATOM 2743 C C . ALA A 1 347 ? 19.927 1.079 20.501 1.00 71.88 347 ALA A C 1
ATOM 2745 O O . ALA A 1 347 ? 20.703 2.004 20.262 1.00 71.88 347 ALA A O 1
ATOM 2746 N N . GLY A 1 348 ? 19.965 0.385 21.642 1.00 58.25 348 GLY A N 1
ATOM 2747 C CA . GLY A 1 348 ? 21.107 0.456 22.552 1.00 58.25 348 GLY A CA 1
ATOM 2748 C C . GLY A 1 348 ? 22.414 0.045 21.851 1.00 58.25 348 GLY A C 1
ATOM 2749 O O . GLY A 1 348 ? 22.372 -0.445 20.718 1.00 58.25 348 GLY A O 1
ATOM 2750 N N . PRO A 1 349 ? 23.585 0.229 22.492 1.00 38.16 349 PRO A N 1
ATOM 2751 C CA . PRO A 1 349 ? 24.847 -0.249 21.938 1.00 38.16 349 PRO A CA 1
ATOM 2752 C C . PRO A 1 349 ? 24.707 -1.737 21.623 1.00 38.16 349 PRO A C 1
ATOM 2754 O O . PRO A 1 349 ? 24.387 -2.530 22.506 1.00 38.16 349 PRO A O 1
ATOM 2757 N N . SER A 1 350 ? 24.878 -2.080 20.349 1.00 36.94 350 SER A N 1
ATOM 2758 C CA . SER A 1 350 ? 24.656 -3.411 19.806 1.00 36.94 350 SER A CA 1
ATOM 2759 C C . SER A 1 350 ? 25.397 -4.456 20.639 1.00 36.94 350 SER A C 1
ATOM 2761 O O . SER A 1 350 ? 26.617 -4.590 20.527 1.00 36.94 350 SER A O 1
ATOM 2763 N N . VAL A 1 351 ? 24.677 -5.224 21.456 1.00 31.30 351 VAL A N 1
ATOM 2764 C CA . VAL A 1 351 ? 25.166 -6.546 21.836 1.00 31.30 351 VAL A CA 1
ATOM 2765 C C . VAL A 1 351 ? 24.954 -7.385 20.588 1.00 31.30 351 VAL A C 1
ATOM 2767 O O . VAL A 1 351 ? 23.845 -7.510 20.080 1.00 31.30 351 VAL A O 1
ATOM 2770 N N . GLY A 1 352 ? 26.069 -7.766 19.977 1.00 32.78 352 GLY A N 1
ATOM 2771 C CA . GLY A 1 352 ? 26.082 -8.326 18.641 1.00 32.78 352 GLY A CA 1
ATOM 2772 C C . GLY A 1 352 ? 25.235 -9.586 18.497 1.00 32.78 352 GLY A C 1
ATOM 2773 O O . GLY A 1 352 ? 25.124 -10.395 19.412 1.00 32.78 352 GLY A O 1
ATOM 2774 N N . SER A 1 353 ? 24.834 -9.792 17.247 1.00 35.59 353 SER A N 1
ATOM 2775 C CA . SER A 1 353 ? 24.365 -11.049 16.667 1.00 35.59 353 SER A CA 1
ATOM 2776 C C . SER A 1 353 ? 22.899 -11.378 16.927 1.00 35.59 353 SER A C 1
ATOM 2778 O O . SER A 1 353 ? 22.458 -11.539 18.058 1.00 35.59 353 SER A O 1
ATOM 2780 N N . GLU A 1 354 ? 22.184 -11.587 15.821 1.00 35.84 354 GLU A N 1
ATOM 2781 C CA . GLU A 1 354 ? 21.010 -12.452 15.693 1.00 35.84 354 GLU A CA 1
ATOM 2782 C C . GLU A 1 354 ? 21.376 -13.892 16.115 1.00 35.84 354 GLU A C 1
ATOM 2784 O O . GLU A 1 354 ? 21.447 -14.811 15.303 1.00 35.84 354 GLU A O 1
ATOM 2789 N N . GLY A 1 355 ? 21.716 -14.070 17.390 1.00 35.38 355 GLY A N 1
ATOM 2790 C CA . GLY A 1 355 ? 21.944 -15.352 18.030 1.00 35.38 355 GLY A CA 1
ATOM 2791 C C . GLY A 1 355 ? 20.687 -15.760 18.781 1.00 35.38 355 GLY A C 1
ATOM 2792 O O . GLY A 1 355 ? 20.126 -14.969 19.540 1.00 35.38 355 GLY A O 1
ATOM 2793 N N . ASP A 1 356 ? 20.248 -16.995 18.558 1.00 43.78 356 ASP A N 1
ATOM 2794 C CA . ASP A 1 356 ? 19.181 -17.653 19.304 1.00 43.78 356 ASP A CA 1
ATOM 2795 C C . ASP A 1 356 ? 19.346 -17.420 20.818 1.00 43.78 356 ASP A C 1
ATOM 2797 O O . ASP A 1 356 ? 20.242 -17.985 21.447 1.00 43.78 356 ASP A O 1
ATOM 2801 N N . GLY A 1 357 ? 18.497 -16.575 21.416 1.00 46.41 357 GLY A N 1
ATOM 2802 C CA . GLY A 1 357 ? 18.488 -16.385 22.869 1.00 46.41 357 GLY A CA 1
ATOM 2803 C C . GLY A 1 357 ? 18.060 -15.020 23.407 1.00 46.41 357 GLY A C 1
ATOM 2804 O O . GLY A 1 357 ? 17.753 -14.950 24.597 1.00 46.41 357 GLY A O 1
ATOM 2805 N N . GLU A 1 358 ? 17.992 -13.949 22.606 1.00 51.91 358 GLU A N 1
ATOM 2806 C CA . GLU A 1 358 ? 17.436 -12.691 23.128 1.00 51.91 358 GLU A CA 1
ATOM 2807 C C . GLU A 1 358 ? 15.914 -12.808 23.343 1.00 51.91 358 GLU A C 1
ATOM 2809 O O . GLU A 1 358 ? 15.181 -13.201 22.425 1.00 51.91 358 GLU A O 1
ATOM 2814 N N . PRO A 1 359 ? 15.400 -12.486 24.547 1.00 59.50 359 PRO A N 1
ATOM 2815 C CA . PRO A 1 359 ? 13.974 -12.554 24.815 1.00 59.50 359 PRO A CA 1
ATOM 2816 C C . PRO A 1 359 ? 13.231 -11.551 23.930 1.00 59.50 359 PRO A C 1
ATOM 2818 O O . PRO A 1 359 ? 13.532 -10.358 23.924 1.00 59.50 359 PRO A O 1
ATOM 2821 N N . ILE A 1 360 ? 12.227 -12.041 23.196 1.00 67.19 360 ILE A N 1
ATOM 2822 C CA . ILE A 1 360 ? 11.343 -11.196 22.387 1.00 67.19 360 ILE A CA 1
ATOM 2823 C C . ILE A 1 360 ? 10.738 -10.125 23.311 1.00 67.19 360 ILE A C 1
ATOM 2825 O O . ILE A 1 360 ? 10.118 -10.493 24.315 1.00 67.19 360 ILE A O 1
ATOM 2829 N N . PRO A 1 361 ? 10.876 -8.820 22.995 1.00 76.00 361 PRO A N 1
ATOM 2830 C CA . PRO A 1 361 ? 10.292 -7.762 23.809 1.00 76.00 361 PRO A CA 1
ATOM 2831 C C . PRO A 1 361 ? 8.803 -8.015 24.066 1.00 76.00 361 PRO A C 1
ATOM 2833 O O . PRO A 1 361 ? 8.080 -8.440 23.165 1.00 76.00 361 PRO A O 1
ATOM 2836 N N . ALA A 1 362 ? 8.315 -7.725 25.275 1.00 80.19 362 ALA A N 1
ATOM 2837 C CA . ALA A 1 362 ? 6.935 -8.038 25.665 1.00 80.19 362 ALA A CA 1
ATOM 2838 C C . ALA A 1 362 ? 5.887 -7.444 24.699 1.00 80.19 362 ALA A C 1
ATOM 2840 O O . ALA A 1 362 ? 4.905 -8.103 24.361 1.00 80.19 362 ALA A O 1
ATOM 2841 N N . ALA A 1 363 ? 6.126 -6.231 24.191 1.00 81.06 363 ALA A N 1
ATOM 2842 C CA . ALA A 1 363 ? 5.289 -5.607 23.167 1.00 81.06 363 ALA A CA 1
ATOM 2843 C C . ALA A 1 363 ? 5.316 -6.359 21.822 1.00 81.06 363 ALA A C 1
ATOM 2845 O O . ALA A 1 363 ? 4.279 -6.489 21.174 1.00 81.06 363 ALA A O 1
ATOM 2846 N N . ASP A 1 364 ? 6.470 -6.894 21.415 1.00 79.56 364 ASP A N 1
ATOM 2847 C CA . ASP A 1 364 ? 6.609 -7.667 20.177 1.00 79.56 364 ASP A CA 1
ATOM 2848 C C . ASP A 1 364 ? 5.898 -9.019 20.288 1.00 79.56 364 ASP A C 1
ATOM 2850 O O . ASP A 1 364 ? 5.267 -9.455 19.329 1.00 79.56 364 ASP A O 1
ATOM 2854 N N . ALA A 1 365 ? 5.942 -9.663 21.457 1.00 80.00 365 ALA A N 1
ATOM 2855 C CA . ALA A 1 365 ? 5.206 -10.902 21.697 1.00 80.00 365 ALA A CA 1
ATOM 2856 C C . ALA A 1 365 ? 3.687 -10.693 21.554 1.00 80.00 365 ALA A C 1
ATOM 2858 O O . ALA A 1 365 ? 3.013 -11.504 20.922 1.00 80.00 365 ALA A O 1
ATOM 2859 N N . VAL A 1 366 ? 3.161 -9.574 22.069 1.00 79.94 366 VAL A N 1
ATOM 2860 C CA . VAL A 1 366 ? 1.741 -9.202 21.935 1.00 79.94 366 VAL A CA 1
ATOM 2861 C C . VAL A 1 366 ? 1.358 -8.921 20.480 1.00 79.94 366 VAL A C 1
ATOM 2863 O O . VAL A 1 366 ? 0.302 -9.357 20.035 1.00 79.94 366 VAL A O 1
ATOM 2866 N N . LEU A 1 367 ? 2.186 -8.177 19.741 1.00 77.81 367 LEU A N 1
ATOM 2867 C CA . LEU A 1 367 ? 1.845 -7.721 18.388 1.00 77.81 367 LEU A CA 1
ATOM 2868 C C . LEU A 1 367 ? 2.124 -8.744 17.292 1.00 77.81 367 LEU A C 1
ATOM 2870 O O . LEU A 1 367 ? 1.417 -8.782 16.288 1.00 77.81 367 LEU A O 1
ATOM 2874 N N . PHE A 1 368 ? 3.194 -9.515 17.447 1.00 75.19 368 PHE A N 1
ATOM 2875 C CA . PHE A 1 368 ? 3.759 -10.327 16.376 1.00 75.19 368 PHE A CA 1
ATOM 2876 C C . PHE A 1 368 ? 3.777 -11.821 16.712 1.00 75.19 368 PHE A C 1
ATOM 2878 O O . PHE A 1 368 ? 4.024 -12.622 15.817 1.00 75.19 368 PHE A O 1
ATOM 2885 N N . GLY A 1 369 ? 3.482 -12.220 17.956 1.00 67.00 369 GLY A N 1
ATOM 2886 C CA . GLY A 1 369 ? 3.529 -13.624 18.382 1.00 67.00 369 GLY A CA 1
ATOM 2887 C C . GLY A 1 369 ? 2.531 -14.544 17.669 1.00 67.00 369 GLY A C 1
ATOM 2888 O O . GLY A 1 369 ? 2.758 -15.747 17.603 1.00 67.00 369 GLY A O 1
ATOM 2889 N N . GLY A 1 370 ? 1.448 -13.985 17.117 1.00 65.75 370 GLY A N 1
ATOM 2890 C CA . GLY A 1 370 ? 0.446 -14.717 16.332 1.00 65.75 370 GLY A CA 1
ATOM 2891 C C . GLY A 1 370 ? 0.535 -14.511 14.817 1.00 65.75 370 GLY A C 1
ATOM 2892 O O . GLY A 1 370 ? -0.285 -15.066 14.087 1.00 65.75 370 GLY A O 1
ATOM 2893 N N . LEU A 1 371 ? 1.481 -13.699 14.330 1.00 60.28 371 LEU A N 1
ATOM 2894 C CA . LEU A 1 371 ? 1.630 -13.457 12.897 1.00 60.28 371 LEU A CA 1
ATOM 2895 C C . LEU A 1 371 ? 2.349 -14.629 12.220 1.00 60.28 371 LEU A C 1
ATOM 2897 O O . LEU A 1 371 ? 3.319 -15.174 12.741 1.00 60.28 371 LEU A O 1
ATOM 2901 N N . GLU A 1 372 ? 1.888 -14.995 11.026 1.00 52.44 372 GLU A N 1
ATOM 2902 C CA . GLU A 1 372 ? 2.535 -16.035 10.226 1.00 52.44 372 GLU A CA 1
ATOM 2903 C C . GLU A 1 372 ? 3.941 -15.630 9.762 1.00 52.44 372 GLU A C 1
ATOM 2905 O O . GLU A 1 372 ? 4.280 -14.449 9.666 1.00 52.44 372 GLU A O 1
ATOM 2910 N N . VAL A 1 373 ? 4.770 -16.627 9.450 1.00 47.09 373 VAL A N 1
ATOM 2911 C CA . VAL A 1 373 ? 6.169 -16.448 9.041 1.00 47.09 373 VAL A CA 1
ATOM 2912 C C . VAL A 1 373 ? 6.302 -15.395 7.930 1.00 47.09 373 VAL A C 1
ATOM 2914 O O . VAL A 1 373 ? 5.722 -15.513 6.849 1.00 47.09 373 VAL A O 1
ATOM 2917 N N . GLY A 1 374 ? 7.114 -14.367 8.200 1.00 44.25 374 GLY A N 1
ATOM 2918 C CA . GLY A 1 374 ? 7.619 -13.423 7.204 1.00 44.25 374 GLY A CA 1
ATOM 2919 C C . GLY A 1 374 ? 7.219 -11.957 7.385 1.00 44.25 374 GLY A C 1
ATOM 2920 O O . GLY A 1 374 ? 7.763 -11.127 6.653 1.00 44.25 374 GLY A O 1
ATOM 2921 N N . TYR A 1 375 ? 6.301 -11.595 8.296 1.00 57.50 375 TYR A N 1
ATOM 2922 C CA . TYR A 1 375 ? 5.957 -10.181 8.544 1.00 57.50 375 TYR A CA 1
ATOM 2923 C C . TYR A 1 375 ? 7.165 -9.369 9.005 1.00 57.50 375 TYR A C 1
ATOM 2925 O O . TYR A 1 375 ? 7.743 -9.632 10.056 1.00 57.50 375 TYR A O 1
ATOM 2933 N N . VAL A 1 376 ? 7.522 -8.350 8.217 1.00 59.56 376 VAL A N 1
ATOM 2934 C CA . VAL A 1 376 ? 8.538 -7.373 8.609 1.00 59.56 376 VAL A CA 1
ATOM 2935 C C . VAL A 1 376 ? 7.949 -6.541 9.741 1.00 59.56 376 VAL A C 1
ATOM 2937 O O . VAL A 1 376 ? 6.901 -5.914 9.569 1.00 59.56 376 VAL A O 1
ATOM 2940 N N . ARG A 1 377 ? 8.602 -6.566 10.907 1.00 71.44 377 ARG A N 1
ATOM 2941 C CA . ARG A 1 377 ? 8.192 -5.763 12.060 1.00 71.44 377 ARG A CA 1
ATOM 2942 C C . ARG A 1 377 ? 8.346 -4.297 11.704 1.00 71.44 377 ARG A C 1
ATOM 2944 O O . ARG A 1 377 ? 9.442 -3.816 11.434 1.00 71.44 377 ARG A O 1
ATOM 2951 N N . ASP A 1 378 ? 7.227 -3.598 11.709 1.00 78.44 378 ASP A N 1
ATOM 2952 C CA . ASP A 1 378 ? 7.192 -2.190 11.380 1.00 78.44 378 ASP A CA 1
ATOM 2953 C C . ASP A 1 378 ? 7.530 -1.337 12.612 1.00 78.44 378 ASP A C 1
ATOM 2955 O O . ASP A 1 378 ? 6.649 -0.825 13.309 1.00 78.44 378 ASP A O 1
ATOM 2959 N N . VAL A 1 379 ? 8.827 -1.276 12.923 1.00 85.06 379 VAL A N 1
ATOM 2960 C CA . VAL A 1 379 ? 9.384 -0.595 14.097 1.00 85.06 379 VAL A CA 1
ATOM 2961 C C . VAL A 1 379 ? 10.486 0.358 13.647 1.00 85.06 379 VAL A C 1
ATOM 2963 O O . VAL A 1 379 ? 11.424 -0.037 12.956 1.00 85.06 379 VAL A O 1
ATOM 2966 N N . LEU A 1 380 ? 10.382 1.623 14.051 1.00 87.38 380 LEU A N 1
ATOM 2967 C CA . LEU A 1 380 ? 11.429 2.614 13.832 1.00 87.38 380 LEU A CA 1
ATOM 2968 C C . LEU A 1 380 ? 12.502 2.456 14.911 1.00 87.38 380 LEU A C 1
ATOM 2970 O O . LEU A 1 380 ? 12.292 2.828 16.067 1.00 87.38 380 LEU A O 1
ATOM 2974 N N . SER A 1 381 ? 13.651 1.919 14.515 1.00 85.19 381 SER A N 1
ATOM 2975 C CA . SER A 1 381 ? 14.832 1.797 15.371 1.00 85.19 381 SER A CA 1
ATOM 2976 C C . SER A 1 381 ? 15.741 3.021 15.233 1.00 85.19 381 SER A C 1
ATOM 2978 O O . SER A 1 381 ? 15.968 3.494 14.121 1.00 85.19 381 SER A O 1
ATOM 2980 N N . TRP A 1 382 ? 16.276 3.534 16.342 1.00 83.88 382 TRP A N 1
ATOM 2981 C CA . TRP A 1 382 ? 17.170 4.701 16.350 1.00 83.88 382 TRP A CA 1
ATOM 2982 C C . TRP A 1 382 ? 18.239 4.584 17.442 1.00 83.88 382 TRP A C 1
ATOM 2984 O O . TRP A 1 382 ? 17.945 4.083 18.516 1.00 83.88 382 TRP A O 1
ATOM 2994 N N . SER A 1 383 ? 19.462 5.055 17.190 1.00 79.31 383 SER A N 1
ATOM 2995 C CA . SER A 1 383 ? 20.594 4.998 18.140 1.00 79.31 383 SER A CA 1
ATOM 2996 C C . SER A 1 383 ? 21.114 6.377 18.573 1.00 79.31 383 SER A C 1
ATOM 2998 O O . SER A 1 383 ? 22.075 6.477 19.330 1.00 79.31 383 SER A O 1
ATOM 3000 N N . GLY A 1 384 ? 20.513 7.458 18.064 1.00 80.50 384 GLY A N 1
ATOM 3001 C CA . GLY A 1 384 ? 20.866 8.837 18.401 1.00 80.50 384 GLY A CA 1
ATOM 3002 C C . GLY A 1 384 ? 19.846 9.848 17.873 1.00 80.50 384 GLY A C 1
ATOM 3003 O O . GLY A 1 384 ? 19.042 9.533 16.990 1.00 80.50 384 GLY A O 1
ATOM 3004 N N . SER A 1 385 ? 19.879 11.075 18.401 1.00 80.88 385 SER A N 1
ATOM 3005 C CA . SER A 1 385 ? 18.863 12.104 18.128 1.00 80.88 385 SER A CA 1
ATOM 3006 C C . SER A 1 385 ? 18.771 12.511 16.654 1.00 80.88 385 SER A C 1
ATOM 3008 O O . SER A 1 385 ? 17.671 12.720 16.151 1.00 80.88 385 SER A O 1
ATOM 3010 N N . ASP A 1 386 ? 19.891 12.594 15.935 1.00 82.94 386 ASP A N 1
ATOM 3011 C CA . ASP A 1 386 ? 19.887 13.016 14.525 1.00 82.94 386 ASP A CA 1
ATOM 3012 C C . ASP A 1 386 ? 19.343 11.917 13.605 1.00 82.94 386 ASP A C 1
ATOM 3014 O O . ASP A 1 386 ? 18.504 12.180 12.739 1.00 82.94 386 ASP A O 1
ATOM 3018 N N . ALA A 1 387 ? 19.742 10.667 13.859 1.00 83.56 387 ALA A N 1
ATOM 3019 C CA . ALA A 1 387 ? 19.198 9.493 13.179 1.00 83.56 387 ALA A CA 1
ATOM 3020 C C . ALA A 1 387 ? 17.689 9.346 13.437 1.00 83.56 387 ALA A C 1
ATOM 3022 O O . ALA A 1 387 ? 16.926 9.036 12.515 1.00 83.56 387 ALA A O 1
ATOM 3023 N N . LEU A 1 388 ? 17.253 9.634 14.670 1.00 87.81 388 LEU A N 1
ATOM 3024 C CA . LEU A 1 388 ? 15.843 9.692 15.031 1.00 87.81 388 LEU A CA 1
ATOM 3025 C C . LEU A 1 388 ? 15.113 10.789 14.247 1.00 87.81 388 LEU A C 1
ATOM 3027 O O . LEU A 1 388 ? 14.086 10.503 13.641 1.00 87.81 388 LEU A O 1
ATOM 3031 N N . ARG A 1 389 ? 15.640 12.022 14.203 1.00 90.69 389 ARG A N 1
ATOM 3032 C CA . ARG A 1 389 ? 15.010 13.144 13.480 1.00 90.69 389 ARG A CA 1
ATOM 3033 C C . ARG A 1 389 ? 14.781 12.827 12.007 1.00 90.69 389 ARG A C 1
ATOM 3035 O O . ARG A 1 389 ? 13.696 13.110 11.502 1.00 90.69 389 ARG A O 1
ATOM 3042 N N . GLY A 1 390 ? 15.784 12.272 11.324 1.00 86.81 390 GLY A N 1
ATOM 3043 C CA . GLY A 1 390 ? 15.674 11.894 9.913 1.00 86.81 390 GLY A CA 1
ATOM 3044 C C . GLY A 1 390 ? 14.624 10.803 9.702 1.00 86.81 390 GLY A C 1
ATOM 3045 O O . GLY A 1 390 ? 13.627 11.020 9.015 1.00 86.81 390 GLY A O 1
ATOM 3046 N N . SER A 1 391 ? 14.799 9.671 10.386 1.00 87.00 391 SER A N 1
ATOM 3047 C CA . SER A 1 391 ? 13.932 8.497 10.222 1.00 87.00 391 SER A CA 1
ATOM 3048 C C . SER A 1 391 ? 12.484 8.779 10.630 1.00 87.00 391 SER A C 1
ATOM 3050 O O . SER A 1 391 ? 11.550 8.370 9.941 1.00 87.00 391 SER A O 1
ATOM 3052 N N . LEU A 1 392 ? 12.276 9.509 11.733 1.00 92.12 392 LEU A N 1
ATOM 3053 C CA . LEU A 1 392 ? 10.943 9.871 12.214 1.00 92.12 392 LEU A CA 1
ATOM 3054 C C . LEU A 1 392 ? 10.258 10.836 11.255 1.00 92.12 392 LEU A C 1
ATOM 3056 O O . LEU A 1 392 ? 9.071 10.677 10.992 1.00 92.12 392 LEU A O 1
ATOM 3060 N N . ARG A 1 393 ? 10.987 11.809 10.699 1.00 93.12 393 ARG A N 1
ATOM 3061 C CA . ARG A 1 393 ? 10.421 12.763 9.741 1.00 93.12 393 ARG A CA 1
ATOM 3062 C C . ARG A 1 393 ? 9.900 12.056 8.500 1.00 93.12 393 ARG A C 1
ATOM 3064 O O . ARG A 1 393 ? 8.754 12.287 8.120 1.00 93.12 393 ARG A O 1
ATOM 3071 N N . ASP A 1 394 ? 10.694 11.165 7.917 1.00 88.31 394 ASP A N 1
ATOM 3072 C CA . ASP A 1 394 ? 10.275 10.392 6.745 1.00 88.31 394 ASP A CA 1
ATOM 3073 C C . ASP A 1 394 ? 9.048 9.528 7.067 1.00 88.31 394 ASP A C 1
ATOM 3075 O O . ASP A 1 394 ? 8.081 9.469 6.303 1.00 88.31 394 ASP A O 1
ATOM 3079 N N . ARG A 1 395 ? 9.033 8.929 8.262 1.00 89.31 395 ARG A N 1
ATOM 3080 C CA . ARG A 1 395 ? 7.922 8.105 8.741 1.00 89.31 395 ARG A CA 1
ATOM 3081 C C . ARG A 1 395 ? 6.632 8.888 8.967 1.00 89.31 395 ARG A C 1
ATOM 3083 O O . ARG A 1 395 ? 5.552 8.421 8.592 1.00 89.31 395 ARG A O 1
ATOM 3090 N N . VAL A 1 396 ? 6.729 10.062 9.583 1.00 92.44 396 VAL A N 1
ATOM 3091 C CA . VAL A 1 396 ? 5.598 10.957 9.846 1.00 92.44 396 VAL A CA 1
ATOM 3092 C C . VAL A 1 396 ? 5.041 11.483 8.531 1.00 92.44 396 VAL A C 1
ATOM 3094 O O . VAL A 1 396 ? 3.835 11.384 8.321 1.00 92.44 396 VAL A O 1
ATOM 3097 N N . ARG A 1 397 ? 5.900 11.941 7.611 1.00 90.62 397 ARG A N 1
ATOM 3098 C CA . ARG A 1 397 ? 5.485 12.390 6.273 1.00 90.62 397 ARG A CA 1
ATOM 3099 C C . ARG A 1 397 ? 4.682 11.326 5.555 1.00 90.62 397 ARG A C 1
ATOM 3101 O O . ARG A 1 397 ? 3.544 11.586 5.180 1.00 90.62 397 ARG A O 1
ATOM 3108 N N . ARG A 1 398 ? 5.207 10.104 5.488 1.00 87.25 398 ARG A N 1
ATOM 3109 C CA . ARG A 1 398 ? 4.496 8.981 4.874 1.00 87.25 398 ARG A CA 1
ATOM 3110 C C . ARG A 1 398 ? 3.176 8.665 5.569 1.00 87.25 398 ARG A C 1
ATOM 3112 O O . ARG A 1 398 ? 2.169 8.373 4.930 1.00 87.25 398 ARG A O 1
ATOM 3119 N N . THR A 1 399 ? 3.157 8.725 6.897 1.00 89.69 399 THR A N 1
ATOM 3120 C CA . THR A 1 399 ? 1.925 8.510 7.665 1.00 89.69 399 THR A CA 1
ATOM 3121 C C . THR A 1 399 ? 0.873 9.558 7.312 1.00 89.69 399 THR A C 1
ATOM 3123 O O . THR A 1 399 ? -0.296 9.200 7.214 1.00 89.69 399 THR A O 1
ATOM 3126 N N . LEU A 1 400 ? 1.276 10.813 7.083 1.00 89.25 400 LEU A N 1
ATOM 3127 C CA . LEU A 1 400 ? 0.410 11.957 6.781 1.00 89.25 400 LEU A CA 1
ATOM 3128 C C . LEU A 1 400 ? 0.123 12.177 5.287 1.00 89.25 400 LEU A C 1
ATOM 3130 O O . LEU A 1 400 ? -0.698 13.039 4.969 1.00 89.25 400 LEU A O 1
ATOM 3134 N N . GLU A 1 401 ? 0.773 11.440 4.384 1.00 87.81 401 GLU A N 1
ATOM 3135 C CA . GLU A 1 401 ? 0.533 11.548 2.943 1.00 87.81 401 GLU A CA 1
ATOM 3136 C C . GLU A 1 401 ? -0.967 11.398 2.629 1.00 87.81 401 GLU A C 1
ATOM 3138 O O . GLU A 1 401 ? -1.635 10.531 3.204 1.00 87.81 401 GLU A O 1
ATOM 3143 N N . PRO A 1 402 ? -1.535 12.206 1.720 1.00 85.06 402 PRO A N 1
ATOM 3144 C CA . PRO A 1 402 ? -2.912 12.013 1.284 1.00 85.06 402 PRO A CA 1
ATOM 3145 C C . PRO A 1 402 ? -3.138 10.594 0.745 1.00 85.06 402 PRO A C 1
ATOM 3147 O O . PRO A 1 402 ? -2.234 9.979 0.179 1.00 85.06 402 PRO A O 1
ATOM 3150 N N . ALA A 1 403 ? -4.340 10.056 0.939 1.00 84.50 403 ALA A N 1
ATOM 3151 C CA . ALA A 1 403 ? -4.725 8.791 0.323 1.00 84.50 403 ALA A CA 1
ATOM 3152 C C . ALA A 1 403 ? -4.930 8.985 -1.184 1.00 84.50 403 ALA A C 1
ATOM 3154 O O . ALA A 1 403 ? -5.532 9.982 -1.598 1.00 84.50 403 ALA A O 1
ATOM 3155 N N . THR A 1 404 ? -4.502 8.017 -1.993 1.00 87.19 404 THR A N 1
ATOM 3156 C CA . THR A 1 404 ? -4.925 7.956 -3.395 1.00 87.19 404 THR A CA 1
ATOM 3157 C C . THR A 1 404 ? -6.406 7.584 -3.417 1.00 87.19 404 THR A C 1
ATOM 3159 O O . THR A 1 404 ? -6.823 6.625 -2.764 1.00 87.19 404 THR A O 1
ATOM 3162 N N . ARG A 1 405 ? -7.207 8.379 -4.133 1.00 89.50 405 ARG A N 1
ATOM 3163 C CA . ARG A 1 405 ? -8.662 8.217 -4.222 1.00 89.50 405 ARG A CA 1
ATOM 3164 C C . ARG A 1 405 ? -9.085 7.921 -5.649 1.00 89.50 405 ARG A C 1
ATOM 3166 O O . ARG A 1 405 ? -8.700 8.647 -6.563 1.00 89.50 405 ARG A O 1
ATOM 3173 N N . MET A 1 406 ? -9.915 6.899 -5.812 1.00 91.12 406 MET A N 1
ATOM 3174 C CA . MET A 1 406 ? -10.610 6.604 -7.062 1.00 91.12 406 MET A CA 1
ATOM 3175 C C . MET A 1 406 ? -12.068 7.018 -6.907 1.00 91.12 406 MET A C 1
ATOM 3177 O O . MET A 1 406 ? -12.817 6.409 -6.141 1.00 91.12 406 MET A O 1
ATOM 3181 N N . ASN A 1 407 ? -12.441 8.083 -7.611 1.00 84.06 407 ASN A N 1
ATOM 3182 C CA . ASN A 1 407 ? -13.775 8.684 -7.523 1.00 84.06 407 ASN A CA 1
ATOM 3183 C C . ASN A 1 407 ? -14.657 8.328 -8.723 1.00 84.06 407 ASN A C 1
ATOM 3185 O O . ASN A 1 407 ? -15.869 8.513 -8.672 1.00 84.06 407 ASN A O 1
ATOM 3189 N N . ASP A 1 408 ? -14.049 7.854 -9.809 1.00 88.00 408 ASP A N 1
ATOM 3190 C CA . ASP A 1 408 ? -14.728 7.554 -11.062 1.00 88.00 408 ASP A CA 1
ATOM 3191 C C . ASP A 1 408 ? -14.055 6.390 -11.801 1.00 88.00 408 ASP A C 1
ATOM 3193 O O . ASP A 1 408 ? -12.945 5.958 -11.476 1.00 88.00 408 ASP A O 1
ATOM 3197 N N . THR A 1 409 ? -14.740 5.890 -12.827 1.00 88.69 409 THR A N 1
ATOM 3198 C CA . THR A 1 409 ? -14.275 4.760 -13.640 1.00 88.69 409 THR A CA 1
ATOM 3199 C C . THR A 1 409 ? -12.942 5.035 -14.333 1.00 88.69 409 THR A C 1
ATOM 3201 O O . THR A 1 409 ? -12.094 4.150 -14.383 1.00 88.69 409 THR A O 1
ATOM 3204 N N . GLN A 1 410 ? -12.721 6.243 -14.852 1.00 90.75 410 GLN A N 1
ATOM 3205 C CA . GLN A 1 410 ? -11.494 6.563 -15.579 1.00 90.75 410 GLN A CA 1
ATOM 3206 C C . GLN A 1 410 ? -10.284 6.539 -14.636 1.00 90.75 410 GLN A C 1
ATOM 3208 O O . GLN A 1 410 ? -9.253 5.954 -14.969 1.00 90.75 410 GLN A O 1
ATOM 3213 N N . SER A 1 411 ? -10.429 7.120 -13.441 1.00 90.19 411 SER A N 1
ATOM 3214 C CA . SER A 1 411 ? -9.414 7.087 -12.388 1.00 90.19 411 SER A CA 1
ATOM 3215 C C . SER A 1 411 ? -9.118 5.659 -11.922 1.00 90.19 411 SER A C 1
ATOM 3217 O O . SER A 1 411 ? -7.952 5.320 -11.728 1.00 90.19 411 SER A O 1
ATOM 3219 N N . ALA A 1 412 ? -10.143 4.804 -11.817 1.00 89.75 412 ALA A N 1
ATOM 3220 C CA . ALA A 1 412 ? -9.988 3.408 -11.424 1.00 89.75 412 ALA A CA 1
ATOM 3221 C C . ALA A 1 412 ? -9.253 2.581 -12.486 1.00 89.75 412 ALA A C 1
ATOM 3223 O O . ALA A 1 412 ? -8.300 1.878 -12.160 1.00 89.75 412 ALA A O 1
ATOM 3224 N N . VAL A 1 413 ? -9.629 2.717 -13.763 1.00 90.44 413 VAL A N 1
ATOM 3225 C CA . VAL A 1 413 ? -8.936 2.060 -14.885 1.00 90.44 413 VAL A CA 1
ATOM 3226 C C . VAL A 1 413 ? -7.467 2.467 -14.921 1.00 90.44 413 VAL A C 1
ATOM 3228 O O . VAL A 1 413 ? -6.595 1.599 -14.928 1.00 90.44 413 VAL A O 1
ATOM 3231 N N . ALA A 1 414 ? -7.180 3.771 -14.869 1.00 89.44 414 ALA A N 1
ATOM 3232 C CA . ALA A 1 414 ? -5.808 4.270 -14.869 1.00 89.44 414 ALA A CA 1
ATOM 3233 C C . ALA A 1 414 ? -5.004 3.744 -13.668 1.00 89.44 414 ALA A C 1
ATOM 3235 O O . ALA A 1 414 ? -3.849 3.343 -13.824 1.00 89.44 414 ALA A O 1
ATOM 3236 N N . TYR A 1 415 ? -5.615 3.715 -12.481 1.00 90.94 415 TYR A N 1
ATOM 3237 C CA . TYR A 1 415 ? -4.981 3.201 -11.275 1.00 90.94 415 TYR A CA 1
ATOM 3238 C C . TYR A 1 415 ? -4.691 1.699 -11.367 1.00 90.94 415 TYR A C 1
ATOM 3240 O O . TYR A 1 415 ? -3.534 1.316 -11.219 1.00 90.94 415 TYR A O 1
ATOM 3248 N N . PHE A 1 416 ? -5.686 0.848 -11.644 1.00 90.75 416 PHE A N 1
ATOM 3249 C CA . PHE A 1 416 ? -5.490 -0.606 -11.648 1.00 90.75 416 PHE A CA 1
ATOM 3250 C C . PHE A 1 416 ? -4.519 -1.051 -12.745 1.00 90.75 416 PHE A C 1
ATOM 3252 O O . PHE A 1 416 ? -3.660 -1.894 -12.495 1.00 90.75 416 PHE A O 1
ATOM 3259 N N . GLN A 1 417 ? -4.580 -0.432 -13.929 1.00 88.31 417 GLN A N 1
ATOM 3260 C CA . GLN A 1 417 ? -3.621 -0.700 -15.004 1.00 88.31 417 GLN A CA 1
ATOM 3261 C C . GLN A 1 417 ? -2.199 -0.279 -14.628 1.00 88.31 417 GLN A C 1
ATOM 3263 O O . GLN A 1 417 ? -1.248 -0.997 -14.926 1.00 88.31 417 GLN A O 1
ATOM 3268 N N . LYS A 1 418 ? -2.025 0.872 -13.963 1.00 86.94 418 LYS A N 1
ATOM 3269 C CA . LYS A 1 418 ? -0.712 1.300 -13.464 1.00 86.94 418 LYS A CA 1
ATOM 3270 C C . LYS A 1 418 ? -0.220 0.372 -12.353 1.00 86.94 418 LYS A C 1
ATOM 3272 O O . LYS A 1 418 ? 0.934 -0.042 -12.385 1.00 86.94 418 LYS A O 1
ATOM 3277 N N . ALA A 1 419 ? -1.075 0.038 -11.391 1.00 86.06 419 ALA A N 1
ATOM 3278 C CA . ALA A 1 419 ? -0.732 -0.783 -10.235 1.00 86.06 419 ALA A CA 1
ATOM 3279 C C . ALA A 1 419 ? -0.288 -2.198 -10.637 1.00 86.06 419 ALA A C 1
ATOM 3281 O O . ALA A 1 419 ? 0.631 -2.731 -10.019 1.00 86.06 419 ALA A O 1
ATOM 3282 N N . ALA A 1 420 ? -0.871 -2.763 -11.702 1.00 86.38 420 ALA A N 1
ATOM 3283 C CA . ALA A 1 420 ? -0.493 -4.065 -12.254 1.00 86.38 420 ALA A CA 1
ATOM 3284 C C . ALA A 1 420 ? 0.937 -4.119 -12.818 1.00 86.38 420 ALA A C 1
ATOM 3286 O O . ALA A 1 420 ? 1.512 -5.201 -12.938 1.00 86.38 420 ALA A O 1
ATOM 3287 N N . LYS A 1 421 ? 1.533 -2.965 -13.143 1.00 88.00 421 LYS A N 1
ATOM 3288 C CA . LYS A 1 421 ? 2.897 -2.881 -13.673 1.00 88.00 421 LYS A CA 1
ATOM 3289 C C . LYS A 1 421 ? 3.947 -2.994 -12.568 1.00 88.00 421 LYS A C 1
ATOM 3291 O O . LYS A 1 421 ? 3.738 -2.588 -11.422 1.00 88.00 421 LYS A O 1
ATOM 3296 N N . ARG A 1 422 ? 5.127 -3.475 -12.953 1.00 85.19 422 ARG A N 1
ATOM 3297 C CA . ARG A 1 422 ? 6.332 -3.593 -12.126 1.00 85.19 422 ARG A CA 1
ATOM 3298 C C . ARG A 1 422 ? 6.821 -2.230 -11.633 1.00 85.19 422 ARG A C 1
ATOM 3300 O O . ARG A 1 422 ? 6.711 -1.227 -12.336 1.00 85.19 422 ARG A O 1
ATOM 3307 N N . LYS A 1 423 ? 7.361 -2.180 -10.415 1.00 83.00 423 LYS A N 1
ATOM 3308 C CA . LYS A 1 423 ? 7.736 -0.920 -9.737 1.00 83.00 423 LYS A CA 1
ATOM 3309 C C . LYS A 1 423 ? 9.194 -0.536 -9.929 1.00 83.00 423 LYS A C 1
ATOM 3311 O O . LYS A 1 423 ? 9.588 0.582 -9.596 1.00 83.00 423 LYS A O 1
ATOM 3316 N N . GLU A 1 424 ? 9.997 -1.466 -10.426 1.00 87.81 424 GLU A N 1
ATOM 3317 C CA . GLU A 1 424 ? 11.383 -1.239 -10.775 1.00 87.81 424 GLU A CA 1
ATOM 3318 C C . GLU A 1 424 ? 11.489 -0.063 -11.745 1.00 87.81 424 GLU A C 1
ATOM 3320 O O . GLU A 1 424 ? 10.711 0.081 -12.690 1.00 87.81 424 GLU A O 1
ATOM 3325 N N . ARG A 1 425 ? 12.462 0.805 -11.478 1.00 89.38 425 ARG A N 1
ATOM 3326 C CA . ARG A 1 425 ? 12.723 1.989 -12.287 1.00 89.38 425 ARG A CA 1
ATOM 3327 C C . ARG A 1 425 ? 13.680 1.614 -13.401 1.00 89.38 425 ARG A C 1
ATOM 3329 O O . ARG A 1 425 ? 14.838 1.298 -13.117 1.00 89.38 425 ARG A O 1
ATOM 3336 N N . VAL A 1 426 ? 13.187 1.657 -14.632 1.00 91.88 426 VAL A N 1
ATOM 3337 C CA . VAL A 1 426 ? 13.939 1.321 -15.840 1.00 91.88 426 VAL A CA 1
ATOM 3338 C C . VAL A 1 426 ? 14.522 2.590 -16.444 1.00 91.88 426 VAL A C 1
ATOM 3340 O O . VAL A 1 426 ? 13.805 3.560 -16.687 1.00 91.88 426 VAL A O 1
ATOM 3343 N N . PHE A 1 427 ? 15.822 2.576 -16.713 1.00 92.81 427 PHE A N 1
ATOM 3344 C CA . PHE A 1 427 ? 16.510 3.624 -17.455 1.00 92.81 427 PHE A CA 1
ATOM 3345 C C . PHE A 1 427 ? 17.039 3.055 -18.772 1.00 92.81 427 PHE A C 1
ATOM 3347 O O . PHE A 1 427 ? 17.856 2.132 -18.754 1.00 92.81 427 PHE A O 1
ATOM 3354 N N . LEU A 1 428 ? 16.621 3.629 -19.906 1.00 92.44 428 LEU A N 1
ATOM 3355 C CA . LEU A 1 428 ? 17.136 3.261 -21.227 1.00 92.44 428 LEU A CA 1
ATOM 3356 C C . LEU A 1 428 ? 18.184 4.278 -21.698 1.00 92.44 428 LEU A C 1
ATOM 3358 O O . LEU A 1 428 ? 17.888 5.467 -21.828 1.00 92.44 428 LEU A O 1
ATOM 3362 N N . SER A 1 429 ? 19.400 3.808 -21.995 1.00 91.38 429 SER A N 1
ATOM 3363 C CA . SER A 1 429 ? 20.476 4.646 -22.551 1.00 91.38 429 SER A CA 1
ATOM 3364 C C . SER A 1 429 ? 20.732 4.288 -24.011 1.00 91.38 429 SER A C 1
ATOM 3366 O O . SER A 1 429 ? 21.129 3.165 -24.316 1.00 91.38 429 SER A O 1
ATOM 3368 N N . TYR A 1 430 ? 20.506 5.235 -24.924 1.00 91.12 430 TYR A N 1
ATOM 3369 C CA . TYR A 1 430 ? 20.646 5.021 -26.366 1.00 91.12 430 TYR A CA 1
ATOM 3370 C C . TYR A 1 430 ? 20.969 6.323 -27.115 1.00 91.12 430 TYR A C 1
ATOM 3372 O O . TYR A 1 430 ? 20.747 7.430 -26.608 1.00 91.12 430 TYR A O 1
ATOM 3380 N N . ALA A 1 431 ? 21.518 6.240 -28.332 1.00 87.88 431 ALA A N 1
ATOM 3381 C CA . ALA A 1 431 ? 21.797 7.443 -29.114 1.00 87.88 431 ALA A CA 1
ATOM 3382 C C . ALA A 1 431 ? 20.512 8.014 -29.722 1.00 87.88 431 ALA A C 1
ATOM 3384 O O . ALA A 1 431 ? 19.694 7.302 -30.276 1.00 87.88 431 ALA A O 1
ATOM 3385 N N . GLY A 1 432 ? 20.360 9.342 -29.713 1.00 83.50 432 GLY A N 1
ATOM 3386 C CA . GLY A 1 432 ? 19.151 9.984 -30.259 1.00 83.50 432 GLY A CA 1
ATOM 3387 C C . GLY A 1 432 ? 18.874 9.762 -31.753 1.00 83.50 432 GLY A C 1
ATOM 3388 O O . GLY A 1 432 ? 17.805 10.137 -32.209 1.00 83.50 432 GLY A O 1
ATOM 3389 N N . VAL A 1 433 ? 19.816 9.204 -32.520 1.00 87.38 433 VAL A N 1
ATOM 3390 C CA . VAL A 1 433 ? 19.542 8.778 -33.905 1.00 87.38 433 VAL A CA 1
ATOM 3391 C C . VAL A 1 433 ? 18.776 7.451 -33.951 1.00 87.38 433 VAL A C 1
ATOM 3393 O O . VAL A 1 433 ? 18.072 7.197 -34.918 1.00 87.38 433 VAL A O 1
ATOM 3396 N N . ASP A 1 434 ? 18.834 6.666 -32.874 1.00 89.38 434 ASP A N 1
ATOM 3397 C CA . ASP A 1 434 ? 18.198 5.355 -32.751 1.00 89.38 434 ASP A CA 1
ATOM 3398 C C . ASP A 1 434 ? 16.778 5.438 -32.175 1.00 89.38 434 ASP A C 1
ATOM 3400 O O . ASP A 1 434 ? 16.170 4.407 -31.912 1.00 89.38 434 ASP A O 1
ATOM 3404 N N . THR A 1 435 ? 16.216 6.638 -31.966 1.00 88.62 435 THR A N 1
ATOM 3405 C CA . THR A 1 435 ? 14.885 6.813 -31.351 1.00 88.62 435 THR A CA 1
ATOM 3406 C C . THR A 1 435 ? 13.798 6.013 -32.065 1.00 88.62 435 THR A C 1
ATOM 3408 O O . THR A 1 435 ? 12.968 5.403 -31.401 1.00 88.62 435 THR A O 1
ATOM 3411 N N . ALA A 1 436 ? 13.811 5.966 -33.400 1.00 88.56 436 ALA A N 1
ATOM 3412 C CA . ALA A 1 436 ? 12.829 5.188 -34.154 1.00 88.56 436 ALA A CA 1
ATOM 3413 C C . ALA A 1 436 ? 12.971 3.674 -33.906 1.00 88.56 436 ALA A C 1
ATOM 3415 O O . ALA A 1 436 ? 11.970 2.984 -33.742 1.00 88.56 436 ALA A O 1
ATOM 3416 N N . THR A 1 437 ? 14.206 3.175 -33.826 1.00 88.38 437 THR A N 1
ATOM 3417 C CA . THR A 1 437 ? 14.511 1.760 -33.563 1.00 88.38 437 THR A CA 1
ATOM 3418 C C . THR A 1 437 ? 14.242 1.378 -32.105 1.00 88.38 437 THR A C 1
ATOM 3420 O O . THR A 1 437 ? 13.813 0.264 -31.827 1.00 88.38 437 THR A O 1
ATOM 3423 N N . ALA A 1 438 ? 14.464 2.301 -31.166 1.00 89.88 438 ALA A N 1
ATOM 3424 C CA . ALA A 1 438 ? 14.249 2.091 -29.738 1.00 89.88 438 ALA A CA 1
ATOM 3425 C C . ALA A 1 438 ? 12.774 2.224 -29.320 1.00 89.88 438 ALA A C 1
ATOM 3427 O O . ALA A 1 438 ? 12.381 1.623 -28.326 1.00 89.88 438 ALA A O 1
ATOM 3428 N N . ALA A 1 439 ? 11.948 2.976 -30.057 1.00 90.44 439 ALA A N 1
ATOM 3429 C CA . ALA A 1 439 ? 10.564 3.267 -29.669 1.00 90.44 439 ALA A CA 1
ATOM 3430 C C . ALA A 1 439 ? 9.691 2.019 -29.404 1.00 90.44 439 ALA A C 1
ATOM 3432 O O . ALA A 1 439 ? 9.021 1.999 -28.371 1.00 90.44 439 ALA A O 1
ATOM 3433 N N . PRO A 1 440 ? 9.712 0.953 -30.235 1.00 92.25 440 PRO A N 1
ATOM 3434 C CA . PRO A 1 440 ? 8.965 -0.273 -29.938 1.00 92.25 440 PRO A CA 1
ATOM 3435 C C . PRO A 1 440 ? 9.401 -0.942 -28.629 1.00 92.25 440 PRO A C 1
ATOM 3437 O O . PRO A 1 440 ? 8.580 -1.498 -27.906 1.00 92.25 440 PRO A O 1
ATOM 3440 N N . LEU A 1 441 ? 10.693 -0.862 -28.306 1.00 92.00 441 LEU A N 1
ATOM 3441 C CA . LEU A 1 441 ? 11.251 -1.415 -27.077 1.00 92.00 441 LEU A CA 1
ATOM 3442 C C . LEU A 1 441 ? 10.878 -0.569 -25.859 1.00 92.00 441 LEU A C 1
ATOM 3444 O O . LEU A 1 441 ? 10.456 -1.121 -24.848 1.00 92.00 441 LEU A O 1
ATOM 3448 N N . VAL A 1 442 ? 10.965 0.761 -25.968 1.00 91.19 442 VAL A N 1
ATOM 3449 C CA . VAL A 1 442 ? 10.482 1.691 -24.933 1.00 91.19 442 VAL A CA 1
ATOM 3450 C C . VAL A 1 442 ? 9.014 1.405 -24.617 1.00 91.19 442 VAL A C 1
ATOM 3452 O O . VAL A 1 442 ? 8.669 1.258 -23.449 1.00 91.19 442 VAL A O 1
ATOM 3455 N N . HIS A 1 443 ? 8.177 1.240 -25.644 1.00 91.75 443 HIS A N 1
ATOM 3456 C CA . HIS A 1 443 ? 6.763 0.924 -25.468 1.00 91.75 443 HIS A CA 1
ATOM 3457 C C . HIS A 1 443 ? 6.546 -0.409 -24.733 1.00 91.75 443 HIS A C 1
ATOM 3459 O O . HIS A 1 443 ? 5.792 -0.453 -23.765 1.00 91.75 443 HIS A O 1
ATOM 3465 N N . ALA A 1 444 ? 7.272 -1.466 -25.111 1.00 93.19 444 ALA A N 1
ATOM 3466 C CA . ALA A 1 444 ? 7.203 -2.757 -24.424 1.00 93.19 444 ALA A CA 1
ATOM 3467 C C . ALA A 1 444 ? 7.608 -2.659 -22.935 1.00 93.19 444 ALA A C 1
ATOM 3469 O O . ALA A 1 444 ? 6.996 -3.295 -22.076 1.00 93.19 444 ALA A O 1
ATOM 3470 N N . PHE A 1 445 ? 8.598 -1.824 -22.592 1.00 92.25 445 PHE A N 1
ATOM 3471 C CA . PHE A 1 445 ? 8.914 -1.534 -21.189 1.00 92.25 445 PHE A CA 1
ATOM 3472 C C . PHE A 1 445 ? 7.783 -0.759 -20.497 1.00 92.25 445 PHE A C 1
ATOM 3474 O O . PHE A 1 445 ? 7.433 -1.084 -19.364 1.00 92.25 445 PHE A O 1
ATOM 3481 N N . GLU A 1 446 ? 7.193 0.248 -21.144 1.00 90.31 446 GLU A N 1
ATOM 3482 C CA . GLU A 1 446 ? 6.099 1.051 -20.576 1.00 90.31 446 GLU A CA 1
ATOM 3483 C C . GLU A 1 446 ? 4.829 0.231 -20.321 1.00 90.31 446 GLU A C 1
ATOM 3485 O O . GLU A 1 446 ? 4.067 0.550 -19.405 1.00 90.31 446 GLU A O 1
ATOM 3490 N N . GLU A 1 447 ? 4.591 -0.840 -21.078 1.00 89.62 447 GLU A N 1
ATOM 3491 C CA . GLU A 1 447 ? 3.496 -1.782 -20.825 1.00 89.62 447 GLU A CA 1
ATOM 3492 C C . GLU A 1 447 ? 3.695 -2.578 -19.530 1.00 89.62 447 GLU A C 1
ATOM 3494 O O . GLU A 1 447 ? 2.718 -2.894 -18.851 1.00 89.62 447 GLU A O 1
ATOM 3499 N N . ARG A 1 448 ? 4.947 -2.861 -19.150 1.00 89.25 448 ARG A N 1
ATOM 3500 C CA . ARG A 1 448 ? 5.280 -3.757 -18.032 1.00 89.25 448 ARG A CA 1
ATOM 3501 C C . ARG A 1 448 ? 5.765 -3.052 -16.773 1.00 89.25 448 ARG A C 1
ATOM 3503 O O . ARG A 1 448 ? 5.608 -3.614 -15.692 1.00 89.25 448 ARG A O 1
ATOM 3510 N N . PHE A 1 449 ? 6.317 -1.846 -16.877 1.00 89.12 449 PHE A N 1
ATOM 3511 C CA . PHE A 1 449 ? 6.902 -1.095 -15.763 1.00 89.12 449 PHE A CA 1
ATOM 3512 C C . PHE A 1 449 ? 6.194 0.247 -15.554 1.00 89.12 449 PHE A C 1
ATOM 3514 O O . PHE A 1 449 ? 5.810 0.933 -16.497 1.00 89.12 449 PHE A O 1
ATOM 3521 N N . GLN A 1 450 ? 6.039 0.652 -14.293 1.00 85.56 450 GLN A N 1
ATOM 3522 C CA . GLN A 1 450 ? 5.426 1.931 -13.922 1.00 85.56 450 GLN A CA 1
ATOM 3523 C C . GLN A 1 450 ? 6.329 3.126 -14.232 1.00 85.56 450 GLN A C 1
ATOM 3525 O O . GLN A 1 450 ? 5.835 4.225 -14.480 1.00 85.56 450 GLN A O 1
ATOM 3530 N N . PHE A 1 451 ? 7.647 2.925 -14.176 1.00 85.56 451 PHE A N 1
ATOM 3531 C CA . PHE A 1 451 ? 8.636 3.990 -14.285 1.00 85.56 451 PHE A CA 1
ATOM 3532 C C . PHE A 1 451 ? 9.674 3.633 -15.340 1.00 85.56 451 PHE A C 1
ATOM 3534 O O . PHE A 1 451 ? 10.664 2.959 -15.051 1.00 85.56 451 PHE A O 1
ATOM 3541 N N . VAL A 1 452 ? 9.451 4.126 -16.553 1.00 88.06 452 VAL A N 1
ATOM 3542 C CA . VAL A 1 452 ? 10.383 3.996 -17.670 1.00 88.06 452 VAL A CA 1
ATOM 3543 C C . VAL A 1 452 ? 10.893 5.381 -18.018 1.00 88.06 452 VAL A C 1
ATOM 3545 O O . VAL A 1 452 ? 10.118 6.278 -18.346 1.00 88.06 452 VAL A O 1
ATOM 3548 N N . PHE A 1 453 ? 12.199 5.582 -17.892 1.00 85.38 453 PHE A N 1
ATOM 3549 C CA . PHE A 1 453 ? 12.823 6.839 -18.265 1.00 85.38 453 PHE A CA 1
ATOM 3550 C C . PHE A 1 453 ? 13.396 6.753 -19.676 1.00 85.38 453 PHE A C 1
ATOM 3552 O O . PHE A 1 453 ? 14.436 6.133 -19.905 1.00 85.38 453 PHE A O 1
ATOM 3559 N N . ASP A 1 454 ? 12.723 7.443 -20.597 1.00 80.06 454 ASP A N 1
ATOM 3560 C CA . ASP A 1 454 ? 13.246 7.793 -21.912 1.00 80.06 454 ASP A CA 1
ATOM 3561 C C . ASP A 1 454 ? 13.628 9.279 -21.930 1.00 80.06 454 ASP A C 1
ATOM 3563 O O . ASP A 1 454 ? 12.781 10.168 -22.027 1.00 80.06 454 ASP A O 1
ATOM 3567 N N . PHE A 1 455 ? 14.928 9.571 -21.867 1.00 68.44 455 PHE A N 1
ATOM 3568 C CA . PHE A 1 455 ? 15.435 10.946 -21.819 1.00 68.44 455 PHE A CA 1
ATOM 3569 C C . PHE A 1 455 ? 15.124 11.778 -23.076 1.00 68.44 455 PHE A C 1
ATOM 3571 O O . PHE A 1 455 ? 15.318 12.998 -23.073 1.00 68.44 455 PHE A O 1
ATOM 3578 N N . ARG A 1 456 ? 14.696 11.141 -24.176 1.00 65.75 456 ARG A N 1
ATOM 3579 C CA . ARG A 1 456 ? 14.269 11.829 -25.402 1.00 65.75 456 ARG A CA 1
ATOM 3580 C C . ARG A 1 456 ? 12.787 12.176 -25.397 1.00 65.75 456 ARG A C 1
ATOM 3582 O O . ARG A 1 456 ? 12.382 13.012 -26.211 1.00 65.75 456 ARG A O 1
ATOM 3589 N N . ASN A 1 457 ? 12.010 11.645 -24.454 1.00 65.19 457 ASN A N 1
ATOM 3590 C CA . ASN A 1 457 ? 10.659 12.113 -24.203 1.00 65.19 457 ASN A CA 1
ATOM 3591 C C . ASN A 1 457 ? 10.720 13.522 -23.585 1.00 65.19 457 ASN A C 1
ATOM 3593 O O . ASN A 1 457 ? 10.972 13.720 -22.395 1.00 65.19 457 ASN A O 1
ATOM 3597 N N . ARG A 1 458 ? 10.503 14.534 -24.435 1.00 53.09 458 ARG A N 1
ATOM 3598 C CA . ARG A 1 458 ? 10.620 15.965 -24.097 1.00 53.09 458 ARG A CA 1
ATOM 3599 C C . ARG A 1 458 ? 9.669 16.419 -22.983 1.00 53.09 458 ARG A C 1
ATOM 3601 O O . ARG A 1 458 ? 9.868 17.502 -22.446 1.00 53.09 458 ARG A O 1
ATOM 3608 N N . SER A 1 459 ? 8.665 15.614 -22.629 1.00 53.78 459 SER A N 1
ATOM 3609 C CA . SER A 1 459 ? 7.754 15.888 -21.512 1.00 53.78 459 SER A CA 1
ATOM 3610 C C . SER A 1 459 ? 8.397 15.689 -20.130 1.00 53.78 459 SER A C 1
ATOM 3612 O O . SER A 1 459 ? 7.919 16.260 -19.153 1.00 53.78 459 SER A O 1
ATOM 3614 N N . LEU A 1 460 ? 9.506 14.941 -20.040 1.00 56.22 460 LEU A N 1
ATOM 3615 C CA . LEU A 1 460 ? 10.149 14.582 -18.769 1.00 56.22 460 LEU A CA 1
ATOM 3616 C C . LEU A 1 460 ? 11.205 15.599 -18.299 1.00 56.22 460 LEU A C 1
ATOM 3618 O O . LEU A 1 460 ? 11.577 15.607 -17.127 1.00 56.22 460 LEU A O 1
ATOM 3622 N N . ILE A 1 461 ? 11.680 16.480 -19.187 1.00 60.53 461 ILE A N 1
ATOM 3623 C CA . ILE A 1 461 ? 12.681 17.510 -18.877 1.00 60.53 461 ILE A CA 1
ATOM 3624 C C . ILE A 1 461 ? 12.048 18.884 -19.110 1.00 60.53 461 ILE A C 1
ATOM 3626 O O . ILE A 1 461 ? 11.918 19.338 -20.244 1.00 60.53 461 ILE A O 1
ATOM 3630 N N . GLY A 1 462 ? 11.649 19.553 -18.026 1.00 60.81 462 GLY A N 1
ATOM 3631 C CA . GLY A 1 462 ? 11.037 20.882 -18.098 1.00 60.81 462 GLY A CA 1
ATOM 3632 C C . GLY A 1 462 ? 11.949 21.922 -18.762 1.00 60.81 462 GLY A C 1
ATOM 3633 O O . GLY A 1 462 ? 13.171 21.904 -18.583 1.00 60.81 462 GLY A O 1
ATOM 3634 N N . HIS A 1 463 ? 11.355 22.856 -19.509 1.00 67.12 463 HIS A N 1
ATOM 3635 C CA . HIS A 1 463 ? 12.087 23.941 -20.165 1.00 67.12 463 HIS A CA 1
ATOM 3636 C C . HIS A 1 463 ? 12.952 24.729 -19.166 1.00 67.12 463 HIS A C 1
ATOM 3638 O O . HIS A 1 463 ? 12.500 25.075 -18.076 1.00 67.12 463 HIS A O 1
ATOM 3644 N N . GLY A 1 464 ? 14.205 25.005 -19.539 1.00 69.00 464 GLY A N 1
ATOM 3645 C CA . GLY A 1 464 ? 15.159 25.748 -18.708 1.00 69.00 464 GLY A CA 1
ATOM 3646 C C . GLY A 1 464 ? 15.862 24.931 -17.615 1.00 69.00 464 GLY A C 1
ATOM 3647 O O . GLY A 1 464 ? 16.745 25.469 -16.953 1.00 69.00 464 GLY A O 1
ATOM 3648 N N . ARG A 1 465 ? 15.532 23.644 -17.426 1.00 70.88 465 ARG A N 1
ATOM 3649 C CA . ARG A 1 465 ? 16.260 22.785 -16.478 1.00 70.88 465 ARG A CA 1
ATOM 3650 C C . ARG A 1 465 ? 17.592 22.286 -17.055 1.00 70.88 465 ARG A C 1
ATOM 3652 O O . ARG A 1 465 ? 17.662 21.998 -18.254 1.00 70.88 465 ARG A O 1
ATOM 3659 N N . PRO A 1 466 ? 18.632 22.111 -16.217 1.00 77.88 466 PRO A N 1
ATOM 3660 C CA . PRO A 1 466 ? 19.884 21.482 -16.625 1.00 77.88 466 PRO A CA 1
ATOM 3661 C C . PRO A 1 466 ? 19.632 20.003 -16.939 1.00 77.88 466 PRO A C 1
ATOM 3663 O O . PRO A 1 466 ? 19.652 19.138 -16.067 1.00 77.88 466 PRO A O 1
ATOM 3666 N N . TRP A 1 467 ? 19.367 19.707 -18.212 1.00 73.12 467 TRP A N 1
ATOM 3667 C CA . TRP A 1 467 ? 18.965 18.376 -18.675 1.00 73.12 467 TRP A CA 1
ATOM 3668 C C . TRP A 1 467 ? 19.946 17.271 -18.252 1.00 73.12 467 TRP A C 1
ATOM 3670 O O . TRP A 1 467 ? 19.525 16.150 -17.994 1.00 73.12 467 TRP A O 1
ATOM 3680 N N . ARG A 1 468 ? 21.244 17.584 -18.134 1.00 74.31 468 ARG A N 1
ATOM 3681 C CA . ARG A 1 468 ? 22.279 16.633 -17.704 1.00 74.31 468 ARG A CA 1
ATOM 3682 C C . ARG A 1 468 ? 22.075 16.182 -16.257 1.00 74.31 468 ARG A C 1
ATOM 3684 O O . ARG A 1 468 ? 22.127 14.988 -15.989 1.00 74.31 468 ARG A O 1
ATOM 3691 N N . GLU A 1 469 ? 21.805 17.111 -15.346 1.00 80.19 469 GLU A N 1
ATOM 3692 C CA . GLU A 1 469 ? 21.584 16.802 -13.927 1.00 80.19 469 GLU A CA 1
ATOM 3693 C C . GLU A 1 469 ? 20.339 15.935 -13.737 1.00 80.19 469 GLU A C 1
ATOM 3695 O O . GLU A 1 469 ? 20.373 14.970 -12.983 1.00 80.19 469 GLU A O 1
ATOM 3700 N N . VAL A 1 470 ? 19.270 16.215 -14.491 1.00 77.94 470 VAL A N 1
ATOM 3701 C CA . VAL A 1 470 ? 18.029 15.422 -14.455 1.00 77.94 470 VAL A CA 1
ATOM 3702 C C . VAL A 1 470 ? 18.280 13.968 -14.862 1.00 77.94 470 VAL A C 1
ATOM 3704 O O . VAL A 1 470 ? 17.726 13.048 -14.260 1.00 77.94 470 VAL A O 1
ATOM 3707 N N . ILE A 1 471 ? 19.129 13.747 -15.866 1.00 81.62 471 ILE A N 1
ATOM 3708 C CA . ILE A 1 471 ? 19.439 12.407 -16.368 1.00 81.62 471 ILE A CA 1
ATOM 3709 C C . ILE A 1 471 ? 20.238 11.608 -15.341 1.00 81.62 471 ILE A C 1
ATOM 3711 O O . ILE A 1 471 ? 19.857 10.479 -15.043 1.00 81.62 471 ILE A O 1
ATOM 3715 N N . PHE A 1 472 ? 21.284 12.190 -14.748 1.00 83.06 472 PHE A N 1
ATOM 3716 C CA . PHE A 1 472 ? 22.073 11.497 -13.724 1.00 83.06 472 PHE A CA 1
ATOM 3717 C C . PHE A 1 472 ? 21.305 11.317 -12.404 1.00 83.06 472 PHE A C 1
ATOM 3719 O O . PHE A 1 472 ? 21.419 10.261 -11.786 1.00 83.06 472 PHE A O 1
ATOM 3726 N N . ASP A 1 473 ? 20.460 12.274 -12.004 1.00 83.44 473 ASP A N 1
ATOM 3727 C CA . ASP A 1 473 ? 19.553 12.109 -10.857 1.00 83.44 473 ASP A CA 1
ATOM 3728 C C . ASP A 1 473 ? 18.577 10.946 -11.089 1.00 83.44 473 ASP A C 1
ATOM 3730 O O . ASP A 1 473 ? 18.400 10.093 -10.217 1.00 83.44 473 ASP A O 1
ATOM 3734 N N . THR A 1 474 ? 17.998 10.845 -12.288 1.00 83.31 474 THR A N 1
ATOM 3735 C CA . THR A 1 474 ? 17.084 9.745 -12.626 1.00 83.31 474 THR A CA 1
ATOM 3736 C C . THR A 1 474 ? 17.813 8.406 -12.702 1.00 83.31 474 THR A C 1
ATOM 3738 O O . THR A 1 474 ? 17.332 7.416 -12.151 1.00 83.31 474 THR A O 1
ATOM 3741 N N . LEU A 1 475 ? 18.998 8.382 -13.315 1.00 86.25 475 LEU A N 1
ATOM 3742 C CA . LEU A 1 475 ? 19.849 7.198 -13.399 1.00 86.25 475 LEU A CA 1
ATOM 3743 C C . LEU A 1 475 ? 20.252 6.690 -12.010 1.00 86.25 475 LEU A C 1
ATOM 3745 O O . LEU A 1 475 ? 20.186 5.491 -11.754 1.00 86.25 475 LEU A O 1
ATOM 3749 N N . SER A 1 476 ? 20.584 7.592 -11.080 1.00 84.75 476 SER A N 1
ATOM 3750 C CA . SER A 1 476 ? 20.949 7.232 -9.701 1.00 84.75 476 SER A CA 1
ATOM 3751 C C . SER A 1 476 ? 19.823 6.519 -8.940 1.00 84.75 476 SER A C 1
ATOM 3753 O O . SER A 1 476 ? 20.079 5.734 -8.027 1.00 84.75 476 SER A O 1
ATOM 3755 N N . LYS A 1 477 ? 18.572 6.778 -9.340 1.00 86.31 477 LYS A N 1
ATOM 3756 C CA . LYS A 1 477 ? 17.351 6.217 -8.755 1.00 86.31 477 LYS A CA 1
ATOM 3757 C C . LYS A 1 477 ? 16.844 4.978 -9.495 1.00 86.31 477 LYS A C 1
ATOM 3759 O O . LYS A 1 477 ? 15.876 4.368 -9.032 1.00 86.31 477 LYS A O 1
ATOM 3764 N N . ALA A 1 478 ? 17.425 4.646 -10.646 1.00 89.06 478 ALA A N 1
ATOM 3765 C CA . ALA A 1 478 ? 17.039 3.488 -11.432 1.00 89.06 478 ALA A CA 1
ATOM 3766 C C . ALA A 1 478 ? 17.510 2.193 -10.757 1.00 89.06 478 ALA A C 1
ATOM 3768 O O . ALA A 1 478 ? 18.576 2.134 -10.149 1.00 89.06 478 ALA A O 1
ATOM 3769 N N . THR A 1 479 ? 16.697 1.146 -10.865 1.00 91.06 479 THR A N 1
ATOM 3770 C CA . THR A 1 479 ? 17.033 -0.202 -10.378 1.00 91.06 479 THR A CA 1
ATOM 3771 C C . THR A 1 479 ? 17.345 -1.153 -11.526 1.00 91.06 479 THR A C 1
ATOM 3773 O O . THR A 1 479 ? 17.946 -2.201 -11.305 1.00 91.06 479 THR A O 1
ATOM 3776 N N . VAL A 1 480 ? 16.959 -0.782 -12.749 1.00 93.06 480 VAL A N 1
ATOM 3777 C CA . VAL A 1 480 ? 17.220 -1.519 -13.984 1.00 93.06 480 VAL A CA 1
ATOM 3778 C C . VAL A 1 480 ? 17.819 -0.553 -15.006 1.00 93.06 480 VAL A C 1
ATOM 3780 O O . VAL A 1 480 ? 17.197 0.451 -15.353 1.00 93.06 480 VAL A O 1
ATOM 3783 N N . GLY A 1 481 ? 19.027 -0.845 -15.477 1.00 93.50 481 GLY A N 1
ATOM 3784 C CA . GLY A 1 481 ? 19.710 -0.118 -16.544 1.00 93.50 481 GLY A CA 1
ATOM 3785 C C . GLY A 1 481 ? 19.713 -0.930 -17.834 1.00 93.50 481 GLY A C 1
ATOM 3786 O O . GLY A 1 481 ? 20.107 -2.095 -17.837 1.00 93.50 481 GLY A O 1
ATOM 3787 N N . VAL A 1 482 ? 19.285 -0.324 -18.937 1.00 94.88 482 VAL A N 1
ATOM 3788 C CA . VAL A 1 482 ? 19.185 -0.982 -20.246 1.00 94.88 482 VAL A CA 1
ATOM 3789 C C . VAL A 1 482 ? 20.000 -0.180 -21.264 1.00 94.88 482 VAL A C 1
ATOM 3791 O O . VAL A 1 482 ? 19.479 0.757 -21.882 1.00 94.88 482 VAL A O 1
ATOM 3794 N N . PRO A 1 483 ? 21.303 -0.474 -21.418 1.00 94.00 483 PRO A N 1
ATOM 3795 C CA . PRO A 1 483 ? 22.118 0.181 -22.427 1.00 94.00 483 PRO A CA 1
ATOM 3796 C C . PRO A 1 483 ? 21.830 -0.418 -23.807 1.00 94.00 483 PRO A C 1
ATOM 3798 O O . PRO A 1 483 ? 22.121 -1.588 -24.068 1.00 94.00 483 PRO A O 1
ATOM 3801 N N . LEU A 1 484 ? 21.264 0.401 -24.696 1.00 93.69 484 LEU A N 1
ATOM 3802 C CA . LEU A 1 484 ? 21.028 0.043 -26.089 1.00 93.69 484 LEU A CA 1
ATOM 3803 C C . LEU A 1 484 ? 22.271 0.388 -26.915 1.00 93.69 484 LEU A C 1
ATOM 3805 O O . LEU A 1 484 ? 22.681 1.548 -27.011 1.00 93.69 484 LEU A O 1
ATOM 3809 N N . MET A 1 485 ? 22.886 -0.637 -27.489 1.00 93.81 485 MET A N 1
ATOM 3810 C CA . MET A 1 485 ? 24.126 -0.553 -28.244 1.00 93.81 485 MET A CA 1
ATOM 3811 C C . MET A 1 485 ? 23.825 -0.435 -29.735 1.00 93.81 485 MET A C 1
ATOM 3813 O O . MET A 1 485 ? 23.189 -1.310 -30.319 1.00 93.81 485 MET A O 1
ATOM 3817 N N . SER A 1 486 ? 24.333 0.629 -30.340 1.00 93.50 486 SER A N 1
ATOM 3818 C CA . SER A 1 486 ? 24.411 0.822 -31.786 1.00 93.50 486 SER A CA 1
ATOM 3819 C C . SER A 1 486 ? 25.784 1.388 -32.149 1.00 93.50 486 SER A C 1
ATOM 3821 O O . SER A 1 486 ? 26.480 1.916 -31.270 1.00 93.50 486 SER A O 1
ATOM 3823 N N . HIS A 1 487 ? 26.164 1.395 -33.428 1.00 92.12 487 HIS A N 1
ATOM 3824 C CA . HIS A 1 487 ? 27.366 2.121 -33.871 1.00 92.12 487 HIS A CA 1
ATOM 3825 C C . HIS A 1 487 ? 27.353 3.601 -33.442 1.00 92.12 487 HIS A C 1
ATOM 3827 O O . HIS A 1 487 ? 28.390 4.177 -33.092 1.00 92.12 487 HIS A O 1
ATOM 3833 N N . ALA A 1 488 ? 26.174 4.227 -33.429 1.00 88.56 488 ALA A N 1
ATOM 3834 C CA . ALA A 1 488 ? 26.010 5.621 -33.035 1.00 88.56 488 ALA A CA 1
ATOM 3835 C C . ALA A 1 488 ? 26.054 5.837 -31.513 1.00 88.56 488 ALA A C 1
ATOM 3837 O O . ALA A 1 488 ? 26.413 6.928 -31.063 1.00 88.56 488 ALA A O 1
ATOM 3838 N N . ALA A 1 489 ? 25.686 4.833 -30.716 1.00 87.69 489 ALA A N 1
ATOM 3839 C CA . ALA A 1 489 ? 25.721 4.899 -29.259 1.00 87.69 489 ALA A CA 1
ATOM 3840 C C . ALA A 1 489 ? 27.139 4.710 -28.713 1.00 87.69 489 ALA A C 1
ATOM 3842 O O . ALA A 1 489 ? 27.630 5.571 -27.987 1.00 87.69 489 ALA A O 1
ATOM 3843 N N . VAL A 1 490 ? 27.844 3.654 -29.132 1.00 90.00 490 VAL A N 1
ATOM 3844 C CA . VAL A 1 490 ? 29.159 3.285 -28.561 1.00 90.00 490 VAL A CA 1
ATOM 3845 C C . VAL A 1 490 ? 30.258 4.325 -28.824 1.00 90.00 490 VAL A C 1
ATOM 3847 O O . VAL A 1 490 ? 31.258 4.424 -28.101 1.00 90.00 490 VAL A O 1
ATOM 3850 N N . THR A 1 491 ? 30.079 5.135 -29.866 1.00 86.81 491 THR A N 1
ATOM 3851 C CA . THR A 1 491 ? 31.003 6.210 -30.245 1.00 86.81 491 THR A CA 1
ATOM 3852 C C . THR A 1 491 ? 30.808 7.484 -29.422 1.00 86.81 491 THR A C 1
ATOM 3854 O O . THR A 1 491 ? 31.713 8.318 -29.386 1.00 86.81 491 THR A O 1
ATOM 3857 N N . ARG A 1 492 ? 29.682 7.636 -28.712 1.00 85.69 492 ARG A N 1
ATOM 3858 C CA . ARG A 1 492 ? 29.378 8.828 -27.912 1.00 85.69 492 ARG A CA 1
ATOM 3859 C C . ARG A 1 492 ? 29.930 8.714 -26.498 1.00 85.69 492 ARG A C 1
ATOM 3861 O O . ARG A 1 492 ? 29.545 7.823 -25.752 1.00 85.69 492 ARG A O 1
ATOM 3868 N N . GLU A 1 493 ? 30.744 9.692 -26.113 1.00 84.62 493 GLU A N 1
ATOM 3869 C CA . GLU A 1 493 ? 31.292 9.839 -24.755 1.00 84.62 493 GLU A CA 1
ATOM 3870 C C . GLU A 1 493 ? 30.193 9.780 -23.690 1.00 84.62 493 GLU A C 1
ATOM 3872 O O . GLU A 1 493 ? 30.225 8.932 -22.811 1.00 84.62 493 GLU A O 1
ATOM 3877 N N . ARG A 1 494 ? 29.124 10.559 -23.870 1.00 83.25 494 ARG A N 1
ATOM 3878 C CA . ARG A 1 494 ? 27.996 10.585 -22.933 1.00 83.25 494 ARG A CA 1
ATOM 3879 C C . ARG A 1 494 ? 27.336 9.219 -22.699 1.00 83.25 494 ARG A C 1
ATOM 3881 O O . ARG A 1 494 ? 26.906 8.942 -21.587 1.00 83.25 494 ARG A O 1
ATOM 3888 N N . TRP A 1 495 ? 27.191 8.399 -23.742 1.00 89.06 495 TRP A N 1
ATOM 3889 C CA . TRP A 1 495 ? 26.606 7.065 -23.577 1.00 89.06 495 TRP A CA 1
ATOM 3890 C C . TRP A 1 495 ? 27.524 6.189 -22.718 1.00 89.06 495 TRP A C 1
ATOM 3892 O O . TRP A 1 495 ? 27.037 5.456 -21.867 1.00 89.06 495 TRP A O 1
ATOM 3902 N N . ARG A 1 496 ? 28.849 6.331 -22.867 1.00 87.50 496 ARG A N 1
ATOM 3903 C CA . ARG A 1 496 ? 29.819 5.640 -22.007 1.00 87.50 496 ARG A CA 1
ATOM 3904 C C . ARG A 1 496 ? 29.708 6.097 -20.556 1.00 87.50 496 ARG A C 1
ATOM 3906 O O . ARG A 1 496 ? 29.627 5.232 -19.698 1.00 87.50 496 ARG A O 1
ATOM 3913 N N . ASP A 1 497 ? 29.601 7.401 -20.293 1.00 88.31 497 ASP A N 1
ATOM 3914 C CA . ASP A 1 497 ? 29.423 7.922 -18.926 1.00 88.31 497 ASP A CA 1
ATOM 3915 C C . ASP A 1 497 ? 28.169 7.332 -18.252 1.00 88.31 497 ASP A C 1
ATOM 3917 O O . ASP A 1 497 ? 28.195 6.924 -17.091 1.00 88.31 497 ASP A O 1
ATOM 3921 N N . GLU A 1 498 ? 27.048 7.273 -18.982 1.00 90.06 498 GLU A N 1
ATOM 3922 C CA . GLU A 1 498 ? 25.797 6.682 -18.489 1.00 90.06 498 GLU A CA 1
ATOM 3923 C C . GLU A 1 498 ? 25.970 5.179 -18.197 1.00 90.06 498 GLU A C 1
ATOM 3925 O O . GLU A 1 498 ? 25.539 4.703 -17.146 1.00 90.06 498 GLU A O 1
ATOM 3930 N N . VAL A 1 499 ? 26.645 4.440 -19.084 1.00 91.50 499 VAL A N 1
ATOM 3931 C CA . VAL A 1 499 ? 26.939 3.009 -18.908 1.00 91.50 499 VAL A CA 1
ATOM 3932 C C . VAL A 1 499 ? 27.883 2.758 -17.730 1.00 91.50 499 VAL A C 1
ATOM 3934 O O . VAL A 1 499 ? 27.656 1.825 -16.964 1.00 91.50 499 VAL A O 1
ATOM 3937 N N . GLU A 1 500 ? 28.910 3.581 -17.529 1.00 91.31 500 GLU A N 1
ATOM 3938 C CA . GLU A 1 500 ? 29.831 3.453 -16.393 1.00 91.31 500 GLU A CA 1
ATOM 3939 C C . GLU A 1 500 ? 29.111 3.639 -15.055 1.00 91.31 500 GLU A C 1
ATOM 3941 O O . GLU A 1 500 ? 29.326 2.864 -14.119 1.00 91.31 500 GLU A O 1
ATOM 3946 N N . VAL A 1 501 ? 28.186 4.599 -14.969 1.00 90.88 501 VAL A N 1
ATOM 3947 C CA . VAL A 1 501 ? 27.341 4.772 -13.778 1.00 90.88 501 VAL A CA 1
ATOM 3948 C C . VAL A 1 501 ? 26.436 3.556 -13.555 1.00 90.88 501 VAL A C 1
ATOM 3950 O O . VAL A 1 501 ? 26.287 3.115 -12.413 1.00 90.88 501 VAL A O 1
ATOM 3953 N N . MET A 1 502 ? 25.863 2.977 -14.618 1.00 93.75 502 MET A N 1
ATOM 3954 C CA . MET A 1 502 ? 25.069 1.744 -14.513 1.00 93.75 502 MET A CA 1
ATOM 3955 C C . MET A 1 502 ? 25.898 0.569 -13.988 1.00 93.75 502 MET A C 1
ATOM 3957 O O . MET A 1 502 ? 25.449 -0.154 -13.100 1.00 93.75 502 MET A O 1
ATOM 3961 N N . LEU A 1 503 ? 27.106 0.380 -14.524 1.00 92.62 503 LEU A N 1
ATOM 3962 C CA . LEU A 1 503 ? 28.010 -0.697 -14.122 1.00 92.62 503 LEU A CA 1
ATOM 3963 C C . LEU A 1 503 ? 28.497 -0.515 -12.682 1.00 92.62 503 LEU A C 1
ATOM 3965 O O . LEU A 1 503 ? 28.459 -1.466 -11.911 1.00 92.62 503 LEU A O 1
ATOM 3969 N N . THR A 1 504 ? 28.818 0.713 -12.278 1.00 91.56 504 THR A N 1
ATOM 3970 C CA . THR A 1 504 ? 29.176 1.025 -10.885 1.00 91.56 504 THR A CA 1
ATOM 3971 C C . THR A 1 504 ? 28.021 0.692 -9.936 1.00 91.56 504 THR A C 1
ATOM 3973 O O . THR A 1 504 ? 28.197 -0.003 -8.938 1.00 91.56 504 THR A O 1
ATOM 3976 N N . ALA A 1 505 ? 26.797 1.111 -10.275 1.00 89.44 505 ALA A N 1
ATOM 3977 C CA . ALA A 1 505 ? 25.611 0.788 -9.483 1.00 89.44 505 ALA A CA 1
ATOM 3978 C C . ALA A 1 505 ? 25.300 -0.720 -9.462 1.00 89.44 505 ALA A C 1
ATOM 3980 O O . ALA A 1 505 ? 24.717 -1.208 -8.491 1.00 89.44 505 ALA A O 1
ATOM 3981 N N . ARG A 1 506 ? 25.672 -1.465 -10.509 1.00 91.12 506 ARG A N 1
ATOM 3982 C CA . ARG A 1 506 ? 25.574 -2.929 -10.548 1.00 91.12 506 ARG A CA 1
ATOM 3983 C C . ARG A 1 506 ? 26.568 -3.591 -9.610 1.00 91.12 506 ARG A C 1
ATOM 3985 O O . ARG A 1 506 ? 26.164 -4.487 -8.873 1.00 91.12 506 ARG A O 1
ATOM 3992 N N . ASP A 1 507 ? 27.822 -3.161 -9.633 1.00 89.00 507 ASP A N 1
ATOM 3993 C CA . ASP A 1 507 ? 28.876 -3.725 -8.788 1.00 89.00 507 ASP A CA 1
ATOM 3994 C C . ASP A 1 507 ? 28.586 -3.467 -7.298 1.00 89.00 507 ASP A C 1
ATOM 3996 O O . ASP A 1 507 ? 28.841 -4.318 -6.450 1.00 89.00 507 ASP A O 1
ATOM 4000 N N . GLU A 1 508 ? 27.925 -2.348 -6.985 1.00 88.50 508 GLU A N 1
ATOM 4001 C CA . GLU A 1 508 ? 27.381 -2.035 -5.655 1.00 88.50 508 GLU A CA 1
ATOM 4002 C C . GLU A 1 508 ? 26.062 -2.766 -5.320 1.00 88.50 508 GLU A C 1
ATOM 4004 O O . GLU A 1 508 ? 25.490 -2.572 -4.247 1.00 88.50 508 GLU A O 1
ATOM 4009 N N . GLY A 1 509 ? 25.520 -3.570 -6.240 1.00 85.38 509 GLY A N 1
ATOM 4010 C CA . GLY A 1 509 ? 24.271 -4.317 -6.060 1.00 85.38 509 GLY A CA 1
ATOM 4011 C C . GLY A 1 509 ? 22.988 -3.473 -6.088 1.00 85.38 509 GLY A C 1
ATOM 4012 O O . GLY A 1 509 ? 21.907 -3.993 -5.811 1.00 85.38 509 GLY A O 1
ATOM 4013 N N . ARG A 1 510 ? 23.067 -2.183 -6.435 1.00 87.12 510 ARG A N 1
ATOM 4014 C CA . ARG A 1 510 ? 21.922 -1.254 -6.482 1.00 87.12 510 ARG A CA 1
ATOM 4015 C C . ARG A 1 510 ? 21.129 -1.315 -7.790 1.00 87.12 510 ARG A C 1
ATOM 4017 O O . ARG A 1 510 ? 19.958 -0.934 -7.793 1.00 87.12 510 ARG A O 1
ATOM 4024 N N . MET A 1 511 ? 21.747 -1.777 -8.878 1.00 91.00 511 MET A N 1
ATOM 4025 C CA . MET A 1 511 ? 21.152 -1.823 -10.217 1.00 91.00 511 MET A CA 1
ATOM 4026 C C . MET A 1 511 ? 21.386 -3.172 -10.906 1.00 91.00 511 MET A C 1
ATOM 4028 O O . MET A 1 511 ? 22.435 -3.794 -10.763 1.00 91.00 511 MET A O 1
ATOM 4032 N N . LYS A 1 512 ? 20.417 -3.625 -11.700 1.00 92.12 512 LYS A N 1
ATOM 4033 C CA . LYS A 1 512 ? 20.590 -4.726 -12.657 1.00 92.12 512 LYS A CA 1
ATOM 4034 C C . LYS A 1 512 ? 20.771 -4.149 -14.057 1.00 92.12 512 LYS A C 1
ATOM 4036 O O . LYS A 1 512 ? 20.044 -3.231 -14.422 1.00 92.12 512 LYS A O 1
ATOM 4041 N N . VAL A 1 513 ? 21.736 -4.655 -14.823 1.00 93.25 513 VAL A N 1
ATOM 4042 C CA . VAL A 1 513 ? 22.093 -4.098 -16.139 1.00 93.25 513 VAL A CA 1
ATOM 4043 C C . VAL A 1 513 ? 21.883 -5.146 -17.221 1.00 93.25 513 VAL A C 1
ATOM 4045 O O . VAL A 1 513 ? 22.470 -6.222 -17.137 1.00 93.25 513 VAL A O 1
ATOM 4048 N N . PHE A 1 514 ? 21.081 -4.809 -18.233 1.00 94.31 514 PHE A N 1
ATOM 4049 C CA . PHE A 1 514 ? 20.711 -5.697 -19.338 1.00 94.31 514 PHE A CA 1
ATOM 4050 C C . PHE A 1 514 ? 21.030 -5.037 -20.684 1.00 94.31 514 PHE A C 1
ATOM 4052 O O . PHE A 1 514 ? 20.231 -4.246 -21.192 1.00 94.31 514 PHE A O 1
ATOM 4059 N N . PRO A 1 515 ? 22.211 -5.300 -21.262 1.00 94.44 515 PRO A N 1
ATOM 4060 C CA . PRO A 1 515 ? 22.594 -4.719 -22.542 1.00 94.44 515 PRO A CA 1
ATOM 4061 C C . PRO A 1 515 ? 21.787 -5.290 -23.715 1.00 94.44 515 PRO A C 1
ATOM 4063 O O . PRO A 1 515 ? 21.568 -6.499 -23.801 1.00 94.44 515 PRO A O 1
ATOM 4066 N N . ILE A 1 516 ? 21.391 -4.431 -24.659 1.00 94.62 516 ILE A N 1
ATOM 4067 C CA . ILE A 1 516 ? 20.637 -4.827 -25.861 1.00 94.62 516 ILE A CA 1
ATOM 4068 C C . ILE A 1 516 ? 21.309 -4.234 -27.098 1.00 94.62 516 ILE A C 1
ATOM 4070 O O . ILE A 1 516 ? 21.545 -3.033 -27.158 1.00 94.62 516 ILE A O 1
ATOM 4074 N N . LYS A 1 517 ? 21.619 -5.049 -28.106 1.00 94.12 517 LYS A N 1
ATOM 4075 C CA . LYS A 1 517 ? 22.127 -4.576 -29.401 1.00 94.12 517 LYS A CA 1
ATOM 4076 C C . LYS A 1 517 ? 20.979 -4.214 -30.332 1.00 94.12 517 LYS A C 1
ATOM 4078 O O . LYS A 1 517 ? 20.114 -5.050 -30.594 1.00 94.12 517 LYS A O 1
ATOM 4083 N N . LEU A 1 518 ? 21.018 -2.988 -30.847 1.00 92.00 518 LEU A N 1
ATOM 4084 C CA . LEU A 1 518 ? 20.123 -2.478 -31.886 1.00 92.00 518 LEU A CA 1
ATOM 4085 C C . LEU A 1 518 ? 20.649 -2.774 -33.296 1.00 92.00 518 LEU A C 1
ATOM 4087 O O . LEU A 1 518 ? 19.860 -2.932 -34.221 1.00 92.00 518 LEU A O 1
ATOM 4091 N N . ASP A 1 519 ? 21.970 -2.851 -33.457 1.00 90.44 519 ASP A N 1
ATOM 4092 C CA . ASP A 1 519 ? 22.645 -3.235 -34.695 1.00 90.44 519 ASP A CA 1
ATOM 4093 C C . ASP A 1 519 ? 23.850 -4.152 -34.404 1.00 90.44 519 ASP A C 1
ATOM 4095 O O . ASP A 1 519 ? 24.201 -4.421 -33.249 1.00 90.44 519 ASP A O 1
ATOM 4099 N N . GLU A 1 520 ? 24.475 -4.678 -35.457 1.00 88.31 520 GLU A N 1
ATOM 4100 C CA . GLU A 1 520 ? 25.662 -5.531 -35.337 1.00 88.31 520 GLU A CA 1
ATOM 4101 C C . GLU A 1 520 ? 26.917 -4.696 -35.040 1.00 88.31 520 GLU A C 1
ATOM 4103 O O . GLU A 1 520 ? 27.744 -4.438 -35.912 1.00 88.31 520 GLU A O 1
ATOM 4108 N N . VAL A 1 521 ? 27.050 -4.260 -33.785 1.00 89.81 521 VAL A N 1
ATOM 4109 C CA . VAL A 1 521 ? 28.204 -3.517 -33.260 1.00 89.81 521 VAL A CA 1
ATOM 4110 C C . VAL A 1 521 ? 29.080 -4.401 -32.355 1.00 89.81 521 VAL A C 1
ATOM 4112 O O . VAL A 1 521 ? 28.557 -5.234 -31.595 1.00 89.81 521 VAL A O 1
ATOM 4115 N N . PRO A 1 522 ? 30.421 -4.242 -32.374 1.00 86.75 522 PRO A N 1
ATOM 4116 C CA . PRO A 1 522 ? 31.295 -4.888 -31.401 1.00 86.75 522 PRO A CA 1
ATOM 4117 C C . PRO A 1 522 ? 30.919 -4.500 -29.969 1.00 86.75 522 PRO A C 1
ATOM 4119 O O . PRO A 1 522 ? 30.711 -3.325 -29.667 1.00 86.75 522 PRO A O 1
ATOM 4122 N N . THR A 1 523 ? 30.851 -5.485 -29.072 1.00 87.19 523 THR A N 1
ATOM 4123 C CA . THR A 1 523 ? 30.534 -5.231 -27.662 1.00 87.19 523 THR A CA 1
ATOM 4124 C C . THR A 1 523 ? 31.691 -4.465 -27.004 1.00 87.19 523 THR A C 1
ATOM 4126 O O . THR A 1 523 ? 32.821 -4.973 -27.010 1.00 87.19 523 THR A O 1
ATOM 4129 N N . PRO A 1 524 ? 31.449 -3.270 -26.426 1.00 87.94 524 PRO A N 1
ATOM 4130 C CA . PRO A 1 524 ? 32.481 -2.507 -25.729 1.00 87.94 524 PRO A CA 1
ATOM 4131 C C . PRO A 1 524 ? 33.111 -3.304 -24.583 1.00 87.94 524 PRO A C 1
ATOM 4133 O O . PRO A 1 524 ? 32.418 -4.068 -23.916 1.00 87.94 524 PRO A O 1
ATOM 4136 N N . VAL A 1 525 ? 34.406 -3.093 -24.319 1.00 85.38 525 VAL A N 1
ATOM 4137 C CA . VAL A 1 525 ? 35.192 -3.864 -23.330 1.00 85.38 525 VAL A CA 1
ATOM 4138 C C . VAL A 1 525 ? 34.509 -3.933 -21.959 1.00 85.38 525 VAL A C 1
ATOM 4140 O O . VAL A 1 525 ? 34.412 -5.007 -21.376 1.00 85.38 525 VAL A O 1
ATOM 4143 N N . HIS A 1 526 ? 33.959 -2.817 -21.480 1.00 84.00 526 HIS A N 1
ATOM 4144 C CA . HIS A 1 526 ? 33.280 -2.730 -20.183 1.00 84.00 526 HIS A CA 1
ATOM 4145 C C . HIS A 1 526 ? 31.945 -3.504 -20.116 1.00 84.00 526 HIS A C 1
ATOM 4147 O O . HIS A 1 526 ? 31.473 -3.803 -19.025 1.00 84.00 526 HIS A O 1
ATOM 4153 N N . LEU A 1 527 ? 31.349 -3.876 -21.258 1.00 88.81 527 LEU A N 1
ATOM 4154 C CA . LEU A 1 527 ? 30.135 -4.702 -21.338 1.00 88.81 527 LEU A CA 1
ATOM 4155 C C . LEU A 1 527 ? 30.411 -6.160 -21.733 1.00 88.81 527 LEU A C 1
ATOM 4157 O O . LEU A 1 527 ? 29.496 -6.972 -21.674 1.00 88.81 527 LEU A O 1
ATOM 4161 N N . GLN A 1 528 ? 31.640 -6.525 -22.113 1.00 87.44 528 GLN A N 1
ATOM 4162 C CA . GLN A 1 528 ? 31.983 -7.906 -22.495 1.00 87.44 528 GLN A CA 1
ATOM 4163 C C . GLN A 1 528 ? 31.673 -8.971 -21.427 1.00 87.44 528 GLN A C 1
ATOM 4165 O O . GLN A 1 528 ? 31.295 -10.075 -21.817 1.00 87.44 528 GLN A O 1
ATOM 4170 N N . PRO A 1 529 ? 31.778 -8.693 -20.109 1.00 88.44 529 PRO A N 1
ATOM 4171 C CA . PRO A 1 529 ? 31.396 -9.664 -19.081 1.00 88.44 529 PRO A CA 1
ATOM 4172 C C . PRO A 1 529 ? 29.886 -9.936 -18.993 1.00 88.44 529 PRO A C 1
ATOM 4174 O O . PRO A 1 529 ? 29.472 -10.815 -18.239 1.00 88.44 529 PRO A O 1
ATOM 4177 N N . LEU A 1 530 ? 29.054 -9.159 -19.693 1.00 87.50 530 LEU A N 1
ATOM 4178 C CA . LEU A 1 530 ? 27.599 -9.267 -19.669 1.00 87.50 530 LEU A CA 1
ATOM 4179 C C . LEU A 1 530 ? 27.081 -9.962 -20.929 1.00 87.50 530 LEU A C 1
ATOM 4181 O O . LEU A 1 530 ? 27.492 -9.651 -22.048 1.00 87.50 530 LEU A O 1
ATOM 4185 N N . GLN A 1 531 ? 26.115 -10.864 -20.748 1.00 88.56 531 GLN A N 1
ATOM 4186 C CA . GLN A 1 531 ? 25.297 -11.330 -21.864 1.00 88.56 531 GLN A CA 1
ATOM 4187 C C . GLN A 1 531 ? 24.390 -10.197 -22.354 1.00 88.56 531 GLN A C 1
ATOM 4189 O O . GLN A 1 531 ? 24.015 -9.311 -21.586 1.00 88.56 531 GLN A O 1
ATOM 4194 N N . TYR A 1 532 ? 24.056 -10.223 -23.642 1.00 91.38 532 TYR A N 1
ATOM 4195 C CA . TYR A 1 532 ? 23.240 -9.203 -24.288 1.00 91.38 532 TYR A CA 1
ATOM 4196 C C . TYR A 1 532 ? 22.144 -9.839 -25.141 1.00 91.38 532 TYR A C 1
ATOM 4198 O O . TYR A 1 532 ? 22.325 -10.927 -25.688 1.00 91.38 532 TYR A O 1
ATOM 4206 N N . LEU A 1 533 ? 21.031 -9.125 -25.294 1.00 91.44 533 LEU A N 1
ATOM 4207 C CA . LEU A 1 533 ? 19.983 -9.464 -26.258 1.00 91.44 533 LEU A CA 1
ATOM 4208 C C . LEU A 1 533 ? 20.224 -8.720 -27.576 1.00 91.44 533 LEU A C 1
ATOM 4210 O O . LEU A 1 533 ? 20.889 -7.683 -27.596 1.00 91.44 533 LEU A O 1
ATOM 4214 N N . ARG A 1 534 ? 19.693 -9.227 -28.691 1.00 91.38 534 ARG A N 1
ATOM 4215 C CA . ARG A 1 534 ? 19.781 -8.572 -30.007 1.00 91.38 534 ARG A CA 1
ATOM 4216 C C . ARG A 1 534 ? 18.397 -8.405 -30.603 1.00 91.38 534 ARG A C 1
ATOM 4218 O O . ARG A 1 534 ? 17.641 -9.371 -30.637 1.00 91.38 534 ARG A O 1
ATOM 4225 N N . VAL A 1 535 ? 18.081 -7.211 -31.110 1.00 90.50 535 VAL A N 1
ATOM 4226 C CA . VAL A 1 535 ? 16.753 -6.912 -31.699 1.00 90.50 535 VAL A CA 1
ATOM 4227 C C . VAL A 1 535 ? 16.430 -7.756 -32.929 1.00 90.50 535 VAL A C 1
ATOM 4229 O O . VAL A 1 535 ? 15.270 -7.880 -33.294 1.00 90.50 535 VAL A O 1
ATOM 4232 N N . ALA A 1 536 ? 17.444 -8.362 -33.548 1.00 89.31 536 ALA A N 1
ATOM 4233 C CA . ALA A 1 536 ? 17.272 -9.300 -34.650 1.00 89.31 536 ALA A CA 1
ATOM 4234 C C . ALA A 1 536 ? 16.747 -10.680 -34.209 1.00 89.31 536 ALA A C 1
ATOM 4236 O O . ALA A 1 536 ? 16.155 -11.380 -35.026 1.00 89.31 536 ALA A O 1
ATOM 4237 N N . ASP A 1 537 ? 16.964 -11.069 -32.949 1.00 90.38 537 ASP A N 1
ATOM 4238 C CA . ASP A 1 537 ? 16.671 -12.422 -32.461 1.00 90.38 537 ASP A CA 1
ATOM 4239 C C . ASP A 1 537 ? 15.290 -12.530 -31.793 1.00 90.38 537 ASP A C 1
ATOM 4241 O O . ASP A 1 537 ? 14.737 -13.624 -31.709 1.00 90.38 537 ASP A O 1
ATOM 4245 N N . TYR A 1 538 ? 14.739 -11.414 -31.304 1.00 90.75 538 TYR A N 1
ATOM 4246 C CA . TYR A 1 538 ? 13.526 -11.390 -30.483 1.00 90.75 538 TYR A CA 1
ATOM 4247 C C . TYR A 1 538 ? 12.665 -10.169 -30.791 1.00 90.75 538 TYR A C 1
ATOM 4249 O O . TYR A 1 538 ? 13.181 -9.083 -31.069 1.00 90.75 538 TYR A O 1
ATOM 4257 N N . SER A 1 539 ? 11.349 -10.319 -30.653 1.00 93.50 539 SER A N 1
ATOM 4258 C CA . SER A 1 539 ? 10.446 -9.170 -30.610 1.00 93.50 539 SER A CA 1
ATOM 4259 C C . SER A 1 539 ? 10.670 -8.333 -29.336 1.00 93.50 539 SER A C 1
ATOM 4261 O O . SER A 1 539 ? 11.107 -8.866 -28.311 1.00 93.50 539 SER A O 1
ATOM 4263 N N . PRO A 1 540 ? 10.340 -7.025 -29.346 1.00 92.50 540 PRO A N 1
ATOM 4264 C CA . PRO A 1 540 ? 10.484 -6.168 -28.169 1.00 92.50 540 PRO A CA 1
ATOM 4265 C C . PRO A 1 540 ? 9.797 -6.713 -26.909 1.00 92.50 540 PRO A C 1
ATOM 4267 O O . PRO A 1 540 ? 10.375 -6.662 -25.826 1.00 92.50 540 PRO A O 1
ATOM 4270 N N . SER A 1 541 ? 8.597 -7.282 -27.049 1.00 92.31 541 SER A N 1
ATOM 4271 C CA . SER A 1 541 ? 7.863 -7.882 -25.931 1.00 92.31 541 SER A CA 1
ATOM 4272 C C . SER A 1 541 ? 8.579 -9.118 -25.380 1.00 92.31 541 SER A C 1
ATOM 4274 O O . SER A 1 541 ? 8.754 -9.224 -24.171 1.00 92.31 541 SER A O 1
ATOM 4276 N N . GLU A 1 542 ? 9.078 -10.014 -26.240 1.00 92.00 542 GLU A N 1
ATOM 4277 C CA . GLU A 1 542 ? 9.833 -11.202 -25.805 1.00 92.00 542 GLU A CA 1
ATOM 4278 C C . GLU A 1 542 ? 11.118 -10.836 -25.055 1.00 92.00 542 GLU A C 1
ATOM 4280 O O . GLU A 1 542 ? 11.469 -11.498 -24.080 1.00 92.00 542 GLU A O 1
ATOM 4285 N N . MET A 1 543 ? 11.805 -9.769 -25.471 1.00 91.56 543 MET A N 1
ATOM 4286 C CA . MET A 1 543 ? 12.989 -9.273 -24.764 1.00 91.56 543 MET A CA 1
ATOM 4287 C C . MET A 1 543 ? 12.667 -8.801 -23.353 1.00 91.56 543 MET A C 1
ATOM 4289 O O . MET A 1 543 ? 13.398 -9.111 -22.412 1.00 91.56 543 MET A O 1
ATOM 4293 N N . VAL A 1 544 ? 11.587 -8.031 -23.213 1.00 92.25 544 VAL A N 1
ATOM 4294 C CA . VAL A 1 544 ? 11.151 -7.515 -21.917 1.00 92.25 544 VAL A CA 1
ATOM 4295 C C . VAL A 1 544 ? 10.713 -8.666 -21.010 1.00 92.25 544 VAL A C 1
ATOM 4297 O O . VAL A 1 544 ? 11.093 -8.668 -19.842 1.00 92.25 544 VAL A O 1
ATOM 4300 N N . GLU A 1 545 ? 10.013 -9.681 -21.531 1.00 90.88 545 GLU A N 1
ATOM 4301 C CA . GLU A 1 545 ? 9.676 -10.880 -20.750 1.00 90.88 545 GLU A CA 1
ATOM 4302 C C . GLU A 1 545 ? 10.922 -11.654 -20.305 1.00 90.88 545 GLU A C 1
ATOM 4304 O O . GLU A 1 545 ? 11.016 -12.007 -19.136 1.00 90.88 545 GLU A O 1
ATOM 4309 N N . GLN A 1 546 ? 11.921 -11.861 -21.173 1.00 89.31 546 GLN A N 1
ATOM 4310 C CA . GLN A 1 546 ? 13.169 -12.528 -20.766 1.00 89.31 546 GLN A CA 1
ATOM 4311 C C . GLN A 1 546 ? 13.920 -11.759 -19.676 1.00 89.31 546 GLN A C 1
ATOM 4313 O O . GLN A 1 546 ? 14.488 -12.357 -18.763 1.00 89.31 546 GLN A O 1
ATOM 4318 N N . LEU A 1 547 ? 13.925 -10.428 -19.757 1.00 91.31 547 LEU A N 1
ATOM 4319 C CA . LEU A 1 547 ? 14.508 -9.585 -18.720 1.00 91.31 547 LEU A CA 1
ATOM 4320 C C . LEU A 1 547 ? 13.738 -9.733 -17.403 1.00 91.31 547 LEU A C 1
ATOM 4322 O O . LEU A 1 547 ? 14.355 -9.829 -16.343 1.00 91.31 547 LEU A O 1
ATOM 4326 N N . ILE A 1 548 ? 12.405 -9.760 -17.461 1.00 89.12 548 ILE A N 1
ATOM 4327 C CA . ILE A 1 548 ? 11.547 -9.976 -16.293 1.00 89.12 548 ILE A CA 1
ATOM 4328 C C . ILE A 1 548 ? 11.810 -11.352 -15.669 1.00 89.12 548 ILE A C 1
ATOM 4330 O O . ILE A 1 548 ? 12.005 -11.416 -14.457 1.00 89.12 548 ILE A O 1
ATOM 4334 N N . ASP A 1 549 ? 11.903 -12.410 -16.479 1.00 86.50 549 ASP A N 1
ATOM 4335 C CA . ASP A 1 549 ? 12.227 -13.768 -16.027 1.00 86.50 549 ASP A CA 1
ATOM 4336 C C . ASP A 1 549 ? 13.560 -13.764 -15.240 1.00 86.50 549 ASP A C 1
ATOM 4338 O O . ASP A 1 549 ? 13.635 -14.260 -14.114 1.00 86.50 549 ASP A O 1
ATOM 4342 N N . GLN A 1 550 ? 14.592 -13.088 -15.762 1.00 85.44 550 GLN A N 1
ATOM 4343 C CA . GLN A 1 550 ? 15.888 -12.944 -15.082 1.00 85.44 550 GLN A CA 1
ATOM 4344 C C . GLN A 1 550 ? 15.819 -12.095 -13.802 1.00 85.44 550 GLN A C 1
ATOM 4346 O O . GLN A 1 550 ? 16.527 -12.372 -12.829 1.00 85.44 550 GLN A O 1
ATOM 4351 N N . LEU A 1 551 ? 15.000 -11.038 -13.780 1.00 84.56 551 LEU A N 1
ATOM 4352 C CA . LEU A 1 551 ? 14.781 -10.237 -12.571 1.00 84.56 551 LEU A CA 1
ATOM 4353 C C . LEU A 1 551 ? 14.148 -11.075 -11.458 1.00 84.56 551 LEU A C 1
ATOM 4355 O O . LEU A 1 551 ? 14.562 -10.951 -10.302 1.00 84.56 551 LEU A O 1
ATOM 4359 N N . ASP A 1 552 ? 13.185 -11.925 -11.806 1.00 79.94 552 ASP A N 1
ATOM 4360 C CA . ASP A 1 552 ? 12.466 -12.765 -10.852 1.00 79.94 552 ASP A CA 1
ATOM 4361 C C . ASP A 1 552 ? 13.367 -13.884 -10.297 1.00 79.94 552 ASP A C 1
ATOM 4363 O O . ASP A 1 552 ? 13.406 -14.082 -9.079 1.00 79.94 552 ASP A O 1
ATOM 4367 N N . GLU A 1 553 ? 14.183 -14.524 -11.144 1.00 75.31 553 GLU A N 1
ATOM 4368 C CA . GLU A 1 553 ? 15.181 -15.526 -10.727 1.00 75.31 553 GLU A CA 1
ATOM 4369 C C . GLU A 1 553 ? 16.228 -14.951 -9.758 1.00 75.31 553 GLU A C 1
ATOM 4371 O O . GLU A 1 553 ? 16.590 -15.579 -8.760 1.00 75.31 553 GLU A O 1
ATOM 4376 N N . MET A 1 554 ? 16.700 -13.727 -10.009 1.00 64.56 554 MET A N 1
ATOM 4377 C CA . MET A 1 554 ? 17.670 -13.056 -9.137 1.00 64.56 554 MET A CA 1
ATOM 4378 C C . MET A 1 554 ? 17.056 -12.487 -7.849 1.00 64.56 554 MET A C 1
ATOM 4380 O O . MET A 1 554 ? 17.796 -12.176 -6.914 1.00 64.56 554 MET A O 1
ATOM 4384 N N . GLY A 1 555 ? 15.734 -12.296 -7.808 1.00 54.69 555 GLY A N 1
ATOM 4385 C CA . GLY A 1 555 ? 14.994 -11.728 -6.677 1.00 54.69 555 GLY A CA 1
ATOM 4386 C C . GLY A 1 555 ? 14.626 -12.733 -5.579 1.00 54.69 555 GLY A C 1
ATOM 4387 O O . GLY A 1 555 ? 14.049 -12.335 -4.568 1.00 54.69 555 GLY A O 1
ATOM 4388 N N . GLY A 1 556 ? 14.945 -14.022 -5.751 1.00 34.25 556 GLY A N 1
ATOM 4389 C CA . GLY A 1 556 ? 14.621 -15.081 -4.787 1.00 34.25 556 GLY A CA 1
ATOM 4390 C C . GLY A 1 556 ? 13.148 -15.517 -4.787 1.00 34.25 556 GLY A C 1
ATOM 4391 O O . GLY A 1 556 ? 12.725 -16.237 -3.880 1.00 34.25 556 GLY A O 1
ATOM 4392 N N . GLY A 1 557 ? 12.358 -15.104 -5.783 1.00 31.20 557 GLY A N 1
ATOM 4393 C CA . GLY A 1 557 ? 11.045 -15.690 -6.053 1.00 31.20 557 GLY A CA 1
ATOM 4394 C C . GLY A 1 557 ? 11.200 -16.967 -6.886 1.00 31.20 557 GLY A C 1
ATOM 4395 O O . GLY A 1 557 ? 12.109 -17.032 -7.711 1.00 31.20 557 GLY A O 1
ATOM 4396 N N . PRO A 1 558 ? 10.364 -18.007 -6.694 1.00 26.39 558 PRO A N 1
ATOM 4397 C CA . PRO A 1 558 ? 10.392 -19.142 -7.607 1.00 26.39 558 PRO A CA 1
ATOM 4398 C C . PRO A 1 558 ? 10.091 -18.647 -9.033 1.00 26.39 558 PRO A C 1
ATOM 4400 O O . PRO A 1 558 ? 9.220 -17.783 -9.187 1.00 26.39 558 PRO A O 1
ATOM 4403 N N . PRO A 1 559 ? 10.776 -19.182 -10.061 1.00 29.22 559 PRO A N 1
ATOM 4404 C CA . PRO A 1 559 ? 10.492 -18.832 -11.444 1.00 29.22 559 PRO A CA 1
ATOM 4405 C C . PRO A 1 559 ? 9.012 -19.094 -11.723 1.00 29.22 559 PRO A C 1
ATOM 4407 O O . PRO A 1 559 ? 8.481 -20.144 -11.342 1.00 29.22 559 PRO A O 1
ATOM 4410 N N . ARG A 1 560 ? 8.335 -18.145 -12.381 1.00 35.31 560 ARG A N 1
ATOM 4411 C CA . ARG A 1 560 ? 7.039 -18.425 -13.000 1.00 35.31 560 ARG A CA 1
ATOM 4412 C C . ARG A 1 560 ? 7.300 -19.510 -14.038 1.00 35.31 560 ARG A C 1
ATOM 4414 O O . ARG A 1 560 ? 7.848 -19.248 -15.103 1.00 35.31 560 ARG A O 1
ATOM 4421 N N . THR A 1 561 ? 6.979 -20.753 -13.700 1.00 26.52 561 THR A N 1
ATOM 4422 C CA . THR A 1 561 ? 7.033 -21.857 -14.648 1.00 26.52 561 THR A CA 1
ATOM 4423 C C . THR A 1 561 ? 6.085 -21.522 -15.794 1.00 26.52 561 THR A C 1
ATOM 4425 O O . THR A 1 561 ? 4.871 -21.517 -15.613 1.00 26.52 561 THR A O 1
ATOM 4428 N N . ARG A 1 562 ? 6.655 -21.197 -16.961 1.00 26.67 562 ARG A N 1
ATOM 4429 C CA . ARG A 1 562 ? 5.934 -21.113 -18.234 1.00 26.67 562 ARG A CA 1
ATOM 4430 C C . ARG A 1 562 ? 5.298 -22.465 -18.506 1.00 26.67 562 ARG A C 1
ATOM 4432 O O . ARG A 1 562 ? 6.064 -23.338 -18.884 1.00 26.67 562 ARG A O 1
ATOM 4439 N N . TRP A 1 563 ? 3.984 -22.613 -18.344 1.00 27.47 563 TRP A N 1
ATOM 4440 C CA . TRP A 1 563 ? 3.145 -23.578 -19.067 1.00 27.47 563 TRP A CA 1
ATOM 4441 C C . TRP A 1 563 ? 1.708 -23.080 -19.087 1.00 27.47 563 TRP A C 1
ATOM 4443 O O . TRP A 1 563 ? 1.181 -22.808 -17.984 1.00 27.47 563 TRP A O 1
#

Radius of gyration: 33.14 Å; chains: 1; bounding box: 95×65×86 Å

Secondary structure (DSSP, 8-state):
--TTTHHHHHHHHHHHHHHHHHHSS-TTTTSSS-HHHHHHHHHHHHHHHHHTT-S-TT-HHHHHHHHHHHHTT-----SS--------PPP--PPPPPPEEEEEEEE-TT-HHHHHHHHHHHHHH-EEEEEE----SSS--HHHHHHHHHHSSEEEEEE--SS-TT----HHHHHHHHHHHHHHHHHHHHHT--EEEEEEGGGTTTT---TTEEEEEE-HHHHT-SSPPTTHHHHHHHHHHHHHHHHHHHHHHHHSSPPPPTTEEEEE-----SHHHHHHHHHHHHHHHHTT-EEEEPPSS----HHHHHHHHH-SEEEEE-SSGGGHHHHHHHHHTT--EEEEEE--S------TTPPPPHHHHHHHTTSPTTPPP-EEEESSHHHHHHHHHHHHHHHHSPPEEE-SHHHHHHHHHHHTSEEEEEEEE--TTSHHHHHHHHHHHHHHEEEEEETT-TTSS-TTS-HHHHHHHHHHT-SEEEEEE-HHHHT-HHHHHHHHHHHHHHHTTS-EE--EESSS-PPPGGGTTS--EETTTS-HHHHHHHHHHHHHHHTTSPP----